Protein AF-0000000078882824 (afdb_homodimer)

Nearest PDB structures (foldseek):
  7re6-assembly1_A  TM=9.049E-01  e=1.420E-26  Rhipicephalus sanguineus
  5u92-assembly1_A  TM=9.006E-01  e=8.247E-27  Polybetes pythagoricus
  4am1-assembly1_A  TM=9.027E-01  e=1.582E-26  Penaeus vannamei
  4rf6-assembly2_B  TM=8.716E-01  e=9.193E-27  Anthopleura japonica
  4rf8-assembly1_A  TM=8.133E-01  e=4.538E-27  Anthopleura japonica

Secondary structure (DSSP, 8-state):
--HHHHHHHTTTTTS-GGGG----TT--SHHHHH--HHHHHHHTT-B-TT--BHHHHHHHHHH---BTTB-------SSTTHHHHTHHHHHHHHHHHH---TT--------GGG-------GGGEEEEEEEEEE-BTTS--TTT--HHHHHHHHHHHHHHHHT--GGG-EEEEEGGG--HHHHHHHHHTT-S----SHHHHHTTTTTTTTTT-EEEEETTS-EEEEESSSSSEEEEEEEES--HHHHHHHHHHHHHHHHHHHHHTT--B-EETTTEE--SSGGG-BT-EEEEEEE--SSGGG-TTHHHHHHHS------TTT--HHHHHHHHHHHHHHHHHHHHHHHTT---HHHHHHHHTS----------/--HHHHHHHTTSSSS-GGGG----TT--SHHHHH--HHHHHHHTT-B-TT--BHHHHHHHHHH---BTTB-------SSTTHHHHTHHHHHHHHHHHH---TT--------GGG-------GGGEEEEEEEEEE-BTTS--TTT--HHHHHHHHHHHHHHHHT--GGG-EEEEEGGG--HHHHHHHHHTT-S----SHHHHHTTTTTTTTTT-EEEEETTS-EEEEESSSSSEEEEEEEES--HHHHHHHHHHHHHHHHHHHHHTT--B-EETTTEE--SSGGG-BT-EEEEEEE--SSGGG-TTHHHHHHHH------TTT--HHHHHHHHHHHHHHHHHHHHHHHTT---HHHHHHHHTS----------

Structure (mmCIF, N/CA/C/O backbone):
data_AF-0000000078882824-model_v1
#
loop_
_entity.id
_entity.type
_entity.pdbx_description
1 polymer 'Creatine kinase'
#
loop_
_atom_site.group_PDB
_atom_site.id
_atom_site.type_symbol
_atom_site.label_atom_id
_atom_site.label_alt_id
_atom_site.label_comp_id
_atom_site.label_asym_id
_atom_site.label_entity_id
_atom_site.label_seq_id
_atom_site.pdbx_PDB_ins_code
_atom_site.Cartn_x
_atom_site.Cartn_y
_atom_site.Cartn_z
_atom_site.occupancy
_atom_site.B_iso_or_equiv
_atom_site.auth_seq_id
_atom_site.auth_comp_id
_atom_site.auth_asym_id
_atom_site.auth_atom_id
_atom_site.pdbx_PDB_model_num
ATOM 1 N N . MET A 1 1 ? 2.854 7.816 31.859 1 26.45 1 MET A N 1
ATOM 2 C CA . MET A 1 1 ? 1.55 7.168 31.969 1 26.45 1 MET A CA 1
ATOM 3 C C . MET A 1 1 ? 1.679 5.656 31.797 1 26.45 1 MET A C 1
ATOM 5 O O . MET A 1 1 ? 2.365 5.184 30.891 1 26.45 1 MET A O 1
ATOM 9 N N . SER A 1 2 ? 1.438 4.906 32.75 1 31.5 2 SER A N 1
ATOM 10 C CA . SER A 1 2 ? 1.57 3.453 32.781 1 31.5 2 SER A CA 1
ATOM 11 C C . SER A 1 2 ? 0.79 2.787 31.672 1 31.5 2 SER A C 1
ATOM 13 O O . SER A 1 2 ? -0.118 3.391 31.094 1 31.5 2 SER A O 1
ATOM 15 N N . SER A 1 3 ? 1.231 1.654 31.188 1 33.31 3 SER A N 1
ATOM 16 C CA . SER A 1 3 ? 0.508 0.79 30.25 1 33.31 3 SER A CA 1
ATOM 17 C C . SER A 1 3 ? -0.962 0.673 30.641 1 33.31 3 SER A C 1
ATOM 19 O O . SER A 1 3 ? -1.839 0.667 29.781 1 33.31 3 SER A O 1
ATOM 21 N N . GLU A 1 4 ? -1.124 0.543 32 1 33.25 4 GLU A N 1
ATOM 22 C CA . GLU A 1 4 ? -2.453 0.351 32.594 1 33.25 4 GLU A CA 1
ATOM 23 C C . GLU A 1 4 ? -3.291 1.622 32.469 1 33.25 4 GLU A C 1
ATOM 25 O O . GLU A 1 4 ? -4.484 1.562 32.156 1 33.25 4 GLU A O 1
ATOM 30 N N . GLU A 1 5 ? -2.691 2.693 32.812 1 34.59 5 GLU A N 1
ATOM 31 C CA . GLU A 1 5 ? -3.422 3.955 32.719 1 34.59 5 GLU A CA 1
ATOM 32 C C . GLU A 1 5 ? -3.791 4.281 31.281 1 34.59 5 GLU A C 1
ATOM 34 O O . GLU A 1 5 ? -4.879 4.801 31.016 1 34.59 5 GLU A O 1
ATOM 39 N N . TRP A 1 6 ? -2.939 3.982 30.344 1 30.2 6 TRP A N 1
ATOM 40 C CA . TRP A 1 6 ? -3.215 4.117 28.906 1 30.2 6 TRP A CA 1
ATOM 41 C C . TRP A 1 6 ? -4.41 3.258 28.5 1 30.2 6 TRP A C 1
ATOM 43 O O . TRP A 1 6 ? -5.293 3.719 27.781 1 30.2 6 TRP A O 1
ATOM 53 N N . ARG A 1 7 ? -4.484 2.07 29.078 1 35.81 7 ARG A N 1
ATOM 54 C CA . ARG A 1 7 ? -5.605 1.178 28.812 1 35.81 7 ARG A CA 1
ATOM 55 C C . ARG A 1 7 ? -6.898 1.727 29.406 1 35.81 7 ARG A C 1
ATOM 57 O O . ARG A 1 7 ? -7.988 1.442 28.906 1 35.81 7 ARG A O 1
ATOM 64 N N . ARG A 1 8 ? -6.781 2.18 30.594 1 33.81 8 ARG A N 1
ATOM 65 C CA . ARG A 1 8 ? -7.938 2.656 31.344 1 33.81 8 ARG A CA 1
ATOM 66 C C . ARG A 1 8 ? -8.555 3.881 30.688 1 33.81 8 ARG A C 1
ATOM 68 O O . ARG A 1 8 ? -9.781 4.004 30.625 1 33.81 8 ARG A O 1
ATOM 75 N N . ARG A 1 9 ? -7.73 4.82 30.547 1 32.38 9 ARG A N 1
ATOM 76 C CA . ARG A 1 9 ? -8.266 6.039 29.953 1 32.38 9 ARG A CA 1
ATOM 77 C C . ARG A 1 9 ? -8.758 5.793 28.531 1 32.38 9 ARG A C 1
ATOM 79 O O . ARG A 1 9 ? -9.625 6.512 28.031 1 32.38 9 ARG A O 1
ATOM 86 N N . ASN A 1 10 ? -7.828 5.004 27.797 1 33.97 10 ASN A N 1
ATOM 87 C CA . ASN A 1 10 ? -8.211 4.723 26.422 1 33.97 10 ASN A CA 1
ATOM 88 C C . ASN A 1 10 ? -9.281 3.635 26.359 1 33.97 10 ASN A C 1
ATOM 90 O O . ASN A 1 10 ? -9.133 2.572 26.953 1 33.97 10 ASN A O 1
ATOM 94 N N . GLY A 1 11 ? -10.438 3.938 26.703 1 29.53 11 GLY A N 1
ATOM 95 C CA . GLY A 1 11 ? -11.719 3.27 26.531 1 29.53 11 GLY A CA 1
ATOM 96 C C . GLY A 1 11 ? -11.672 2.148 25.516 1 29.53 11 GLY A C 1
ATOM 97 O O . GLY A 1 11 ? -12.422 2.156 24.531 1 29.53 11 GLY A O 1
ATOM 98 N N . TYR A 1 12 ? -10.68 1.604 25.312 1 30.91 12 TYR A N 1
ATOM 99 C CA . TYR A 1 12 ? -10.609 0.512 24.344 1 30.91 12 TYR A CA 1
ATOM 100 C C . TYR A 1 12 ? -11.766 -0.468 24.547 1 30.91 12 TYR A C 1
ATOM 102 O O . TYR A 1 12 ? -12.234 -1.088 23.594 1 30.91 12 TYR A O 1
ATOM 110 N N . LEU A 1 13 ? -12.07 -0.832 25.875 1 31 13 LEU A N 1
ATOM 111 C CA . LEU A 1 13 ? -13.094 -1.815 26.203 1 31 13 LEU A CA 1
ATOM 112 C C . LEU A 1 13 ? -14.492 -1.204 26.094 1 31 13 LEU A C 1
ATOM 114 O O . LEU A 1 13 ? -15.492 -1.9 26.281 1 31 13 LEU A O 1
ATOM 118 N N . ARG A 1 14 ? -14.547 0.008 26.266 1 29.89 14 ARG A N 1
ATOM 119 C CA . ARG A 1 14 ? -15.945 0.417 26.375 1 29.89 14 ARG A CA 1
ATOM 120 C C . ARG A 1 14 ? -16.672 0.255 25.047 1 29.89 14 ARG A C 1
ATOM 122 O O . ARG A 1 14 ? -17.875 0.52 24.953 1 29.89 14 ARG A O 1
ATOM 129 N N . PHE A 1 15 ? -15.867 0.458 23.844 1 36.19 15 PHE A N 1
ATOM 130 C CA . PHE A 1 15 ? -16.719 0.286 22.672 1 36.19 15 PHE A CA 1
ATOM 131 C C . PHE A 1 15 ? -16.828 -1.186 22.281 1 36.19 15 PHE A C 1
ATOM 133 O O . PHE A 1 15 ? -15.844 -1.929 22.391 1 36.19 15 PHE A O 1
ATOM 140 N N . PRO A 1 16 ? -17.938 -1.735 22.328 1 39.44 16 PRO A N 1
ATOM 141 C CA . PRO A 1 16 ? -18.156 -3.143 21.984 1 39.44 16 PRO A CA 1
ATOM 142 C C . PRO A 1 16 ? -17.281 -3.596 20.812 1 39.44 16 PRO A C 1
ATOM 144 O O . PRO A 1 16 ? -16.719 -2.764 20.094 1 39.44 16 PRO A O 1
ATOM 147 N N . ALA A 1 17 ? -16.844 -4.902 20.703 1 41.44 17 ALA A N 1
ATOM 148 C CA . ALA A 1 17 ? -16.234 -5.664 19.625 1 41.44 17 ALA A CA 1
ATOM 149 C C . ALA A 1 17 ? -16.531 -5.031 18.266 1 41.44 17 ALA A C 1
ATOM 151 O O . ALA A 1 17 ? -15.68 -5.051 17.359 1 41.44 17 ALA A O 1
ATOM 152 N N . TYR A 1 18 ? -17.641 -4.188 18.156 1 55.59 18 TYR A N 1
ATOM 153 C CA . TYR A 1 18 ? -18.141 -3.588 16.922 1 55.59 18 TYR A CA 1
ATOM 154 C C . TYR A 1 18 ? -17.312 -2.359 16.547 1 55.59 18 TYR A C 1
ATOM 156 O O . TYR A 1 18 ? -17.328 -1.916 15.398 1 55.59 18 TYR A O 1
ATOM 164 N N . GLY A 1 19 ? -16.375 -2.111 17.359 1 78.5 19 GLY A N 1
ATOM 165 C CA . GLY A 1 19 ? -15.719 -0.845 17.078 1 78.5 19 GLY A CA 1
ATOM 166 C C . GLY A 1 19 ? -14.68 -0.947 15.977 1 78.5 19 GLY A C 1
ATOM 167 O O . GLY A 1 19 ? -14.508 -0.015 15.188 1 78.5 19 GLY A O 1
ATOM 168 N N . ASN A 1 20 ? -14.062 -2.115 15.836 1 89 20 ASN A N 1
ATOM 169 C CA . ASN A 1 20 ? -13.031 -2.283 14.82 1 89 20 ASN A CA 1
ATOM 170 C C . ASN A 1 20 ? -13.578 -2.963 13.57 1 89 20 ASN A C 1
ATOM 172 O O . ASN A 1 20 ? -12.852 -3.152 12.594 1 89 20 ASN A O 1
ATOM 176 N N . PHE A 1 21 ? -14.898 -3.271 13.617 1 93.31 21 PHE A N 1
ATOM 177 C CA . PHE A 1 21 ? -15.492 -3.865 12.422 1 93.31 21 PHE A CA 1
ATOM 178 C C . PHE A 1 21 ? -15.414 -2.902 11.242 1 93.31 21 PHE A C 1
ATOM 180 O O . PHE A 1 21 ? -15.766 -1.727 11.375 1 93.31 21 PHE A O 1
ATOM 187 N N . PRO A 1 22 ? -14.883 -3.395 10.102 1 92.12 22 PRO A N 1
ATOM 188 C CA . PRO A 1 22 ? -14.719 -2.48 8.969 1 92.12 22 PRO A CA 1
ATOM 189 C C . PRO A 1 22 ? -16.047 -2.021 8.383 1 92.12 22 PRO A C 1
ATOM 191 O O . PRO A 1 22 ? -17.047 -2.742 8.469 1 92.12 22 PRO A O 1
ATOM 194 N N . ASP A 1 23 ? -16.047 -0.818 7.875 1 87.81 23 ASP A N 1
ATOM 195 C CA . ASP A 1 23 ? -17.188 -0.342 7.102 1 87.81 23 ASP A CA 1
ATOM 196 C C . ASP A 1 23 ? -17.234 -0.993 5.723 1 87.81 23 ASP A C 1
ATOM 198 O O . ASP A 1 23 ? -16.406 -0.675 4.855 1 87.81 23 ASP A O 1
ATOM 202 N N . LEU A 1 24 ? -18.188 -1.84 5.531 1 89.56 24 LEU A N 1
ATOM 203 C CA . LEU A 1 24 ? -18.25 -2.605 4.293 1 89.56 24 LEU A CA 1
ATOM 204 C C . LEU A 1 24 ? -19.438 -2.172 3.445 1 89.56 24 LEU A C 1
ATOM 206 O O . LEU A 1 24 ? -19.844 -2.883 2.521 1 89.56 24 LEU A O 1
ATOM 210 N N . SER A 1 25 ? -20 -1.026 3.684 1 84.44 25 SER A N 1
ATOM 211 C CA . SER A 1 25 ? -21.219 -0.562 3.035 1 84.44 25 SER A CA 1
ATOM 212 C C . SER A 1 25 ? -21.016 -0.373 1.536 1 84.44 25 SER A C 1
ATOM 214 O O . SER A 1 25 ? -21.938 -0.574 0.745 1 84.44 25 SER A O 1
ATOM 216 N N . LEU A 1 26 ? -19.844 -0.069 1.074 1 80.62 26 LEU A N 1
ATOM 217 C CA . LEU A 1 26 ? -19.562 0.148 -0.341 1 80.62 26 LEU A CA 1
ATOM 218 C C . LEU A 1 26 ? -18.625 -0.923 -0.88 1 80.62 26 LEU A C 1
ATOM 220 O O . LEU A 1 26 ? -17.969 -0.721 -1.905 1 80.62 26 LEU A O 1
ATOM 224 N N . ASN A 1 27 ? -18.594 -1.974 -0.19 1 88.88 27 ASN A N 1
ATOM 225 C CA . ASN A 1 27 ? -17.656 -3.045 -0.519 1 88.88 27 ASN A CA 1
ATOM 226 C C . ASN A 1 27 ? -18.359 -4.18 -1.272 1 88.88 27 ASN A C 1
ATOM 228 O O . ASN A 1 27 ? -19.406 -4.668 -0.844 1 88.88 27 ASN A O 1
ATOM 232 N N . ASN A 1 28 ? -17.781 -4.609 -2.4 1 90.38 28 ASN A N 1
ATOM 233 C CA . ASN A 1 28 ? -18.391 -5.648 -3.221 1 90.38 28 ASN A CA 1
ATOM 234 C C . ASN A 1 28 ? -17.5 -6.883 -3.316 1 90.38 28 ASN A C 1
ATOM 236 O O . ASN A 1 28 ? -17.5 -7.578 -4.332 1 90.38 28 ASN A O 1
ATOM 240 N N . THR A 1 29 ? -16.812 -7.246 -2.375 1 92.94 29 THR A N 1
ATOM 241 C CA . THR A 1 29 ? -15.984 -8.453 -2.344 1 92.94 29 THR A CA 1
ATOM 242 C C . THR A 1 29 ? -16.734 -9.602 -1.69 1 92.94 29 THR A C 1
ATOM 244 O O . THR A 1 29 ? -17.766 -9.391 -1.04 1 92.94 29 THR A O 1
ATOM 247 N N . LEU A 1 30 ? -16.297 -10.828 -1.921 1 95.25 30 LEU A N 1
ATOM 248 C CA . LEU A 1 30 ? -16.875 -11.977 -1.235 1 95.25 30 LEU A CA 1
ATOM 249 C C . LEU A 1 30 ? -16.656 -11.883 0.27 1 95.25 30 LEU A C 1
ATOM 251 O O . LEU A 1 30 ? -17.516 -12.297 1.056 1 95.25 30 LEU A O 1
ATOM 255 N N . MET A 1 31 ? -15.516 -11.414 0.645 1 96.62 31 MET A N 1
ATOM 256 C CA . MET A 1 31 ? -15.234 -11.18 2.059 1 96.62 31 MET A CA 1
ATOM 257 C C . MET A 1 31 ? -16.328 -10.32 2.693 1 96.62 31 MET A C 1
ATOM 259 O O . MET A 1 31 ? -16.844 -10.656 3.76 1 96.62 31 MET A O 1
ATOM 263 N N . ALA A 1 32 ? -16.672 -9.211 2.023 1 94.75 32 ALA A N 1
ATOM 264 C CA . ALA A 1 32 ? -17.703 -8.305 2.541 1 94.75 32 ALA A CA 1
ATOM 265 C C . ALA A 1 32 ? -19.062 -8.984 2.598 1 94.75 32 ALA A C 1
ATOM 267 O O . ALA A 1 32 ? -19.875 -8.695 3.486 1 94.75 32 ALA A O 1
ATOM 268 N N . LYS A 1 33 ? -19.328 -9.82 1.651 1 95.19 33 LYS A N 1
ATOM 269 C CA . LYS A 1 33 ? -20.594 -10.555 1.579 1 95.19 33 LYS A CA 1
ATOM 270 C C . LYS A 1 33 ? -20.781 -11.453 2.793 1 95.19 33 LYS A C 1
ATOM 272 O O . LYS A 1 33 ? -21.891 -11.609 3.297 1 95.19 33 LYS A O 1
ATOM 277 N N . TYR A 1 34 ? -19.688 -12.008 3.35 1 97 34 TYR A N 1
ATOM 278 C CA . TYR A 1 34 ? -19.844 -13.086 4.32 1 97 34 TYR A CA 1
ATOM 279 C C . TYR A 1 34 ? -19.359 -12.656 5.699 1 97 34 TYR A C 1
ATOM 281 O O . TYR A 1 34 ? -19.656 -13.312 6.699 1 97 34 TYR A O 1
ATOM 289 N N . LEU A 1 35 ? -18.578 -11.641 5.797 1 97.06 35 LEU A N 1
ATOM 290 C CA . LEU A 1 35 ? -18.078 -11.195 7.09 1 97.06 35 LEU A CA 1
ATOM 291 C C . LEU A 1 35 ? -19.156 -10.43 7.855 1 97.06 35 LEU A C 1
ATOM 293 O O . LEU A 1 35 ? -19.531 -9.328 7.461 1 97.06 35 LEU A O 1
ATOM 297 N N . THR A 1 36 ? -19.641 -10.992 8.898 1 95.25 36 THR A N 1
ATOM 298 C CA . THR A 1 36 ? -20.594 -10.344 9.781 1 95.25 36 THR A CA 1
ATOM 299 C C . THR A 1 36 ? -19.922 -9.859 11.055 1 95.25 36 THR A C 1
ATOM 301 O O . THR A 1 36 ? -18.828 -10.328 11.406 1 95.25 36 THR A O 1
ATOM 304 N N . PRO A 1 37 ? -20.547 -8.898 11.719 1 93.31 37 PRO A N 1
ATOM 305 C CA . PRO A 1 37 ? -19.984 -8.445 13 1 93.31 37 PRO A CA 1
ATOM 306 C C . PRO A 1 37 ? -19.812 -9.578 14.008 1 93.31 37 PRO A C 1
ATOM 308 O O . PRO A 1 37 ? -18.844 -9.594 14.758 1 93.31 37 PRO A O 1
ATOM 311 N N . GLU A 1 38 ? -20.75 -10.469 14 1 94.19 38 GLU A N 1
ATOM 312 C CA . GLU A 1 38 ? -20.672 -11.609 14.906 1 94.19 38 GLU A CA 1
ATOM 313 C C . GLU A 1 38 ? -19.469 -12.492 14.578 1 94.19 38 GLU A C 1
ATOM 315 O O . GLU A 1 38 ? -18.734 -12.922 15.477 1 94.19 38 GLU A O 1
ATOM 320 N N . MET A 1 39 ? -19.328 -12.773 13.297 1 95.56 39 MET A N 1
ATOM 321 C CA . MET A 1 39 ? -18.188 -13.57 12.859 1 95.56 39 MET A CA 1
ATOM 322 C C . MET A 1 39 ? -16.875 -12.867 13.18 1 95.56 39 MET A C 1
ATOM 324 O O . MET A 1 39 ? -15.914 -13.5 13.602 1 95.56 39 MET A O 1
ATOM 328 N N . TYR A 1 40 ? -16.859 -11.57 12.906 1 95.81 40 TYR A N 1
ATOM 329 C CA . TYR A 1 40 ? -15.68 -10.758 13.211 1 95.81 40 TYR A CA 1
ATOM 330 C C . TYR A 1 40 ? -15.312 -10.883 14.688 1 95.81 40 TYR A C 1
ATOM 332 O O . TYR A 1 40 ? -14.141 -11.07 15.023 1 95.81 40 TYR A O 1
ATOM 340 N N . GLU A 1 41 ? -16.266 -10.789 15.57 1 93.75 41 GLU A N 1
ATOM 341 C CA . GLU A 1 41 ? -16.031 -10.875 17.016 1 93.75 41 GLU A CA 1
ATOM 342 C C . GLU A 1 41 ? -15.469 -12.242 17.391 1 93.75 41 GLU A C 1
ATOM 344 O O . GLU A 1 41 ? -14.617 -12.352 18.281 1 93.75 41 GLU A O 1
ATOM 349 N N . LYS A 1 42 ? -15.938 -13.195 16.719 1 95.12 42 LYS A N 1
ATOM 350 C CA . LYS A 1 42 ? -15.508 -14.562 17.016 1 95.12 42 LYS A CA 1
ATOM 351 C C . LYS A 1 42 ? -14.07 -14.789 16.562 1 95.12 42 LYS A C 1
ATOM 353 O O . LYS A 1 42 ? -13.328 -15.539 17.203 1 95.12 42 LYS A O 1
ATOM 358 N N . LEU A 1 43 ? -13.656 -14.102 15.484 1 97 43 LEU A N 1
ATOM 359 C CA . LEU A 1 43 ? -12.391 -14.445 14.844 1 97 43 LEU A CA 1
ATOM 360 C C . LEU A 1 43 ? -11.32 -13.414 15.164 1 97 43 LEU A C 1
ATOM 362 O O . LEU A 1 43 ? -10.133 -13.656 14.953 1 97 43 LEU A O 1
ATOM 366 N N . LYS A 1 44 ? -11.641 -12.258 15.672 1 94.19 44 LYS A N 1
ATOM 367 C CA . LYS A 1 44 ? -10.773 -11.094 15.75 1 94.19 44 LYS A CA 1
ATOM 368 C C . LYS A 1 44 ? -9.539 -11.383 16.609 1 94.19 44 LYS A C 1
ATOM 370 O O . LYS A 1 44 ? -8.469 -10.805 16.375 1 94.19 44 LYS A O 1
ATOM 375 N N . ASN A 1 45 ? -9.625 -12.32 17.562 1 94.56 45 ASN A N 1
ATOM 376 C CA . ASN A 1 45 ? -8.508 -12.562 18.469 1 94.56 45 ASN A CA 1
ATOM 377 C C . ASN A 1 45 ? -7.738 -13.82 18.094 1 94.56 45 ASN A C 1
ATOM 379 O O . ASN A 1 45 ? -6.754 -14.172 18.75 1 94.56 45 ASN A O 1
ATOM 383 N N . ARG A 1 46 ? -8.195 -14.523 17.062 1 96.88 46 ARG A N 1
ATOM 384 C CA . ARG A 1 46 ? -7.5 -15.727 16.625 1 96.88 46 ARG A CA 1
ATOM 385 C C . ARG A 1 46 ? -6.242 -15.367 15.836 1 96.88 46 ARG A C 1
ATOM 387 O O . ARG A 1 46 ? -6.176 -14.312 15.195 1 96.88 46 ARG A O 1
ATOM 394 N N . LYS A 1 47 ? -5.266 -16.172 15.992 1 97.06 47 LYS A N 1
ATOM 395 C CA . LYS A 1 47 ? -4 -16.016 15.273 1 97.06 47 LYS A CA 1
ATOM 396 C C . LYS A 1 47 ? -3.424 -17.375 14.883 1 97.06 47 LYS A C 1
ATOM 398 O O . LYS A 1 47 ? -3.59 -18.359 15.609 1 97.06 47 LYS A O 1
ATOM 403 N N . THR A 1 48 ? -2.877 -17.422 13.742 1 96.88 48 THR A N 1
ATOM 404 C CA . THR A 1 48 ? -2.152 -18.625 13.367 1 96.88 48 THR A CA 1
ATOM 405 C C . THR A 1 48 ? -0.845 -18.734 14.148 1 96.88 48 THR A C 1
ATOM 407 O O . THR A 1 48 ? -0.466 -17.812 14.867 1 96.88 48 THR A O 1
ATOM 410 N N . SER A 1 49 ? -0.164 -19.859 13.992 1 93.81 49 SER A N 1
ATOM 411 C CA . SER A 1 49 ? 1.142 -20.031 14.617 1 93.81 49 SER A CA 1
ATOM 412 C C . SER A 1 49 ? 2.154 -19.031 14.078 1 93.81 49 SER A C 1
ATOM 414 O O . SER A 1 49 ? 3.082 -18.625 14.789 1 93.81 49 SER A O 1
ATOM 416 N N . GLY A 1 50 ? 1.96 -18.594 12.844 1 92.06 50 GLY A N 1
ATOM 417 C CA . GLY A 1 50 ? 2.803 -17.562 12.258 1 92.06 50 GLY A CA 1
ATOM 418 C C . GLY A 1 50 ? 2.379 -16.156 12.625 1 92.06 50 GLY A C 1
ATOM 419 O O . GLY A 1 50 ? 2.857 -15.18 12.039 1 92.06 50 GLY A O 1
ATOM 420 N N . LYS A 1 51 ? 1.426 -15.977 13.531 1 92.56 51 LYS A N 1
ATOM 421 C CA . LYS A 1 51 ? 0.938 -14.719 14.078 1 92.56 51 LYS A CA 1
ATOM 422 C C . LYS A 1 51 ? 0.161 -13.922 13.031 1 92.56 51 LYS A C 1
ATOM 424 O O . LYS A 1 51 ? 0.2 -12.695 13.023 1 92.56 51 LYS A O 1
ATOM 429 N N . PHE A 1 52 ? -0.382 -14.641 12.164 1 96.19 52 PHE A N 1
ATOM 430 C CA . PHE A 1 52 ? -1.254 -14.031 11.164 1 96.19 52 PHE A CA 1
ATOM 431 C C . PHE A 1 52 ? -2.654 -13.82 11.727 1 96.19 52 PHE A C 1
ATOM 433 O O . PHE A 1 52 ? -3.201 -14.695 12.398 1 96.19 52 PHE A O 1
ATOM 440 N N . THR A 1 53 ? -3.203 -12.625 11.484 1 97 53 THR A N 1
ATOM 441 C CA . THR A 1 53 ? -4.438 -12.234 12.148 1 97 53 THR A CA 1
ATOM 442 C C . THR A 1 53 ? -5.574 -12.086 11.141 1 97 53 THR A C 1
ATOM 444 O O . THR A 1 53 ? -5.352 -12.133 9.93 1 97 53 THR A O 1
ATOM 447 N N . LEU A 1 54 ? -6.801 -11.961 11.703 1 97.38 54 LEU A N 1
ATOM 448 C CA . LEU A 1 54 ? -7.969 -11.703 10.875 1 97.38 54 LEU A CA 1
ATOM 449 C C . LEU A 1 54 ? -7.828 -10.383 10.133 1 97.38 54 LEU A C 1
ATOM 451 O O . LEU A 1 54 ? -8.203 -10.281 8.961 1 97.38 54 LEU A O 1
ATOM 455 N N . GLU A 1 55 ? -7.305 -9.375 10.828 1 94.62 55 GLU A N 1
ATOM 456 C CA . GLU A 1 55 ? -7.141 -8.062 10.211 1 94.62 55 GLU A CA 1
ATOM 457 C C . GLU A 1 55 ? -6.281 -8.141 8.953 1 94.62 55 GLU A C 1
ATOM 459 O O . GLU A 1 55 ? -6.609 -7.527 7.934 1 94.62 55 GLU A O 1
ATOM 464 N N . LYS A 1 56 ? -5.215 -8.883 9.07 1 95.56 56 LYS A N 1
ATOM 465 C CA . LYS A 1 56 ? -4.344 -9.047 7.914 1 95.56 56 LYS A CA 1
ATOM 466 C C . LYS A 1 56 ? -5.043 -9.828 6.805 1 95.56 56 LYS A C 1
ATOM 468 O O . LYS A 1 56 ? -4.871 -9.531 5.621 1 95.56 56 LYS A O 1
ATOM 473 N N . LEU A 1 57 ? -5.852 -10.766 7.16 1 98 57 LEU A N 1
ATOM 474 C CA . LEU A 1 57 ? -6.586 -11.602 6.215 1 98 57 LEU A CA 1
ATOM 475 C C . LEU A 1 57 ? -7.543 -10.766 5.375 1 98 57 LEU A C 1
ATOM 477 O O . LEU A 1 57 ? -7.641 -10.961 4.16 1 98 57 LEU A O 1
ATOM 481 N N . ILE A 1 58 ? -8.211 -9.828 6.012 1 96.81 58 ILE A N 1
ATOM 482 C CA . ILE A 1 58 ? -9.328 -9.164 5.344 1 96.81 58 ILE A CA 1
ATOM 483 C C . ILE A 1 58 ? -8.867 -7.809 4.809 1 96.81 58 ILE A C 1
ATOM 485 O O . ILE A 1 58 ? -9.633 -7.113 4.129 1 96.81 58 ILE A O 1
ATOM 489 N N . GLN A 1 59 ? -7.625 -7.395 5.074 1 93.94 59 GLN A N 1
ATOM 490 C CA . GLN A 1 59 ? -7.176 -6.039 4.777 1 93.94 59 GLN A CA 1
ATOM 491 C C . GLN A 1 59 ? -7.289 -5.738 3.285 1 93.94 59 GLN A C 1
ATOM 493 O O . GLN A 1 59 ? -7.672 -4.633 2.896 1 93.94 59 GLN A O 1
ATOM 498 N N . VAL A 1 60 ? -6.922 -6.703 2.467 1 92.81 60 VAL A N 1
ATOM 499 C CA . VAL A 1 60 ? -6.977 -6.504 1.022 1 92.81 60 VAL A CA 1
ATOM 500 C C . VAL A 1 60 ? -8.414 -6.211 0.597 1 92.81 60 VAL A C 1
ATOM 502 O O . VAL A 1 60 ? -8.656 -5.367 -0.267 1 92.81 60 VAL A O 1
ATOM 505 N N . GLY A 1 61 ? -9.375 -6.887 1.151 1 93.12 61 GLY A N 1
ATOM 506 C CA . GLY A 1 61 ? -10.773 -6.641 0.829 1 93.12 61 GLY A CA 1
ATOM 507 C C . GLY A 1 61 ? -11.266 -5.289 1.305 1 93.12 61 GLY A C 1
ATOM 508 O O . GLY A 1 61 ? -12.086 -4.652 0.64 1 93.12 61 GLY A O 1
ATOM 509 N N . VAL A 1 62 ? -10.766 -4.91 2.449 1 92.06 62 VAL A N 1
ATOM 510 C CA . VAL A 1 62 ? -11.18 -3.633 3.027 1 92.06 62 VAL A CA 1
ATOM 511 C C . VAL A 1 62 ? -10.633 -2.484 2.182 1 92.06 62 VAL A C 1
ATOM 513 O O . VAL A 1 62 ? -11.352 -1.526 1.888 1 92.06 62 VAL A O 1
ATOM 516 N N . ASP A 1 63 ? -9.422 -2.588 1.791 1 90.62 63 ASP A N 1
ATOM 517 C CA . ASP A 1 63 ? -8.742 -1.494 1.104 1 90.62 63 ASP A CA 1
ATOM 518 C C . ASP A 1 63 ? -9.039 -1.52 -0.395 1 90.62 63 ASP A C 1
ATOM 520 O O . ASP A 1 63 ? -8.898 -0.503 -1.078 1 90.62 63 ASP A O 1
ATOM 524 N N . CYS A 1 64 ? -9.328 -2.682 -0.917 1 87.88 64 CYS A N 1
ATOM 525 C CA . CYS A 1 64 ? -9.711 -2.842 -2.314 1 87.88 64 CYS A CA 1
ATOM 526 C C . CYS A 1 64 ? -11.148 -3.34 -2.43 1 87.88 64 CYS A C 1
ATOM 528 O O . CYS A 1 64 ? -11.383 -4.512 -2.73 1 87.88 64 CYS A O 1
ATOM 530 N N . PRO A 1 65 ? -12.094 -2.428 -2.309 1 85.81 65 PRO A N 1
ATOM 531 C CA . PRO A 1 65 ? -13.484 -2.842 -2.139 1 85.81 65 PRO A CA 1
ATOM 532 C C . PRO A 1 65 ? -14.117 -3.328 -3.439 1 85.81 65 PRO A C 1
ATOM 534 O O . PRO A 1 65 ? -15.188 -3.951 -3.416 1 85.81 65 PRO A O 1
ATOM 537 N N . SER A 1 66 ? -13.57 -2.916 -4.539 1 77.94 66 SER A N 1
ATOM 538 C CA . SER A 1 66 ? -14.148 -3.369 -5.801 1 77.94 66 SER A CA 1
ATOM 539 C C . SER A 1 66 ? -13.07 -3.555 -6.867 1 77.94 66 SER A C 1
ATOM 541 O O . SER A 1 66 ? -11.969 -3.002 -6.75 1 77.94 66 SER A O 1
ATOM 543 N N . VAL A 1 67 ? -13.43 -4.508 -7.723 1 65.94 67 VAL A N 1
ATOM 544 C CA . VAL A 1 67 ? -12.594 -4.695 -8.906 1 65.94 67 VAL A CA 1
ATOM 545 C C . VAL A 1 67 ? -13.453 -4.586 -10.164 1 65.94 67 VAL A C 1
ATOM 547 O O . VAL A 1 67 ? -14.656 -4.871 -10.125 1 65.94 67 VAL A O 1
ATOM 550 N N . PRO A 1 68 ? -12.805 -4.059 -11.156 1 57.34 68 PRO A N 1
ATOM 551 C CA . PRO A 1 68 ? -13.578 -3.814 -12.383 1 57.34 68 PRO A CA 1
ATOM 552 C C . PRO A 1 68 ? -14.203 -5.086 -12.945 1 57.34 68 PRO A C 1
ATOM 554 O O . PRO A 1 68 ? -15.25 -5.023 -13.602 1 57.34 68 PRO A O 1
ATOM 557 N N . TRP A 1 69 ? -13.648 -6.164 -12.859 1 56.78 69 TRP A N 1
ATOM 558 C CA . TRP A 1 69 ? -14.047 -7.328 -13.641 1 56.78 69 TRP A CA 1
ATOM 559 C C . TRP A 1 69 ? -14.93 -8.258 -12.812 1 56.78 69 TRP A C 1
ATOM 561 O O . TRP A 1 69 ? -15.242 -9.375 -13.242 1 56.78 69 TRP A O 1
ATOM 571 N N . GLY A 1 70 ? -15.344 -7.758 -11.672 1 65.75 70 GLY A N 1
ATOM 572 C CA . GLY A 1 70 ? -16.203 -8.633 -10.891 1 65.75 70 GLY A CA 1
ATOM 573 C C . GLY A 1 70 ? -16.031 -8.477 -9.398 1 65.75 70 GLY A C 1
ATOM 574 O O . GLY A 1 70 ? -15.891 -7.363 -8.898 1 65.75 70 GLY A O 1
ATOM 575 N N . ARG A 1 71 ? -16.312 -9.711 -8.828 1 76 71 ARG A N 1
ATOM 576 C CA . ARG A 1 71 ? -16.219 -9.719 -7.375 1 76 71 ARG A CA 1
ATOM 577 C C . ARG A 1 71 ? -14.914 -10.359 -6.91 1 76 71 ARG A C 1
ATOM 579 O O . ARG A 1 71 ? -14.641 -11.523 -7.219 1 76 71 ARG A O 1
ATOM 586 N N . ALA A 1 72 ? -14.117 -9.617 -6.297 1 85.19 72 ALA A N 1
ATOM 587 C CA . ALA A 1 72 ? -12.867 -10.117 -5.742 1 85.19 72 ALA A CA 1
ATOM 588 C C . ALA A 1 72 ? -13.109 -10.945 -4.484 1 85.19 72 ALA A C 1
ATOM 590 O O . ALA A 1 72 ? -14.18 -10.852 -3.873 1 85.19 72 ALA A O 1
ATOM 591 N N . ALA A 1 73 ? -12.242 -11.852 -4.176 1 92.25 73 ALA A N 1
ATOM 592 C CA . ALA A 1 73 ? -12.359 -12.633 -2.947 1 92.25 73 ALA A CA 1
ATOM 593 C C . ALA A 1 73 ? -12.289 -11.727 -1.719 1 92.25 73 ALA A C 1
ATOM 595 O O . ALA A 1 73 ? -13.055 -11.898 -0.77 1 92.25 73 ALA A O 1
ATOM 596 N N . GLY A 1 74 ? -11.32 -10.82 -1.73 1 94.62 74 GLY A N 1
ATOM 597 C CA . GLY A 1 74 ? -11.18 -9.875 -0.637 1 94.62 74 GLY A CA 1
ATOM 598 C C . GLY A 1 74 ? -10.438 -10.445 0.555 1 94.62 74 GLY A C 1
ATOM 599 O O . GLY A 1 74 ? -10.523 -9.914 1.663 1 94.62 74 GLY A O 1
ATOM 600 N N . VAL A 1 75 ? -9.828 -11.594 0.402 1 97.44 75 VAL A N 1
ATOM 601 C CA . VAL A 1 75 ? -9.047 -12.219 1.464 1 97.44 75 VAL A CA 1
ATOM 602 C C . VAL A 1 75 ? -7.742 -12.766 0.89 1 97.44 75 VAL A C 1
ATOM 604 O O . VAL A 1 75 ? -7.656 -13.062 -0.305 1 97.44 75 VAL A O 1
ATOM 607 N N . VAL A 1 76 ? -6.746 -12.852 1.764 1 97.31 76 VAL A N 1
ATOM 608 C CA . VAL A 1 76 ? -5.469 -13.453 1.399 1 97.31 76 VAL A CA 1
ATOM 609 C C . VAL A 1 76 ? -4.914 -14.25 2.582 1 97.31 76 VAL A C 1
ATOM 611 O O . VAL A 1 76 ? -5.016 -13.812 3.73 1 97.31 76 VAL A O 1
ATOM 614 N N . ALA A 1 77 ? -4.375 -15.383 2.344 1 98.12 77 ALA A N 1
ATOM 615 C CA . ALA A 1 77 ? -3.844 -16.234 3.402 1 98.12 77 ALA A CA 1
ATOM 616 C C . ALA A 1 77 ? -2.389 -15.891 3.707 1 98.12 77 ALA A C 1
ATOM 618 O O . ALA A 1 77 ? -1.615 -15.578 2.799 1 98.12 77 ALA A O 1
ATOM 619 N N . GLY A 1 78 ? -2.045 -16 5 1 97.62 78 GLY A N 1
ATOM 620 C CA . GLY A 1 78 ? -0.687 -15.688 5.414 1 97.62 78 GLY A CA 1
ATOM 621 C C . GLY A 1 78 ? 0.162 -16.922 5.664 1 97.62 78 GLY A C 1
ATOM 622 O O . GLY A 1 78 ? 1.382 -16.828 5.805 1 97.62 78 GLY A O 1
ATOM 623 N N . ASP A 1 79 ? -0.441 -18.078 5.742 1 96.31 79 ASP A N 1
ATOM 624 C CA . ASP A 1 79 ? 0.214 -19.375 5.91 1 96.31 79 ASP A CA 1
ATOM 625 C C . ASP A 1 79 ? -0.781 -20.516 5.742 1 96.31 79 ASP A C 1
ATOM 627 O O . ASP A 1 79 ? -1.951 -20.281 5.426 1 96.31 79 ASP A O 1
ATOM 631 N N . GLU A 1 80 ? -0.289 -21.719 5.902 1 94.62 80 GLU A N 1
ATOM 632 C CA . GLU A 1 80 ? -1.125 -22.906 5.707 1 94.62 80 GLU A CA 1
ATOM 633 C C . GLU A 1 80 ? -2.266 -22.938 6.719 1 94.62 80 GLU A C 1
ATOM 635 O O . GLU A 1 80 ? -3.389 -23.328 6.379 1 94.62 80 GLU A O 1
ATOM 640 N N . GLU A 1 81 ? -2.01 -22.516 7.895 1 96.5 81 GLU A N 1
ATOM 641 C CA . GLU A 1 81 ? -2.967 -22.625 8.992 1 96.5 81 GLU A CA 1
ATOM 642 C C . GLU A 1 81 ? -4.094 -21.609 8.828 1 96.5 81 GLU A C 1
ATOM 644 O O . GLU A 1 81 ? -5.125 -21.703 9.5 1 96.5 81 GLU A O 1
ATOM 649 N N . THR A 1 82 ? -3.893 -20.625 7.992 1 98.06 82 THR A N 1
ATOM 650 C CA . THR A 1 82 ? -4.895 -19.594 7.777 1 98.06 82 THR A CA 1
ATOM 651 C C . THR A 1 82 ? -6.242 -20.203 7.418 1 98.06 82 THR A C 1
ATOM 653 O O . THR A 1 82 ? -7.281 -19.781 7.926 1 98.06 82 THR A O 1
ATOM 656 N N . TYR A 1 83 ? -6.262 -21.266 6.605 1 96.94 83 TYR A N 1
ATOM 657 C CA . TYR A 1 83 ? -7.488 -21.859 6.086 1 96.94 83 TYR A CA 1
ATOM 658 C C . TYR A 1 83 ? -8.203 -22.672 7.16 1 96.94 83 TYR A C 1
ATOM 660 O O . TYR A 1 83 ? -9.391 -22.953 7.043 1 96.94 83 TYR A O 1
ATOM 668 N N . THR A 1 84 ? -7.48 -23.016 8.203 1 96.19 84 THR A N 1
ATOM 669 C CA . THR A 1 84 ? -8.086 -23.734 9.32 1 96.19 84 THR A CA 1
ATOM 670 C C . THR A 1 84 ? -8.531 -22.75 10.406 1 96.19 84 THR A C 1
ATOM 672 O O . THR A 1 84 ? -9.656 -22.828 10.891 1 96.19 84 THR A O 1
ATOM 675 N N . VAL A 1 85 ? -7.691 -21.812 10.766 1 97.88 85 VAL A N 1
ATOM 676 C CA . VAL A 1 85 ? -7.938 -20.875 11.852 1 97.88 85 VAL A CA 1
ATOM 677 C C . VAL A 1 85 ? -9.102 -19.953 11.492 1 97.88 85 VAL A C 1
ATOM 679 O O . VAL A 1 85 ? -9.93 -19.625 12.344 1 97.88 85 VAL A O 1
ATOM 682 N N . PHE A 1 86 ? -9.188 -19.578 10.258 1 98.44 86 PHE A N 1
ATOM 683 C CA . PHE A 1 86 ? -10.219 -18.656 9.828 1 98.44 86 PHE A CA 1
ATOM 684 C C . PHE A 1 86 ? -11.211 -19.328 8.898 1 98.44 86 PHE A C 1
ATOM 686 O O . PHE A 1 86 ? -11.781 -18.703 8.008 1 98.44 86 PHE A O 1
ATOM 693 N N . SER A 1 87 ? -11.477 -20.594 9.094 1 97.31 87 SER A N 1
ATOM 694 C CA . SER A 1 87 ? -12.328 -21.406 8.234 1 97.31 87 SER A CA 1
ATOM 695 C C . SER A 1 87 ? -13.75 -20.875 8.195 1 97.31 87 SER A C 1
ATOM 697 O O . SER A 1 87 ? -14.422 -20.938 7.16 1 97.31 87 SER A O 1
ATOM 699 N N . PRO A 1 88 ? -14.258 -20.281 9.266 1 97.12 88 PRO A N 1
ATOM 700 C CA . PRO A 1 88 ? -15.648 -19.828 9.211 1 97.12 88 PRO A CA 1
ATOM 701 C C . PRO A 1 88 ? -15.898 -18.828 8.078 1 97.12 88 PRO A C 1
ATOM 703 O O . PRO A 1 88 ? -16.953 -18.875 7.434 1 97.12 88 PRO A O 1
ATOM 706 N N . ILE A 1 89 ? -15.016 -17.984 7.797 1 97.62 89 ILE A N 1
ATOM 707 C CA . ILE A 1 89 ? -15.211 -17.031 6.707 1 97.62 89 ILE A CA 1
ATOM 708 C C . ILE A 1 89 ? -14.656 -17.609 5.41 1 97.62 89 ILE A C 1
ATOM 710 O O . ILE A 1 89 ? -15.258 -17.453 4.344 1 97.62 89 ILE A O 1
ATOM 714 N N . LEU A 1 90 ? -13.57 -18.312 5.492 1 97.62 90 LEU A N 1
ATOM 715 C CA . LEU A 1 90 ? -12.906 -18.812 4.285 1 97.62 90 LEU A CA 1
ATOM 716 C C . LEU A 1 90 ? -13.719 -19.922 3.639 1 97.62 90 LEU A C 1
ATOM 718 O O . LEU A 1 90 ? -13.742 -20.047 2.412 1 97.62 90 LEU A O 1
ATOM 722 N N . ASP A 1 91 ? -14.398 -20.703 4.41 1 96.06 91 ASP A N 1
ATOM 723 C CA . ASP A 1 91 ? -15.25 -21.75 3.85 1 96.06 91 ASP A CA 1
ATOM 724 C C . ASP A 1 91 ? -16.359 -21.141 2.984 1 96.06 91 ASP A C 1
ATOM 726 O O . ASP A 1 91 ? -16.672 -21.688 1.921 1 96.06 91 ASP A O 1
ATOM 730 N N . SER A 1 92 ? -16.922 -20.078 3.477 1 96 92 SER A N 1
ATOM 731 C CA . SER A 1 92 ? -17.984 -19.406 2.721 1 96 92 SER A CA 1
ATOM 732 C C . SER A 1 92 ? -17.438 -18.812 1.427 1 96 92 SER A C 1
ATOM 734 O O . SER A 1 92 ? -18.078 -18.906 0.375 1 96 92 SER A O 1
ATOM 736 N N . VAL A 1 93 ? -16.312 -18.219 1.491 1 94.75 93 VAL A N 1
ATOM 737 C CA . VAL A 1 93 ? -15.688 -17.609 0.318 1 94.75 93 VAL A CA 1
ATOM 738 C C . VAL A 1 93 ? -15.336 -18.703 -0.695 1 94.75 93 VAL A C 1
ATOM 740 O O . VAL A 1 93 ? -15.625 -18.562 -1.887 1 94.75 93 VAL A O 1
ATOM 743 N N . ILE A 1 94 ? -14.781 -19.797 -0.208 1 92.06 94 ILE A N 1
ATOM 744 C CA . ILE A 1 94 ? -14.359 -20.891 -1.063 1 92.06 94 ILE A CA 1
ATOM 745 C C . ILE A 1 94 ? -15.578 -21.547 -1.703 1 92.06 94 ILE A C 1
ATOM 747 O O . ILE A 1 94 ? -15.562 -21.891 -2.889 1 92.06 94 ILE A O 1
ATOM 751 N N . LYS A 1 95 ? -16.609 -21.688 -0.906 1 90.81 95 LYS A N 1
ATOM 752 C CA . LYS A 1 95 ? -17.859 -22.25 -1.44 1 90.81 95 LYS A CA 1
ATOM 753 C C . LYS A 1 95 ? -18.406 -21.375 -2.564 1 90.81 95 LYS A C 1
ATOM 755 O O . LYS A 1 95 ? -18.875 -21.891 -3.586 1 90.81 95 LYS A O 1
ATOM 760 N N . ASP A 1 96 ? -18.375 -20.125 -2.367 1 88.75 96 ASP A N 1
ATOM 761 C CA . ASP A 1 96 ? -18.875 -19.203 -3.371 1 88.75 96 ASP A CA 1
ATOM 762 C C . ASP A 1 96 ? -18 -19.188 -4.613 1 88.75 96 ASP A C 1
ATOM 764 O O . ASP A 1 96 ? -18.5 -19.094 -5.738 1 88.75 96 ASP A O 1
ATOM 768 N N . LEU A 1 97 ? -16.734 -19.312 -4.41 1 83.94 97 LEU A N 1
ATOM 769 C CA . LEU A 1 97 ? -15.773 -19.25 -5.508 1 83.94 97 LEU A CA 1
ATOM 770 C C . LEU A 1 97 ? -15.781 -20.547 -6.316 1 83.94 97 LEU A C 1
ATOM 772 O O . LEU A 1 97 ? -15.672 -20.516 -7.543 1 83.94 97 LEU A O 1
ATOM 776 N N . HIS A 1 98 ? -15.859 -21.656 -5.586 1 80.25 98 HIS A N 1
ATOM 777 C CA . HIS A 1 98 ? -15.539 -22.922 -6.234 1 80.25 98 HIS A CA 1
ATOM 778 C C . HIS A 1 98 ? -16.688 -23.922 -6.086 1 80.25 98 HIS A C 1
ATOM 780 O O . HIS A 1 98 ? -16.594 -25.047 -6.57 1 80.25 98 HIS A O 1
ATOM 786 N N . ASP A 1 99 ? -17.734 -23.531 -5.445 1 82.81 99 ASP A N 1
ATOM 787 C CA . ASP A 1 99 ? -18.781 -24.484 -5.102 1 82.81 99 ASP A CA 1
ATOM 788 C C . ASP A 1 99 ? -18.203 -25.719 -4.398 1 82.81 99 ASP A C 1
ATOM 790 O O . ASP A 1 99 ? -18.453 -26.859 -4.82 1 82.81 99 ASP A O 1
ATOM 794 N N . TYR A 1 100 ? -17.422 -25.438 -3.434 1 84.12 100 TYR A N 1
ATOM 795 C CA . TYR A 1 100 ? -16.641 -26.438 -2.721 1 84.12 100 TYR A CA 1
ATOM 796 C C . TYR A 1 100 ? -16.922 -26.391 -1.224 1 84.12 100 TYR A C 1
ATOM 798 O O . TYR A 1 100 ? -16.703 -25.359 -0.573 1 84.12 100 TYR A O 1
ATOM 806 N N . GLY A 1 101 ? -17.359 -27.547 -0.653 1 85.94 101 GLY A N 1
ATOM 807 C CA . GLY A 1 101 ? -17.766 -27.594 0.744 1 85.94 101 GLY A CA 1
ATOM 808 C C . GLY A 1 101 ? -16.625 -27.938 1.683 1 85.94 101 GLY A C 1
ATOM 809 O O . GLY A 1 101 ? -15.57 -28.406 1.243 1 85.94 101 GLY A O 1
ATOM 810 N N . PRO A 1 102 ? -16.844 -27.719 2.955 1 88.56 102 PRO A N 1
ATOM 811 C CA . PRO A 1 102 ? -15.789 -27.891 3.955 1 88.56 102 PRO A CA 1
ATOM 812 C C . PRO A 1 102 ? -15.375 -29.359 4.133 1 88.56 102 PRO A C 1
ATOM 814 O O . PRO A 1 102 ? -14.289 -29.641 4.645 1 88.56 102 PRO A O 1
ATOM 817 N N . GLU A 1 103 ? -16.141 -30.281 3.674 1 87.69 103 GLU A N 1
ATOM 818 C CA . GLU A 1 103 ? -15.836 -31.688 3.902 1 87.69 103 GLU A CA 1
ATOM 819 C C . GLU A 1 103 ? -15.328 -32.344 2.631 1 87.69 103 GLU A C 1
ATOM 821 O O . GLU A 1 103 ? -14.961 -33.531 2.646 1 87.69 103 GLU A O 1
ATOM 826 N N . GLU A 1 104 ? -15.242 -31.656 1.589 1 84.69 104 GLU A N 1
ATOM 827 C CA . GLU A 1 104 ? -14.805 -32.25 0.322 1 84.69 104 GLU A CA 1
ATOM 828 C C . GLU A 1 104 ? -13.297 -32.469 0.313 1 84.69 104 GLU A C 1
ATOM 830 O O . GLU A 1 104 ? -12.562 -31.875 1.09 1 84.69 104 GLU A O 1
ATOM 835 N N . LYS A 1 105 ? -12.898 -33.406 -0.524 1 83.12 105 LYS A N 1
ATOM 836 C CA . LYS A 1 105 ? -11.484 -33.75 -0.663 1 83.12 105 LYS A CA 1
ATOM 837 C C . LYS A 1 105 ? -11.008 -33.562 -2.1 1 83.12 105 LYS A C 1
ATOM 839 O O . LYS A 1 105 ? -11.773 -33.75 -3.045 1 83.12 105 LYS A O 1
ATOM 844 N N . GLN A 1 106 ? -9.844 -33.094 -2.16 1 77.12 106 GLN A N 1
ATOM 845 C CA . GLN A 1 106 ? -9.242 -32.844 -3.463 1 77.12 106 GLN A CA 1
ATOM 846 C C . GLN A 1 106 ? -8.406 -34.031 -3.924 1 77.12 106 GLN A C 1
ATOM 848 O O . GLN A 1 106 ? -7.516 -34.5 -3.203 1 77.12 106 GLN A O 1
ATOM 853 N N . LYS A 1 107 ? -8.805 -34.625 -5.086 1 66.25 107 LYS A N 1
ATOM 854 C CA . LYS A 1 107 ? -8.016 -35.719 -5.668 1 66.25 107 LYS A CA 1
ATOM 855 C C . LYS A 1 107 ? -6.801 -35.188 -6.418 1 66.25 107 LYS A C 1
ATOM 857 O O . LYS A 1 107 ? -6.879 -34.125 -7.055 1 66.25 107 LYS A O 1
ATOM 862 N N . ARG A 1 108 ? -5.602 -35.688 -6.289 1 61.34 108 ARG A N 1
ATOM 863 C CA . ARG A 1 108 ? -4.352 -35.25 -6.887 1 61.34 108 ARG A CA 1
ATOM 864 C C . ARG A 1 108 ? -4.184 -35.812 -8.297 1 61.34 108 ARG A C 1
ATOM 866 O O . ARG A 1 108 ? -3.807 -36.969 -8.461 1 61.34 108 ARG A O 1
ATOM 873 N N . ASP A 1 109 ? -5.195 -35.969 -9.172 1 54.34 109 ASP A N 1
ATOM 874 C CA . ASP A 1 109 ? -4.957 -36.75 -10.375 1 54.34 109 ASP A CA 1
ATOM 875 C C . ASP A 1 109 ? -4.066 -36 -11.359 1 54.34 109 ASP A C 1
ATOM 877 O O . ASP A 1 109 ? -4.41 -34.906 -11.805 1 54.34 109 ASP A O 1
ATOM 881 N N . VAL A 1 110 ? -2.814 -36.188 -11.344 1 52.81 110 VAL A N 1
ATOM 882 C CA . VAL A 1 110 ? -1.864 -35.531 -12.234 1 52.81 110 VAL A CA 1
ATOM 883 C C . VAL A 1 110 ? -1.817 -36.281 -13.57 1 52.81 110 VAL A C 1
ATOM 885 O O . VAL A 1 110 ? -1.124 -35.844 -14.5 1 52.81 110 VAL A O 1
ATOM 888 N N . ASP A 1 111 ? -2.395 -37.5 -13.703 1 51.22 111 ASP A N 1
ATOM 889 C CA . ASP A 1 111 ? -1.924 -38.188 -14.891 1 51.22 111 ASP A CA 1
ATOM 890 C C . ASP A 1 111 ? -2.711 -37.781 -16.125 1 51.22 111 ASP A C 1
ATOM 892 O O . ASP A 1 111 ? -3.939 -37.875 -16.156 1 51.22 111 ASP A O 1
ATOM 896 N N . CYS A 1 112 ? -2.213 -36.906 -16.875 1 53.31 112 CYS A N 1
ATOM 897 C CA . CYS A 1 112 ? -2.738 -36.375 -18.125 1 53.31 112 CYS A CA 1
ATOM 898 C C . CYS A 1 112 ? -3.035 -37.5 -19.125 1 53.31 112 CYS A C 1
ATOM 900 O O . CYS A 1 112 ? -3.539 -37.25 -20.219 1 53.31 112 CYS A O 1
ATOM 902 N N . LYS A 1 113 ? -2.678 -38.75 -18.922 1 55.03 113 LYS A N 1
ATOM 903 C CA . LYS A 1 113 ? -2.852 -39.75 -19.953 1 55.03 113 LYS A CA 1
ATOM 904 C C . LYS A 1 113 ? -4.324 -39.906 -20.328 1 55.03 113 LYS A C 1
ATOM 906 O O . LYS A 1 113 ? -4.645 -40.5 -21.359 1 55.03 113 LYS A O 1
ATOM 911 N N . GLY A 1 114 ? -5.098 -39.281 -19.562 1 56.5 114 GLY A N 1
ATOM 912 C CA . GLY A 1 114 ? -6.504 -39.469 -19.875 1 56.5 114 GLY A CA 1
ATOM 913 C C . GLY A 1 114 ? -7.055 -38.406 -20.812 1 56.5 114 GLY A C 1
ATOM 914 O O . GLY A 1 114 ? -8.258 -38.375 -21.078 1 56.5 114 GLY A O 1
ATOM 915 N N . LEU A 1 115 ? -6.293 -37.438 -21.125 1 57.09 115 LEU A N 1
ATOM 916 C CA . LEU A 1 115 ? -6.812 -36.406 -22.016 1 57.09 115 LEU A CA 1
ATOM 917 C C . LEU A 1 115 ? -7.066 -36.969 -23.406 1 57.09 115 LEU A C 1
ATOM 919 O O . LEU A 1 115 ? -6.188 -37.594 -23.984 1 57.09 115 LEU A O 1
ATOM 923 N N . ARG A 1 116 ? -8.383 -37.219 -23.781 1 56.22 116 ARG A N 1
ATOM 924 C CA . ARG A 1 116 ? -8.883 -37.781 -25.047 1 56.22 116 ARG A CA 1
ATOM 925 C C . ARG A 1 116 ? -9.211 -36.688 -26.031 1 56.22 116 ARG A C 1
ATOM 927 O O . ARG A 1 116 ? -9.695 -35.625 -25.656 1 56.22 116 ARG A O 1
ATOM 934 N N . ASP A 1 117 ? -8.883 -36.906 -27.422 1 54.5 117 ASP A N 1
ATOM 935 C CA . ASP A 1 117 ? -9.352 -36.25 -28.641 1 54.5 117 ASP A CA 1
ATOM 936 C C . ASP A 1 117 ? -8.852 -34.781 -28.719 1 54.5 117 ASP A C 1
ATOM 938 O O . ASP A 1 117 ? -9.586 -33.906 -29.141 1 54.5 117 ASP A O 1
ATOM 942 N N . ALA A 1 118 ? -7.758 -34.562 -28.141 1 53.31 118 ALA A N 1
ATOM 943 C CA . ALA A 1 118 ? -7.223 -33.188 -28 1 53.31 118 ALA A CA 1
ATOM 944 C C . ALA A 1 118 ? -6.832 -32.625 -29.359 1 53.31 118 ALA A C 1
ATOM 946 O O . ALA A 1 118 ? -5.934 -31.781 -29.453 1 53.31 118 ALA A O 1
ATOM 947 N N . THR A 1 119 ? -7.363 -33.188 -30.438 1 55.41 119 THR A N 1
ATOM 948 C CA . THR A 1 119 ? -6.887 -32.562 -31.656 1 55.41 119 THR A CA 1
ATOM 949 C C . THR A 1 119 ? -7.496 -31.172 -31.828 1 55.41 119 THR A C 1
ATOM 951 O O . THR A 1 119 ? -8.711 -31.047 -32 1 55.41 119 THR A O 1
ATOM 954 N N . ILE A 1 120 ? -7.012 -30.172 -31.125 1 57.88 120 ILE A N 1
ATOM 955 C CA . ILE A 1 120 ? -7.383 -28.797 -31.422 1 57.88 120 ILE A CA 1
ATOM 956 C C . ILE A 1 120 ? -6.922 -28.422 -32.844 1 57.88 120 ILE A C 1
ATOM 958 O O . ILE A 1 120 ? -5.793 -28.734 -33.219 1 57.88 120 ILE A O 1
ATOM 962 N N . PRO A 1 121 ? -7.855 -28.125 -33.688 1 57.88 121 PRO A N 1
ATOM 963 C CA . PRO A 1 121 ? -7.379 -27.672 -35 1 57.88 121 PRO A CA 1
ATOM 964 C C . PRO A 1 121 ? -6.246 -26.656 -34.875 1 57.88 121 PRO A C 1
ATOM 966 O O . PRO A 1 121 ? -6.379 -25.641 -34.188 1 57.88 121 PRO A O 1
ATOM 969 N N . ARG A 1 122 ? -5.066 -27.062 -35.312 1 56.88 122 ARG A N 1
ATOM 970 C CA . ARG A 1 122 ? -3.787 -26.359 -35.25 1 56.88 122 ARG A CA 1
ATOM 971 C C . ARG A 1 122 ? -3.912 -24.938 -35.75 1 56.88 122 ARG A C 1
ATOM 973 O O . ARG A 1 122 ? -3.223 -24.031 -35.281 1 56.88 122 ARG A O 1
ATOM 980 N N . ALA A 1 123 ? -4.707 -24.781 -36.75 1 55.03 123 ALA A N 1
ATOM 981 C CA . ALA A 1 123 ? -4.621 -23.547 -37.5 1 55.03 123 ALA A CA 1
ATOM 982 C C . ALA A 1 123 ? -5.035 -22.344 -36.656 1 55.03 123 ALA A C 1
ATOM 984 O O . ALA A 1 123 ? -4.648 -21.203 -36.938 1 55.03 123 ALA A O 1
ATOM 985 N N . LYS A 1 124 ? -5.531 -22.594 -35.594 1 64.56 124 LYS A N 1
ATOM 986 C CA . LYS A 1 124 ? -6.074 -21.422 -34.906 1 64.56 124 LYS A CA 1
ATOM 987 C C . LYS A 1 124 ? -5.41 -21.203 -33.562 1 64.56 124 LYS A C 1
ATOM 989 O O . LYS A 1 124 ? -5.598 -20.172 -32.938 1 64.56 124 LYS A O 1
ATOM 994 N N . TRP A 1 125 ? -4.473 -22.047 -33.406 1 71.06 125 TRP A N 1
ATOM 995 C CA . TRP A 1 125 ? -3.838 -22.016 -32.094 1 71.06 125 TRP A CA 1
ATOM 996 C C . TRP A 1 125 ? -2.596 -21.141 -32.125 1 71.06 125 TRP A C 1
ATOM 998 O O . TRP A 1 125 ? -1.657 -21.391 -32.875 1 71.06 125 TRP A O 1
ATOM 1008 N N . LYS A 1 126 ? -2.602 -20.094 -31.297 1 75.38 126 LYS A N 1
ATOM 1009 C CA . LYS A 1 126 ? -1.489 -19.141 -31.344 1 75.38 126 LYS A CA 1
ATOM 1010 C C . LYS A 1 126 ? -0.54 -19.344 -30.172 1 75.38 126 LYS A C 1
ATOM 1012 O O . LYS A 1 126 ? 0.681 -19.297 -30.328 1 75.38 126 LYS A O 1
ATOM 1017 N N . ALA A 1 127 ? -1.116 -19.5 -29.016 1 82.44 127 ALA A N 1
ATOM 1018 C CA . ALA A 1 127 ? -0.236 -19.625 -27.859 1 82.44 127 ALA A CA 1
ATOM 1019 C C . ALA A 1 127 ? -0.937 -20.359 -26.719 1 82.44 127 ALA A C 1
ATOM 1021 O O . ALA A 1 127 ? -2.164 -20.312 -26.609 1 82.44 127 ALA A O 1
ATOM 1022 N N . THR A 1 128 ? -0.196 -21.094 -25.969 1 84.31 128 THR A N 1
ATOM 1023 C CA . THR A 1 128 ? -0.662 -21.766 -24.766 1 84.31 128 THR A CA 1
ATOM 1024 C C . THR A 1 128 ? 0.24 -21.438 -23.578 1 84.31 128 THR A C 1
ATOM 1026 O O . THR A 1 128 ? 1.465 -21.406 -23.719 1 84.31 128 THR A O 1
ATOM 1029 N N . ARG A 1 129 ? -0.391 -21.125 -22.469 1 88.12 129 ARG A N 1
ATOM 1030 C CA . ARG A 1 129 ? 0.336 -20.844 -21.234 1 88.12 129 ARG A CA 1
ATOM 1031 C C . ARG A 1 129 ? -0.286 -21.578 -20.047 1 88.12 129 ARG A C 1
ATOM 1033 O O . ARG A 1 129 ? -1.499 -21.516 -19.844 1 88.12 129 ARG A O 1
ATOM 1040 N N . ILE A 1 130 ? 0.507 -22.281 -19.422 1 88.56 130 ILE A N 1
ATOM 1041 C CA . ILE A 1 130 ? 0.078 -22.969 -18.203 1 88.56 130 ILE A CA 1
ATOM 1042 C C . ILE A 1 130 ? 0.831 -22.391 -17 1 88.56 130 ILE A C 1
ATOM 1044 O O . ILE A 1 130 ? 2.059 -22.281 -17.031 1 88.56 130 ILE A O 1
ATOM 1048 N N . THR A 1 131 ? 0.103 -22 -16.016 1 91.69 131 THR A N 1
ATOM 1049 C CA . THR A 1 131 ? 0.68 -21.391 -14.82 1 91.69 131 THR A CA 1
ATOM 1050 C C . THR A 1 131 ? 0.262 -22.156 -13.57 1 91.69 131 THR A C 1
ATOM 1052 O O . THR A 1 131 ? -0.891 -22.562 -13.445 1 91.69 131 THR A O 1
ATOM 1055 N N . ALA A 1 132 ? 1.18 -22.344 -12.672 1 92.25 132 ALA A N 1
ATOM 1056 C CA . ALA A 1 132 ? 0.875 -22.938 -11.375 1 92.25 132 ALA A CA 1
ATOM 1057 C C . ALA A 1 132 ? 1.467 -22.109 -10.234 1 92.25 132 ALA A C 1
ATOM 1059 O O . ALA A 1 132 ? 2.588 -21.609 -10.344 1 92.25 132 ALA A O 1
ATOM 1060 N N . TRP A 1 133 ? 0.723 -21.953 -9.234 1 94.75 133 TRP A N 1
ATOM 1061 C CA . TRP A 1 133 ? 1.201 -21.344 -8 1 94.75 133 TRP A CA 1
ATOM 1062 C C . TRP A 1 133 ? 1.486 -22.391 -6.941 1 94.75 133 TRP A C 1
ATOM 1064 O O . TRP A 1 133 ? 0.741 -23.375 -6.809 1 94.75 133 TRP A O 1
ATOM 1074 N N . ARG A 1 134 ? 2.596 -22.172 -6.207 1 96.19 134 ARG A N 1
ATOM 1075 C CA . ARG A 1 134 ? 2.951 -23.078 -5.121 1 96.19 134 ARG A CA 1
ATOM 1076 C C . ARG A 1 134 ? 3.539 -22.328 -3.938 1 96.19 134 ARG A C 1
ATOM 1078 O O . ARG A 1 134 ? 4.246 -21.328 -4.121 1 96.19 134 ARG A O 1
ATOM 1085 N N . SER A 1 135 ? 3.232 -22.797 -2.83 1 96.88 135 SER A N 1
ATOM 1086 C CA . SER A 1 135 ? 3.85 -22.328 -1.591 1 96.88 135 SER A CA 1
ATOM 1087 C C . SER A 1 135 ? 4.52 -23.484 -0.843 1 96.88 135 SER A C 1
ATOM 1089 O O . SER A 1 135 ? 4.066 -24.625 -0.921 1 96.88 135 SER A O 1
ATOM 1091 N N . LEU A 1 136 ? 5.582 -23.141 -0.192 1 96.88 136 LEU A N 1
ATOM 1092 C CA . LEU A 1 136 ? 6.316 -24.172 0.544 1 96.88 136 LEU A CA 1
ATOM 1093 C C . LEU A 1 136 ? 5.703 -24.391 1.922 1 96.88 136 LEU A C 1
ATOM 1095 O O . LEU A 1 136 ? 5.281 -23.438 2.582 1 96.88 136 LEU A O 1
ATOM 1099 N N . LYS A 1 137 ? 5.742 -25.609 2.299 1 95.5 137 LYS A N 1
ATOM 1100 C CA . LYS A 1 137 ? 5.25 -26 3.615 1 95.5 137 LYS A CA 1
ATOM 1101 C C . LYS A 1 137 ? 6.133 -25.438 4.727 1 95.5 137 LYS A C 1
ATOM 1103 O O . LYS A 1 137 ? 7.359 -25.438 4.605 1 95.5 137 LYS A O 1
ATOM 1108 N N . GLY A 1 138 ? 5.461 -24.938 5.754 1 92.31 138 GLY A N 1
ATOM 1109 C CA . GLY A 1 138 ? 6.195 -24.547 6.949 1 92.31 138 GLY A CA 1
ATOM 1110 C C . GLY A 1 138 ? 6.641 -23.094 6.934 1 92.31 138 GLY A C 1
ATOM 1111 O O . GLY A 1 138 ? 7.238 -22.609 7.898 1 92.31 138 GLY A O 1
ATOM 1112 N N . TYR A 1 139 ? 6.453 -22.453 5.871 1 94.38 139 TYR A N 1
ATOM 1113 C CA . TYR A 1 139 ? 6.812 -21.047 5.766 1 94.38 139 TYR A CA 1
ATOM 1114 C C . TYR A 1 139 ? 5.57 -20.156 5.793 1 94.38 139 TYR A C 1
ATOM 1116 O O . TYR A 1 139 ? 4.48 -20.594 5.426 1 94.38 139 TYR A O 1
ATOM 1124 N N . ARG A 1 140 ? 5.801 -18.953 6.297 1 96.06 140 ARG A N 1
ATOM 1125 C CA . ARG A 1 140 ? 4.762 -17.953 6.09 1 96.06 140 ARG A CA 1
ATOM 1126 C C . ARG A 1 140 ? 4.684 -17.547 4.621 1 96.06 140 ARG A C 1
ATOM 1128 O O . ARG A 1 140 ? 5.707 -17.484 3.936 1 96.06 140 ARG A O 1
ATOM 1135 N N . PHE A 1 141 ? 3.5 -17.297 4.188 1 97.31 141 PHE A N 1
ATOM 1136 C CA . PHE A 1 141 ? 3.291 -16.844 2.818 1 97.31 141 PHE A CA 1
ATOM 1137 C C . PHE A 1 141 ? 3.666 -15.375 2.674 1 97.31 141 PHE A C 1
ATOM 1139 O O . PHE A 1 141 ? 3.951 -14.703 3.666 1 97.31 141 PHE A O 1
ATOM 1146 N N . PRO A 1 142 ? 3.715 -14.867 1.484 1 95.75 142 PRO A N 1
ATOM 1147 C CA . PRO A 1 142 ? 4.234 -13.523 1.243 1 95.75 142 PRO A CA 1
ATOM 1148 C C . PRO A 1 142 ? 3.477 -12.445 2.02 1 95.75 142 PRO A C 1
ATOM 1150 O O . PRO A 1 142 ? 4.062 -11.438 2.414 1 95.75 142 PRO A O 1
ATOM 1153 N N . ALA A 1 143 ? 2.232 -12.602 2.268 1 94.94 143 ALA A N 1
ATOM 1154 C CA . ALA A 1 143 ? 1.437 -11.602 2.98 1 94.94 143 ALA A CA 1
ATOM 1155 C C . ALA A 1 143 ? 1.872 -11.492 4.438 1 94.94 143 ALA A C 1
ATOM 1157 O O . ALA A 1 143 ? 1.575 -10.5 5.109 1 94.94 143 ALA A O 1
ATOM 1158 N N . ALA A 1 144 ? 2.588 -12.469 4.918 1 95.12 144 ALA A N 1
ATOM 1159 C CA . ALA A 1 144 ? 2.906 -12.516 6.344 1 95.12 144 ALA A CA 1
ATOM 1160 C C . ALA A 1 144 ? 4.41 -12.633 6.566 1 95.12 144 ALA A C 1
ATOM 1162 O O . ALA A 1 144 ? 4.902 -12.383 7.668 1 95.12 144 ALA A O 1
ATOM 1163 N N . CYS A 1 145 ? 5.164 -12.961 5.609 1 92.19 145 CYS A N 1
ATOM 1164 C CA . CYS A 1 145 ? 6.57 -13.289 5.816 1 92.19 145 CYS A CA 1
ATOM 1165 C C . CYS A 1 145 ? 7.402 -12.039 6.035 1 92.19 145 CYS A C 1
ATOM 1167 O O . CYS A 1 145 ? 7.078 -10.969 5.508 1 92.19 145 CYS A O 1
ATOM 1169 N N . GLY A 1 146 ? 8.422 -12.125 6.828 1 90.56 146 GLY A N 1
ATOM 1170 C CA . GLY A 1 146 ? 9.422 -11.078 6.965 1 90.56 146 GLY A CA 1
ATOM 1171 C C . GLY A 1 146 ? 10.57 -11.227 5.988 1 90.56 146 GLY A C 1
ATOM 1172 O O . GLY A 1 146 ? 10.562 -12.125 5.141 1 90.56 146 GLY A O 1
ATOM 1173 N N . ARG A 1 147 ? 11.508 -10.352 6.113 1 92.69 147 ARG A N 1
ATOM 1174 C CA . ARG A 1 147 ? 12.641 -10.359 5.191 1 92.69 147 ARG A CA 1
ATOM 1175 C C . ARG A 1 147 ? 13.461 -11.633 5.348 1 92.69 147 ARG A C 1
ATOM 1177 O O . ARG A 1 147 ? 13.883 -12.227 4.355 1 92.69 147 ARG A O 1
ATOM 1184 N N . LEU A 1 148 ? 13.641 -12.062 6.535 1 90.62 148 LEU A N 1
ATOM 1185 C CA . LEU A 1 148 ? 14.422 -13.266 6.785 1 90.62 148 LEU A CA 1
ATOM 1186 C C . LEU A 1 148 ? 13.758 -14.484 6.141 1 90.62 148 LEU A C 1
ATOM 1188 O O . LEU A 1 148 ? 14.414 -15.258 5.441 1 90.62 148 LEU A O 1
ATOM 1192 N N . ASP A 1 149 ? 12.414 -14.617 6.414 1 90.69 149 ASP A N 1
ATOM 1193 C CA . ASP A 1 149 ? 11.648 -15.703 5.805 1 90.69 149 ASP A CA 1
ATOM 1194 C C . ASP A 1 149 ? 11.781 -15.672 4.281 1 90.69 149 ASP A C 1
ATOM 1196 O O . ASP A 1 149 ? 12.031 -16.703 3.658 1 90.69 149 ASP A O 1
ATOM 1200 N N . ARG A 1 150 ? 11.633 -14.586 3.766 1 94.62 150 ARG A N 1
ATOM 1201 C CA . ARG A 1 150 ? 11.641 -14.422 2.316 1 94.62 150 ARG A CA 1
ATOM 1202 C C . ARG A 1 150 ? 12.992 -14.828 1.729 1 94.62 150 ARG A C 1
ATOM 1204 O O . ARG A 1 150 ? 13.047 -15.469 0.679 1 94.62 150 ARG A O 1
ATOM 1211 N N . ARG A 1 151 ? 14.078 -14.453 2.396 1 94.19 151 ARG A N 1
ATOM 1212 C CA . ARG A 1 151 ? 15.43 -14.781 1.949 1 94.19 151 ARG A CA 1
ATOM 1213 C C . ARG A 1 151 ? 15.688 -16.281 2.057 1 94.19 151 ARG A C 1
ATOM 1215 O O . ARG A 1 151 ? 16.328 -16.859 1.186 1 94.19 151 ARG A O 1
ATOM 1222 N N . GLN A 1 152 ? 15.195 -16.875 3.082 1 93.06 152 GLN A N 1
ATOM 1223 C CA . GLN A 1 152 ? 15.328 -18.312 3.234 1 93.06 152 GLN A CA 1
ATOM 1224 C C . GLN A 1 152 ? 14.562 -19.062 2.141 1 93.06 152 GLN A C 1
ATOM 1226 O O . GLN A 1 152 ? 15.062 -20.047 1.589 1 93.06 152 GLN A O 1
ATOM 1231 N N . ILE A 1 153 ? 13.406 -18.609 1.898 1 95.75 153 ILE A N 1
ATOM 1232 C CA . ILE A 1 153 ? 12.578 -19.203 0.85 1 95.75 153 ILE A CA 1
ATOM 1233 C C . ILE A 1 153 ? 13.289 -19.062 -0.498 1 95.75 153 ILE A C 1
ATOM 1235 O O . ILE A 1 153 ? 13.375 -20.031 -1.259 1 95.75 153 ILE A O 1
ATOM 1239 N N . GLU A 1 154 ? 13.742 -17.891 -0.752 1 96 154 GLU A N 1
ATOM 1240 C CA . GLU A 1 154 ? 14.469 -17.672 -2.002 1 96 154 GLU A CA 1
ATOM 1241 C C . GLU A 1 154 ? 15.656 -18.609 -2.129 1 96 154 GLU A C 1
ATOM 1243 O O . GLU A 1 154 ? 15.875 -19.203 -3.188 1 96 154 GLU A O 1
ATOM 1248 N N . GLN A 1 155 ? 16.422 -18.75 -1.074 1 94.56 155 GLN A N 1
ATOM 1249 C CA . GLN A 1 155 ? 17.594 -19.609 -1.091 1 94.56 155 GLN A CA 1
ATOM 1250 C C . GLN A 1 155 ? 17.203 -21.062 -1.362 1 94.56 155 GLN A C 1
ATOM 1252 O O . GLN A 1 155 ? 17.844 -21.75 -2.154 1 94.56 155 GLN A O 1
ATOM 1257 N N . ALA A 1 156 ? 16.188 -21.5 -0.687 1 95.31 156 ALA A N 1
ATOM 1258 C CA . ALA A 1 156 ? 15.719 -22.875 -0.86 1 95.31 156 ALA A CA 1
ATOM 1259 C C . ALA A 1 156 ? 15.281 -23.125 -2.301 1 95.31 156 ALA A C 1
ATOM 1261 O O . ALA A 1 156 ? 15.633 -24.141 -2.891 1 95.31 156 ALA A O 1
ATOM 1262 N N . ILE A 1 157 ? 14.547 -22.219 -2.844 1 97.5 157 ILE A N 1
ATOM 1263 C CA . ILE A 1 157 ? 14.016 -22.375 -4.191 1 97.5 157 ILE A CA 1
ATOM 1264 C C . ILE A 1 157 ? 15.148 -22.25 -5.211 1 97.5 157 ILE A C 1
ATOM 1266 O O . ILE A 1 157 ? 15.227 -23.047 -6.156 1 97.5 157 ILE A O 1
ATOM 1270 N N . GLN A 1 158 ? 16.016 -21.281 -4.973 1 96.81 158 GLN A N 1
ATOM 1271 C CA . GLN A 1 158 ? 17.125 -21.078 -5.887 1 96.81 158 GLN A CA 1
ATOM 1272 C C . GLN A 1 158 ? 18.016 -22.312 -5.973 1 96.81 158 GLN A C 1
ATOM 1274 O O . GLN A 1 158 ? 18.469 -22.688 -7.059 1 96.81 158 GLN A O 1
ATOM 1279 N N . SER A 1 159 ? 18.328 -22.859 -4.859 1 96.62 159 SER A N 1
ATOM 1280 C CA . SER A 1 159 ? 19.141 -24.078 -4.812 1 96.62 159 SER A CA 1
ATOM 1281 C C . SER A 1 159 ? 18.531 -25.203 -5.629 1 96.62 159 SER A C 1
ATOM 1283 O O . SER A 1 159 ? 19.234 -25.922 -6.344 1 96.62 159 SER A O 1
ATOM 1285 N N . ALA A 1 160 ? 17.234 -25.359 -5.543 1 97.88 160 ALA A N 1
ATOM 1286 C CA . ALA A 1 160 ? 16.516 -26.375 -6.301 1 97.88 160 ALA A CA 1
ATOM 1287 C C . ALA A 1 160 ? 16.531 -26.062 -7.793 1 97.88 160 ALA A C 1
ATOM 1289 O O . ALA A 1 160 ? 16.75 -26.953 -8.625 1 97.88 160 ALA A O 1
ATOM 1290 N N . LEU A 1 161 ? 16.297 -24.828 -8.125 1 98.19 161 LEU A N 1
ATOM 1291 C CA . LEU A 1 161 ? 16.234 -24.406 -9.516 1 98.19 161 LEU A CA 1
ATOM 1292 C C . LEU A 1 161 ? 17.578 -24.625 -10.211 1 98.19 161 LEU A C 1
ATOM 1294 O O . LEU A 1 161 ? 17.625 -25 -11.383 1 98.19 161 LEU A O 1
ATOM 1298 N N . LYS A 1 162 ? 18.641 -24.438 -9.508 1 96.31 162 LYS A N 1
ATOM 1299 C CA . LYS A 1 162 ? 20 -24.594 -10.055 1 96.31 162 LYS A CA 1
ATOM 1300 C C . LYS A 1 162 ? 20.281 -26.031 -10.43 1 96.31 162 LYS A C 1
ATOM 1302 O O . LYS A 1 162 ? 21.156 -26.312 -11.258 1 96.31 162 LYS A O 1
ATOM 1307 N N . ARG A 1 163 ? 19.562 -26.906 -9.93 1 97 163 ARG A N 1
ATOM 1308 C CA . ARG A 1 163 ? 19.844 -28.328 -10.125 1 97 163 ARG A CA 1
ATOM 1309 C C . ARG A 1 163 ? 18.953 -28.906 -11.211 1 97 163 ARG A C 1
ATOM 1311 O O . ARG A 1 163 ? 19.062 -30.094 -11.539 1 97 163 ARG A O 1
ATOM 1318 N N . LEU A 1 164 ? 18.047 -28.109 -11.695 1 97.75 164 LEU A N 1
ATOM 1319 C CA . LEU A 1 164 ? 17.25 -28.609 -12.805 1 97.75 164 LEU A CA 1
ATOM 1320 C C . LEU A 1 164 ? 18.141 -28.984 -13.992 1 97.75 164 LEU A C 1
ATOM 1322 O O . LEU A 1 164 ? 19.156 -28.328 -14.25 1 97.75 164 LEU A O 1
ATOM 1326 N N . LYS A 1 165 ? 17.75 -30.078 -14.742 1 96.44 165 LYS A N 1
ATOM 1327 C CA . LYS A 1 165 ? 18.562 -30.641 -15.812 1 96.44 165 LYS A CA 1
ATOM 1328 C C . LYS A 1 165 ? 17.781 -30.766 -17.109 1 96.44 165 LYS A C 1
ATOM 1330 O O . LYS A 1 165 ? 16.562 -30.547 -17.125 1 96.44 165 LYS A O 1
ATOM 1335 N N . GLY A 1 166 ? 18.531 -31.062 -18.094 1 96.31 166 GLY A N 1
ATOM 1336 C CA . GLY A 1 166 ? 17.891 -31.297 -19.391 1 96.31 166 GLY A CA 1
ATOM 1337 C C . GLY A 1 166 ? 17.25 -30.047 -19.969 1 96.31 166 GLY A C 1
ATOM 1338 O O . GLY A 1 166 ? 17.891 -29 -20.047 1 96.31 166 GLY A O 1
ATOM 1339 N N . GLU A 1 167 ? 16.031 -30.141 -20.391 1 95.81 167 GLU A N 1
ATOM 1340 C CA . GLU A 1 167 ? 15.344 -29.047 -21.062 1 95.81 167 GLU A CA 1
ATOM 1341 C C . GLU A 1 167 ? 14.93 -27.969 -20.062 1 95.81 167 GLU A C 1
ATOM 1343 O O . GLU A 1 167 ? 14.555 -26.859 -20.469 1 95.81 167 GLU A O 1
ATOM 1348 N N . PHE A 1 168 ? 15.148 -28.297 -18.797 1 97.62 168 PHE A N 1
ATOM 1349 C CA . PHE A 1 168 ? 14.711 -27.344 -17.781 1 97.62 168 PHE A CA 1
ATOM 1350 C C . PHE A 1 168 ? 15.898 -26.656 -17.141 1 97.62 168 PHE A C 1
ATOM 1352 O O . PHE A 1 168 ? 15.742 -25.891 -16.188 1 97.62 168 PHE A O 1
ATOM 1359 N N . LYS A 1 169 ? 17.094 -26.938 -17.672 1 97.81 169 LYS A N 1
ATOM 1360 C CA . LYS A 1 169 ? 18.25 -26.172 -17.219 1 97.81 169 LYS A CA 1
ATOM 1361 C C . LYS A 1 169 ? 18.094 -24.688 -17.531 1 97.81 169 LYS A C 1
ATOM 1363 O O . LYS A 1 169 ? 17.625 -24.328 -18.609 1 97.81 169 LYS A O 1
ATOM 1368 N N . GLY A 1 170 ? 18.406 -23.812 -16.547 1 97.69 170 GLY A N 1
ATOM 1369 C CA . GLY A 1 170 ? 18.266 -22.375 -16.734 1 97.69 170 GLY A CA 1
ATOM 1370 C C . GLY A 1 170 ? 19.062 -21.578 -15.727 1 97.69 170 GLY A C 1
ATOM 1371 O O . GLY A 1 170 ? 20.062 -22.047 -15.195 1 97.69 170 GLY A O 1
ATOM 1372 N N . LYS A 1 171 ? 18.672 -20.344 -15.625 1 97.25 171 LYS A N 1
ATOM 1373 C CA . LYS A 1 171 ? 19.391 -19.422 -14.75 1 97.25 171 LYS A CA 1
ATOM 1374 C C . LYS A 1 171 ? 18.422 -18.609 -13.898 1 97.25 171 LYS A C 1
ATOM 1376 O O . LYS A 1 171 ? 17.375 -18.172 -14.383 1 97.25 171 LYS A O 1
ATOM 1381 N N . TYR A 1 172 ? 18.844 -18.453 -12.68 1 97.94 172 TYR A N 1
ATOM 1382 C CA . TYR A 1 172 ? 18.094 -17.609 -11.742 1 97.94 172 TYR A CA 1
ATOM 1383 C C . TYR A 1 172 ? 18.703 -16.219 -11.664 1 97.94 172 TYR A C 1
ATOM 1385 O O . TYR A 1 172 ? 19.922 -16.062 -11.641 1 97.94 172 TYR A O 1
ATOM 1393 N N . TYR A 1 173 ? 17.844 -15.227 -11.711 1 96.62 173 TYR A N 1
ATOM 1394 C CA . TYR A 1 173 ? 18.25 -13.836 -11.531 1 96.62 173 TYR A CA 1
ATOM 1395 C C . TYR A 1 173 ? 17.453 -13.18 -10.406 1 96.62 173 TYR A C 1
ATOM 1397 O O . TYR A 1 173 ? 16.219 -13.297 -10.359 1 96.62 173 TYR A O 1
ATOM 1405 N N . SER A 1 174 ? 18.234 -12.547 -9.562 1 93.5 174 SER A N 1
ATOM 1406 C CA . SER A 1 174 ? 17.516 -11.578 -8.742 1 93.5 174 SER A CA 1
ATOM 1407 C C . SER A 1 174 ? 16.875 -10.492 -9.594 1 93.5 174 SER A C 1
ATOM 1409 O O . SER A 1 174 ? 17.406 -10.125 -10.648 1 93.5 174 SER A O 1
ATOM 1411 N N . ILE A 1 175 ? 15.82 -9.992 -9.148 1 90.75 175 ILE A N 1
ATOM 1412 C CA . ILE A 1 175 ? 15.062 -9.055 -9.969 1 90.75 175 ILE A CA 1
ATOM 1413 C C . ILE A 1 175 ? 15.906 -7.816 -10.258 1 90.75 175 ILE A C 1
ATOM 1415 O O . ILE A 1 175 ? 15.797 -7.211 -11.328 1 90.75 175 ILE A O 1
ATOM 1419 N N . VAL A 1 176 ? 16.766 -7.5 -9.367 1 85.5 176 VAL A N 1
ATOM 1420 C CA . VAL A 1 176 ? 17.578 -6.297 -9.523 1 85.5 176 VAL A CA 1
ATOM 1421 C C . VAL A 1 176 ? 18.719 -6.562 -10.5 1 85.5 176 VAL A C 1
ATOM 1423 O O . VAL A 1 176 ? 19.281 -5.629 -11.086 1 85.5 176 VAL A O 1
ATOM 1426 N N . ASP A 1 177 ? 19.047 -7.793 -10.727 1 90.25 177 ASP A N 1
ATOM 1427 C CA . ASP A 1 177 ? 20.188 -8.164 -11.555 1 90.25 177 ASP A CA 1
ATOM 1428 C C . ASP A 1 177 ? 19.734 -8.641 -12.93 1 90.25 177 ASP A C 1
ATOM 1430 O O . ASP A 1 177 ? 20.531 -9.117 -13.734 1 90.25 177 ASP A O 1
ATOM 1434 N N . LEU A 1 178 ? 18.516 -8.586 -13.172 1 93.56 178 LEU A N 1
ATOM 1435 C CA . LEU A 1 178 ? 17.984 -9.062 -14.445 1 93.56 178 LEU A CA 1
ATOM 1436 C C . LEU A 1 178 ? 18.469 -8.18 -15.594 1 93.56 178 LEU A C 1
ATOM 1438 O O . LEU A 1 178 ? 18.266 -6.969 -15.586 1 93.56 178 LEU A O 1
ATOM 1442 N N . PRO A 1 179 ? 19.141 -8.781 -16.547 1 94.31 179 PRO A N 1
ATOM 1443 C CA . PRO A 1 179 ? 19.594 -7.988 -17.703 1 94.31 179 PRO A CA 1
ATOM 1444 C C . PRO A 1 179 ? 18.453 -7.305 -18.438 1 94.31 179 PRO A C 1
ATOM 1446 O O . PRO A 1 179 ? 17.375 -7.879 -18.578 1 94.31 179 PRO A O 1
ATOM 1449 N N . GLU A 1 180 ? 18.734 -6.227 -19 1 93.06 180 GLU A N 1
ATOM 1450 C CA . GLU A 1 180 ? 17.734 -5.398 -19.656 1 93.06 180 GLU A CA 1
ATOM 1451 C C . GLU A 1 180 ? 17.094 -6.133 -20.828 1 93.06 180 GLU A C 1
ATOM 1453 O O . GLU A 1 180 ? 15.883 -6.027 -21.047 1 93.06 180 GLU A O 1
ATOM 1458 N N . SER A 1 181 ? 17.938 -6.727 -21.578 1 94.38 181 SER A N 1
ATOM 1459 C CA . SER A 1 181 ? 17.422 -7.453 -22.734 1 94.38 181 SER A CA 1
ATOM 1460 C C . SER A 1 181 ? 16.406 -8.516 -22.312 1 94.38 181 SER A C 1
ATOM 1462 O O . SER A 1 181 ? 15.352 -8.656 -22.938 1 94.38 181 SER A O 1
ATOM 1464 N N . ASP A 1 182 ? 16.734 -9.203 -21.266 1 94.94 182 ASP A N 1
ATOM 1465 C CA . ASP A 1 182 ? 15.82 -10.227 -20.766 1 94.94 182 ASP A CA 1
ATOM 1466 C C . ASP A 1 182 ? 14.547 -9.594 -20.203 1 94.94 182 ASP A C 1
ATOM 1468 O O . ASP A 1 182 ? 13.445 -10.109 -20.422 1 94.94 182 ASP A O 1
ATOM 1472 N N . GLN A 1 183 ? 14.703 -8.539 -19.531 1 94.06 183 GLN A N 1
ATOM 1473 C CA . GLN A 1 183 ? 13.562 -7.836 -18.969 1 94.06 183 GLN A CA 1
ATOM 1474 C C . GLN A 1 183 ? 12.578 -7.426 -20.062 1 94.06 183 GLN A C 1
ATOM 1476 O O . GLN A 1 183 ? 11.367 -7.574 -19.891 1 94.06 183 GLN A O 1
ATOM 1481 N N . LYS A 1 184 ? 13.078 -6.902 -21.109 1 93.81 184 LYS A N 1
ATOM 1482 C CA . LYS A 1 184 ? 12.25 -6.484 -22.219 1 93.81 184 LYS A CA 1
ATOM 1483 C C . LYS A 1 184 ? 11.484 -7.668 -22.812 1 93.81 184 LYS A C 1
ATOM 1485 O O . LYS A 1 184 ? 10.281 -7.57 -23.078 1 93.81 184 LYS A O 1
ATOM 1490 N N . HIS A 1 185 ? 12.18 -8.719 -23 1 93.25 185 HIS A N 1
ATOM 1491 C CA . HIS A 1 185 ? 11.562 -9.914 -23.547 1 93.25 185 HIS A CA 1
ATOM 1492 C C . HIS A 1 185 ? 10.461 -10.438 -22.641 1 93.25 185 HIS A C 1
ATOM 1494 O O . HIS A 1 185 ? 9.367 -10.773 -23.109 1 93.25 185 HIS A O 1
ATOM 1500 N N . LEU A 1 186 ? 10.766 -10.57 -21.406 1 94.62 186 LEU A N 1
ATOM 1501 C CA . LEU A 1 186 ? 9.82 -11.094 -20.438 1 94.62 186 LEU A CA 1
ATOM 1502 C C . LEU A 1 186 ? 8.602 -10.195 -20.312 1 94.62 186 LEU A C 1
ATOM 1504 O O . LEU A 1 186 ? 7.473 -10.68 -20.219 1 94.62 186 LEU A O 1
ATOM 1508 N N . THR A 1 187 ? 8.812 -8.922 -20.344 1 92.62 187 THR A N 1
ATOM 1509 C CA . THR A 1 187 ? 7.715 -7.965 -20.281 1 92.62 187 THR A CA 1
ATOM 1510 C C . THR A 1 187 ? 6.828 -8.078 -21.516 1 92.62 187 THR A C 1
ATOM 1512 O O . THR A 1 187 ? 5.602 -8.102 -21.406 1 92.62 187 THR A O 1
ATOM 1515 N N . ALA A 1 188 ? 7.426 -8.188 -22.656 1 90.56 188 ALA A N 1
ATOM 1516 C CA . ALA A 1 188 ? 6.703 -8.273 -23.922 1 90.56 188 ALA A CA 1
ATOM 1517 C C . ALA A 1 188 ? 5.809 -9.508 -23.969 1 90.56 188 ALA A C 1
ATOM 1519 O O . ALA A 1 188 ? 4.773 -9.508 -24.641 1 90.56 188 ALA A O 1
ATOM 1520 N N . ASN A 1 189 ? 6.203 -10.5 -23.203 1 88.19 189 ASN A N 1
ATOM 1521 C CA . ASN A 1 189 ? 5.449 -11.75 -23.234 1 88.19 189 ASN A CA 1
ATOM 1522 C C . ASN A 1 189 ? 4.684 -11.969 -21.938 1 88.19 189 ASN A C 1
ATOM 1524 O O . ASN A 1 189 ? 4.25 -13.086 -21.641 1 88.19 189 ASN A O 1
ATOM 1528 N N . ASN A 1 190 ? 4.605 -10.977 -21.031 1 88.5 190 ASN A N 1
ATOM 1529 C CA . ASN A 1 190 ? 3.863 -11 -19.781 1 88.5 190 ASN A CA 1
ATOM 1530 C C . ASN A 1 190 ? 4.398 -12.07 -18.828 1 88.5 190 ASN A C 1
ATOM 1532 O O . ASN A 1 190 ? 3.625 -12.836 -18.25 1 88.5 190 ASN A O 1
ATOM 1536 N N . LEU A 1 191 ? 5.68 -12.156 -18.812 1 93.81 191 LEU A N 1
ATOM 1537 C CA . LEU A 1 191 ? 6.328 -13.172 -17.984 1 93.81 191 LEU A CA 1
ATOM 1538 C C . LEU A 1 191 ? 7.051 -12.531 -16.812 1 93.81 191 LEU A C 1
ATOM 1540 O O . LEU A 1 191 ? 7.691 -13.219 -16.016 1 93.81 191 LEU A O 1
ATOM 1544 N N . MET A 1 192 ? 6.926 -11.219 -16.703 1 93.75 192 MET A N 1
ATOM 1545 C CA . MET A 1 192 ? 7.625 -10.508 -15.633 1 93.75 192 MET A CA 1
ATOM 1546 C C . MET A 1 192 ? 6.84 -10.57 -14.328 1 93.75 192 MET A C 1
ATOM 1548 O O . MET A 1 192 ? 5.613 -10.68 -14.344 1 93.75 192 MET A O 1
ATOM 1552 N N . LEU A 1 193 ? 7.543 -10.422 -13.227 1 93.19 193 LEU A N 1
ATOM 1553 C CA . LEU A 1 193 ? 6.906 -10.305 -11.922 1 93.19 193 LEU A CA 1
ATOM 1554 C C . LEU A 1 193 ? 6.074 -9.023 -11.836 1 93.19 193 LEU A C 1
ATOM 1556 O O . LEU A 1 193 ? 6.434 -8.008 -12.422 1 93.19 193 LEU A O 1
ATOM 1560 N N . VAL A 1 194 ? 5.043 -9.195 -11.156 1 86.12 194 VAL A N 1
ATOM 1561 C CA . VAL A 1 194 ? 4.18 -8.047 -10.914 1 86.12 194 VAL A CA 1
ATOM 1562 C C . VAL A 1 194 ? 4.102 -7.758 -9.414 1 86.12 194 VAL A C 1
ATOM 1564 O O . VAL A 1 194 ? 3.881 -8.672 -8.617 1 86.12 194 VAL A O 1
ATOM 1567 N N . HIS A 1 195 ? 4.371 -6.461 -9 1 84.94 195 HIS A N 1
ATOM 1568 C CA . HIS A 1 195 ? 4.395 -6.211 -7.559 1 84.94 195 HIS A CA 1
ATOM 1569 C C . HIS A 1 195 ? 3.609 -4.953 -7.207 1 84.94 195 HIS A C 1
ATOM 1571 O O . HIS A 1 195 ? 3.26 -4.738 -6.043 1 84.94 195 HIS A O 1
ATOM 1577 N N . ASN A 1 196 ? 3.158 -4.156 -8.102 1 80.25 196 ASN A N 1
ATOM 1578 C CA . ASN A 1 196 ? 2.684 -2.812 -7.785 1 80.25 196 ASN A CA 1
ATOM 1579 C C . ASN A 1 196 ? 1.179 -2.686 -8 1 80.25 196 ASN A C 1
ATOM 1581 O O . ASN A 1 196 ? 0.665 -1.58 -8.188 1 80.25 196 ASN A O 1
ATOM 1585 N N . THR A 1 197 ? 0.509 -3.783 -7.969 1 82.06 197 THR A N 1
ATOM 1586 C CA . THR A 1 197 ? -0.945 -3.701 -8.039 1 82.06 197 THR A CA 1
ATOM 1587 C C . THR A 1 197 ? -1.534 -3.391 -6.664 1 82.06 197 THR A C 1
ATOM 1589 O O . THR A 1 197 ? -0.923 -3.695 -5.637 1 82.06 197 THR A O 1
ATOM 1592 N N . PRO A 1 198 ? -2.721 -2.773 -6.648 1 82.19 198 PRO A N 1
ATOM 1593 C CA . PRO A 1 198 ? -3.361 -2.488 -5.363 1 82.19 198 PRO A CA 1
ATOM 1594 C C . PRO A 1 198 ? -3.533 -3.736 -4.5 1 82.19 198 PRO A C 1
ATOM 1596 O O . PRO A 1 198 ? -3.305 -3.689 -3.287 1 82.19 198 PRO A O 1
ATOM 1599 N N . GLU A 1 199 ? -3.873 -4.801 -5.102 1 85.44 199 GLU A N 1
ATOM 1600 C CA . GLU A 1 199 ? -4.062 -6.039 -4.348 1 85.44 199 GLU A CA 1
ATOM 1601 C C . GLU A 1 199 ? -2.762 -6.496 -3.697 1 85.44 199 GLU A C 1
ATOM 1603 O O . GLU A 1 199 ? -2.756 -6.941 -2.549 1 85.44 199 GLU A O 1
ATOM 1608 N N . MET A 1 200 ? -1.674 -6.375 -4.457 1 88.81 200 MET A N 1
ATOM 1609 C CA . MET A 1 200 ? -0.367 -6.793 -3.955 1 88.81 200 MET A CA 1
ATOM 1610 C C . MET A 1 200 ? 0.092 -5.887 -2.818 1 88.81 200 MET A C 1
ATOM 1612 O O . MET A 1 200 ? 0.627 -6.363 -1.816 1 88.81 200 MET A O 1
ATOM 1616 N N . THR A 1 201 ? -0.153 -4.625 -2.934 1 85.94 201 THR A N 1
ATOM 1617 C CA . THR A 1 201 ? 0.301 -3.65 -1.948 1 85.94 201 THR A CA 1
ATOM 1618 C C . THR A 1 201 ? -0.558 -3.713 -0.688 1 85.94 201 THR A C 1
ATOM 1620 O O . THR A 1 201 ? -0.033 -3.729 0.427 1 85.94 201 THR A O 1
ATOM 1623 N N . CYS A 1 202 ? -1.855 -3.832 -0.871 1 86.31 202 CYS A N 1
ATOM 1624 C CA . CYS A 1 202 ? -2.783 -3.82 0.255 1 86.31 202 CYS A CA 1
ATOM 1625 C C . CYS A 1 202 ? -2.693 -5.117 1.051 1 86.31 202 CYS A C 1
ATOM 1627 O O . CYS A 1 202 ? -3.072 -5.16 2.223 1 86.31 202 CYS A O 1
ATOM 1629 N N . SER A 1 203 ? -2.225 -6.156 0.412 1 89.88 203 SER A N 1
ATOM 1630 C CA . SER A 1 203 ? -2.049 -7.43 1.104 1 89.88 203 SER A CA 1
ATOM 1631 C C . SER A 1 203 ? -0.626 -7.574 1.636 1 89.88 203 SER A C 1
ATOM 1633 O O . SER A 1 203 ? -0.24 -8.648 2.1 1 89.88 203 SER A O 1
ATOM 1635 N N . GLU A 1 204 ? 0.171 -6.559 1.459 1 89.25 204 GLU A N 1
ATOM 1636 C CA . GLU A 1 204 ? 1.536 -6.457 1.966 1 89.25 204 GLU A CA 1
ATOM 1637 C C . GLU A 1 204 ? 2.451 -7.48 1.3 1 89.25 204 GLU A C 1
ATOM 1639 O O . GLU A 1 204 ? 3.529 -7.781 1.812 1 89.25 204 GLU A O 1
ATOM 1644 N N . ARG A 1 205 ? 2.002 -8.047 0.197 1 91.88 205 ARG A N 1
ATOM 1645 C CA . ARG A 1 205 ? 2.824 -9.023 -0.511 1 91.88 205 ARG A CA 1
ATOM 1646 C C . ARG A 1 205 ? 3.971 -8.336 -1.249 1 91.88 205 ARG A C 1
ATOM 1648 O O . ARG A 1 205 ? 4.984 -8.969 -1.555 1 91.88 205 ARG A O 1
ATOM 1655 N N . SER A 1 206 ? 3.811 -7.027 -1.497 1 89.62 206 SER A N 1
ATOM 1656 C CA . SER A 1 206 ? 4.832 -6.266 -2.207 1 89.62 206 SER A CA 1
ATOM 1657 C C . SER A 1 206 ? 5.832 -5.648 -1.238 1 89.62 206 SER A C 1
ATOM 1659 O O . SER A 1 206 ? 6.805 -5.016 -1.661 1 89.62 206 SER A O 1
ATOM 1661 N N . ARG A 1 207 ? 5.625 -5.816 -0.012 1 89.56 207 ARG A N 1
ATOM 1662 C CA . ARG A 1 207 ? 6.457 -5.16 0.992 1 89.56 207 ARG A CA 1
ATOM 1663 C C . ARG A 1 207 ? 7.926 -5.523 0.808 1 89.56 207 ARG A C 1
ATOM 1665 O O . ARG A 1 207 ? 8.25 -6.652 0.436 1 89.56 207 ARG A O 1
ATOM 1672 N N . ASP A 1 208 ? 8.867 -4.555 1.06 1 90.62 208 ASP A N 1
ATOM 1673 C CA . ASP A 1 208 ? 10.312 -4.73 1.072 1 90.62 208 ASP A CA 1
ATOM 1674 C C . ASP A 1 208 ? 10.844 -5.059 -0.324 1 90.62 208 ASP A C 1
ATOM 1676 O O . ASP A 1 208 ? 11.859 -5.734 -0.465 1 90.62 208 ASP A O 1
ATOM 1680 N N . TRP A 1 209 ? 10.031 -4.789 -1.332 1 87 209 TRP A N 1
ATOM 1681 C CA . TRP A 1 209 ? 10.508 -4.965 -2.701 1 87 209 TRP A CA 1
ATOM 1682 C C . TRP A 1 209 ? 11.805 -4.199 -2.928 1 87 209 TRP A C 1
ATOM 1684 O O . TRP A 1 209 ? 11.945 -3.051 -2.496 1 87 209 TRP A O 1
ATOM 1694 N N . PRO A 1 210 ? 12.789 -4.734 -3.521 1 87.94 210 PRO A N 1
ATOM 1695 C CA . PRO A 1 210 ? 12.867 -5.977 -4.293 1 87.94 210 PRO A CA 1
ATOM 1696 C C . PRO A 1 210 ? 13.602 -7.086 -3.541 1 87.94 210 PRO A C 1
ATOM 1698 O O . PRO A 1 210 ? 14.078 -8.047 -4.156 1 87.94 210 PRO A O 1
ATOM 1701 N N . ASP A 1 211 ? 13.633 -7 -2.332 1 90.19 211 ASP A N 1
ATOM 1702 C CA . ASP A 1 211 ? 14.406 -7.914 -1.495 1 90.19 211 ASP A CA 1
ATOM 1703 C C . ASP A 1 211 ? 13.961 -9.359 -1.704 1 90.19 211 ASP A C 1
ATOM 1705 O O . ASP A 1 211 ? 12.773 -9.664 -1.632 1 90.19 211 ASP A O 1
ATOM 1709 N N . ALA A 1 212 ? 14.891 -10.242 -2.041 1 94 212 ALA A N 1
ATOM 1710 C CA . ALA A 1 212 ? 14.734 -11.688 -2.129 1 94 212 ALA A CA 1
ATOM 1711 C C . ALA A 1 212 ? 13.633 -12.07 -3.111 1 94 212 ALA A C 1
ATOM 1713 O O . ALA A 1 212 ? 12.805 -12.938 -2.822 1 94 212 ALA A O 1
ATOM 1714 N N . ARG A 1 213 ? 13.57 -11.422 -4.168 1 94.62 213 ARG A N 1
ATOM 1715 C CA . ARG A 1 213 ? 12.688 -11.703 -5.297 1 94.62 213 ARG A CA 1
ATOM 1716 C C . ARG A 1 213 ? 13.492 -11.93 -6.574 1 94.62 213 ARG A C 1
ATOM 1718 O O . ARG A 1 213 ? 14.516 -11.273 -6.797 1 94.62 213 ARG A O 1
ATOM 1725 N N . GLY A 1 214 ? 13 -12.859 -7.348 1 96.44 214 GLY A N 1
ATOM 1726 C CA . GLY A 1 214 ? 13.727 -13.125 -8.578 1 96.44 214 GLY A CA 1
ATOM 1727 C C . GLY A 1 214 ? 12.945 -13.977 -9.562 1 96.44 214 GLY A C 1
ATOM 1728 O O . GLY A 1 214 ? 11.758 -14.227 -9.367 1 96.44 214 GLY A O 1
ATOM 1729 N N . ILE A 1 215 ? 13.633 -14.281 -10.609 1 98 215 ILE A N 1
ATOM 1730 C CA . ILE A 1 215 ? 13.023 -15.008 -11.719 1 98 215 ILE A CA 1
ATOM 1731 C C . ILE A 1 215 ? 14.031 -15.992 -12.312 1 98 215 ILE A C 1
ATOM 1733 O O . ILE A 1 215 ? 15.219 -15.672 -12.43 1 98 215 ILE A O 1
ATOM 1737 N N . PHE A 1 216 ? 13.555 -17.188 -12.531 1 98.56 216 PHE A N 1
ATOM 1738 C CA . PHE A 1 216 ? 14.297 -18.219 -13.242 1 98.56 216 PHE A CA 1
ATOM 1739 C C . PHE A 1 216 ? 13.688 -18.484 -14.609 1 98.56 216 PHE A C 1
ATOM 1741 O O . PHE A 1 216 ? 12.469 -18.5 -14.766 1 98.56 216 PHE A O 1
ATOM 1748 N N . PHE A 1 217 ? 14.531 -18.672 -15.57 1 98.25 217 PHE A N 1
ATOM 1749 C CA . PHE A 1 217 ? 14.016 -19.109 -16.859 1 98.25 217 PHE A CA 1
ATOM 1750 C C . PHE A 1 217 ? 15.055 -19.922 -17.625 1 98.25 217 PHE A C 1
ATOM 1752 O O . PHE A 1 217 ? 16.25 -19.734 -17.422 1 98.25 217 PHE A O 1
ATOM 1759 N N . THR A 1 218 ? 14.547 -20.812 -18.438 1 97.69 218 THR A N 1
ATOM 1760 C CA . THR A 1 218 ? 15.375 -21.625 -19.328 1 97.69 218 THR A CA 1
ATOM 1761 C C . THR A 1 218 ? 15.938 -20.766 -20.469 1 97.69 218 THR A C 1
ATOM 1763 O O . THR A 1 218 ? 15.516 -19.625 -20.656 1 97.69 218 THR A O 1
ATOM 1766 N N . SER A 1 219 ? 16.875 -21.312 -21.234 1 94.88 219 SER A N 1
ATOM 1767 C CA . SER A 1 219 ? 17.547 -20.578 -22.297 1 94.88 219 SER A CA 1
ATOM 1768 C C . SER A 1 219 ? 16.547 -20.094 -23.344 1 94.88 219 SER A C 1
ATOM 1770 O O . SER A 1 219 ? 16.703 -19 -23.891 1 94.88 219 SER A O 1
ATOM 1772 N N . ASP A 1 220 ? 15.523 -20.891 -23.562 1 92.88 220 ASP A N 1
ATOM 1773 C CA . ASP A 1 220 ? 14.523 -20.531 -24.562 1 92.88 220 ASP A CA 1
ATOM 1774 C C . ASP A 1 220 ? 13.398 -19.703 -23.938 1 92.88 220 ASP A C 1
ATOM 1776 O O . ASP A 1 220 ? 12.461 -19.297 -24.625 1 92.88 220 ASP A O 1
ATOM 1780 N N . LYS A 1 221 ? 13.398 -19.578 -22.625 1 94.75 221 LYS A N 1
ATOM 1781 C CA . LYS A 1 221 ? 12.477 -18.766 -21.844 1 94.75 221 LYS A CA 1
ATOM 1782 C C . LYS A 1 221 ? 11.047 -19.281 -21.938 1 94.75 221 LYS A C 1
ATOM 1784 O O . LYS A 1 221 ? 10.094 -18.516 -21.859 1 94.75 221 LYS A O 1
ATOM 1789 N N . THR A 1 222 ? 10.914 -20.594 -22.109 1 93.81 222 THR A N 1
ATOM 1790 C CA . THR A 1 222 ? 9.594 -21.188 -22.219 1 93.81 222 THR A CA 1
ATOM 1791 C C . THR A 1 222 ? 9.156 -21.766 -20.875 1 93.81 222 THR A C 1
ATOM 1793 O O . THR A 1 222 ? 7.98 -22.094 -20.672 1 93.81 222 THR A O 1
ATOM 1796 N N . PHE A 1 223 ? 10.117 -21.953 -20.078 1 97.12 223 PHE A N 1
ATOM 1797 C CA . PHE A 1 223 ? 9.867 -22.344 -18.703 1 97.12 223 PHE A CA 1
ATOM 1798 C C . PHE A 1 223 ? 10.391 -21.297 -17.734 1 97.12 223 PHE A C 1
ATOM 1800 O O . PHE A 1 223 ? 11.594 -21.047 -17.656 1 97.12 223 PHE A O 1
ATOM 1807 N N . VAL A 1 224 ? 9.453 -20.656 -17.016 1 98.12 224 VAL A N 1
ATOM 1808 C CA . VAL A 1 224 ? 9.766 -19.516 -16.172 1 98.12 224 VAL A CA 1
ATOM 1809 C C . VAL A 1 224 ? 9.242 -19.75 -14.758 1 98.12 224 VAL A C 1
ATOM 1811 O O . VAL A 1 224 ? 8.141 -20.281 -14.578 1 98.12 224 VAL A O 1
ATOM 1814 N N . VAL A 1 225 ? 10.039 -19.438 -13.773 1 98.62 225 VAL A N 1
ATOM 1815 C CA . VAL A 1 225 ? 9.625 -19.562 -12.375 1 98.62 225 VAL A CA 1
ATOM 1816 C C . VAL A 1 225 ? 9.828 -18.234 -11.648 1 98.62 225 VAL A C 1
ATOM 1818 O O . VAL A 1 225 ? 10.945 -17.734 -11.578 1 98.62 225 VAL A O 1
ATOM 1821 N N . HIS A 1 226 ? 8.742 -17.672 -11.203 1 98.19 226 HIS A N 1
ATOM 1822 C CA . HIS A 1 226 ? 8.82 -16.516 -10.32 1 98.19 226 HIS A CA 1
ATOM 1823 C C . HIS A 1 226 ? 9.008 -16.938 -8.867 1 98.19 226 HIS A C 1
ATOM 1825 O O . HIS A 1 226 ? 8.406 -17.922 -8.414 1 98.19 226 HIS A O 1
ATOM 1831 N N . VAL A 1 227 ? 9.875 -16.219 -8.156 1 98.19 227 VAL A N 1
ATOM 1832 C CA . VAL A 1 227 ? 10.125 -16.531 -6.75 1 98.19 227 VAL A CA 1
ATOM 1833 C C . VAL A 1 227 ? 9.695 -15.352 -5.879 1 98.19 227 VAL A C 1
ATOM 1835 O O . VAL A 1 227 ? 10.156 -14.227 -6.07 1 98.19 227 VAL A O 1
ATOM 1838 N N . ASN A 1 228 ? 8.828 -15.547 -4.941 1 96.94 228 ASN A N 1
ATOM 1839 C CA . ASN A 1 228 ? 8.383 -14.617 -3.91 1 96.94 228 ASN A CA 1
ATOM 1840 C C . ASN A 1 228 ? 7.609 -13.445 -4.508 1 96.94 228 ASN A C 1
ATOM 1842 O O . ASN A 1 228 ? 7.887 -12.281 -4.191 1 96.94 228 ASN A O 1
ATOM 1846 N N . GLU A 1 229 ? 6.695 -13.734 -5.41 1 95.62 229 GLU A N 1
ATOM 1847 C CA . GLU A 1 229 ? 5.738 -12.742 -5.895 1 95.62 229 GLU A CA 1
ATOM 1848 C C . GLU A 1 229 ? 4.449 -12.781 -5.078 1 95.62 229 GLU A C 1
ATOM 1850 O O . GLU A 1 229 ? 4.445 -12.43 -3.898 1 95.62 229 GLU A O 1
ATOM 1855 N N . ALA A 1 230 ? 3.346 -13.344 -5.645 1 93.81 230 ALA A N 1
ATOM 1856 C CA . ALA A 1 230 ? 2.092 -13.477 -4.91 1 93.81 230 ALA A CA 1
ATOM 1857 C C . ALA A 1 230 ? 2.121 -14.703 -3.996 1 93.81 230 ALA A C 1
ATOM 1859 O O . ALA A 1 230 ? 1.477 -14.719 -2.943 1 93.81 230 ALA A O 1
ATOM 1860 N N . ASP A 1 231 ? 2.857 -15.68 -4.418 1 96.88 231 ASP A N 1
ATOM 1861 C CA . ASP A 1 231 ? 3.188 -16.875 -3.654 1 96.88 231 ASP A CA 1
ATOM 1862 C C . ASP A 1 231 ? 4.688 -17.156 -3.693 1 96.88 231 ASP A C 1
ATOM 1864 O O . ASP A 1 231 ? 5.453 -16.391 -4.27 1 96.88 231 ASP A O 1
ATOM 1868 N N . HIS A 1 232 ? 5.105 -18.234 -3.062 1 97.94 232 HIS A N 1
ATOM 1869 C CA . HIS A 1 232 ? 6.531 -18.547 -3.072 1 97.94 232 HIS A CA 1
ATOM 1870 C C . HIS A 1 232 ? 7.02 -18.844 -4.484 1 97.94 232 HIS A C 1
ATOM 1872 O O . HIS A 1 232 ? 8.109 -18.422 -4.875 1 97.94 232 HIS A O 1
ATOM 1878 N N . LEU A 1 233 ? 6.125 -19.578 -5.219 1 98.12 233 LEU A N 1
ATOM 1879 C CA . LEU A 1 233 ? 6.48 -19.953 -6.582 1 98.12 233 LEU A CA 1
ATOM 1880 C C . LEU A 1 233 ? 5.316 -19.703 -7.535 1 98.12 233 LEU A C 1
ATOM 1882 O O . LEU A 1 233 ? 4.164 -19.969 -7.199 1 98.12 233 LEU A O 1
ATOM 1886 N N . LYS A 1 234 ? 5.598 -19.219 -8.617 1 97.19 234 LYS A N 1
ATOM 1887 C CA . LYS A 1 234 ? 4.742 -19.203 -9.805 1 97.19 234 LYS A CA 1
ATOM 1888 C C . LYS A 1 234 ? 5.469 -19.812 -11.008 1 97.19 234 LYS A C 1
ATOM 1890 O O . LYS A 1 234 ? 6.426 -19.219 -11.516 1 97.19 234 LYS A O 1
ATOM 1895 N N . VAL A 1 235 ? 5.031 -20.938 -11.414 1 97.25 235 VAL A N 1
ATOM 1896 C CA . VAL A 1 235 ? 5.668 -21.672 -12.508 1 97.25 235 VAL A CA 1
ATOM 1897 C C . VAL A 1 235 ? 4.863 -21.469 -13.789 1 97.25 235 VAL A C 1
ATOM 1899 O O . VAL A 1 235 ? 3.662 -21.734 -13.82 1 97.25 235 VAL A O 1
ATOM 1902 N N . ILE A 1 236 ? 5.551 -21.062 -14.789 1 95.88 236 ILE A N 1
ATOM 1903 C CA . ILE A 1 236 ? 4.887 -20.781 -16.062 1 95.88 236 ILE A CA 1
ATOM 1904 C C . ILE A 1 236 ? 5.543 -21.578 -17.188 1 95.88 236 ILE A C 1
ATOM 1906 O O . ILE A 1 236 ? 6.766 -21.547 -17.344 1 95.88 236 ILE A O 1
ATOM 1910 N N . CYS A 1 237 ? 4.809 -22.312 -17.875 1 94.56 237 CYS A N 1
ATOM 1911 C CA . CYS A 1 237 ? 5.207 -22.953 -19.125 1 94.56 237 CYS A CA 1
ATOM 1912 C C . CYS A 1 237 ? 4.379 -22.438 -20.297 1 94.56 237 CYS A C 1
ATOM 1914 O O . CYS A 1 237 ? 3.148 -22.422 -20.234 1 94.56 237 CYS A O 1
ATOM 1916 N N . TRP A 1 238 ? 5.102 -21.969 -21.281 1 90.69 238 TRP A N 1
ATOM 1917 C CA . TRP A 1 238 ? 4.34 -21.406 -22.391 1 90.69 238 TRP A CA 1
ATOM 1918 C C . TRP A 1 238 ? 4.965 -21.781 -23.734 1 90.69 238 TRP A C 1
ATOM 1920 O O . TRP A 1 238 ? 6.121 -22.203 -23.797 1 90.69 238 TRP A O 1
ATOM 1930 N N . SER A 1 239 ? 4.168 -21.812 -24.75 1 86.81 239 SER A N 1
ATOM 1931 C CA . SER A 1 239 ? 4.59 -22.141 -26.109 1 86.81 239 SER A CA 1
ATOM 1932 C C . SER A 1 239 ? 3.791 -21.359 -27.141 1 86.81 239 SER A C 1
ATOM 1934 O O . SER A 1 239 ? 2.629 -21.016 -26.906 1 86.81 239 SER A O 1
ATOM 1936 N N . GLN A 1 240 ? 4.598 -21 -28.094 1 80.06 240 GLN A N 1
ATOM 1937 C CA . GLN A 1 240 ? 3.936 -20.422 -29.25 1 80.06 240 GLN A CA 1
ATOM 1938 C C . GLN A 1 240 ? 3.594 -21.484 -30.281 1 80.06 240 GLN A C 1
ATOM 1940 O O . GLN A 1 240 ? 4.477 -22.203 -30.75 1 80.06 240 GLN A O 1
ATOM 1945 N N . GLY A 1 241 ? 2.359 -21.703 -30.562 1 66.56 241 GLY A N 1
ATOM 1946 C CA . GLY A 1 241 ? 1.967 -22.562 -31.672 1 66.56 241 GLY A CA 1
ATOM 1947 C C . GLY A 1 241 ? 1.839 -24.016 -31.281 1 66.56 241 GLY A C 1
ATOM 1948 O O . GLY A 1 241 ? 1.402 -24.844 -32.094 1 66.56 241 GLY A O 1
ATOM 1949 N N . SER A 1 242 ? 2.379 -24.391 -30.188 1 63.69 242 SER A N 1
ATOM 1950 C CA . SER A 1 242 ? 2.363 -25.812 -29.859 1 63.69 242 SER A CA 1
ATOM 1951 C C . SER A 1 242 ? 1.006 -26.25 -29.312 1 63.69 242 SER A C 1
ATOM 1953 O O . SER A 1 242 ? 0.209 -25.406 -28.891 1 63.69 242 SER A O 1
ATOM 1955 N N . ASP A 1 243 ? 1.012 -27.484 -29.375 1 71.75 243 ASP A N 1
ATOM 1956 C CA . ASP A 1 243 ? -0.188 -28.188 -28.906 1 71.75 243 ASP A CA 1
ATOM 1957 C C . ASP A 1 243 ? -0.333 -28.078 -27.391 1 71.75 243 ASP A C 1
ATOM 1959 O O . ASP A 1 243 ? 0.664 -28.047 -26.672 1 71.75 243 ASP A O 1
ATOM 1963 N N . LEU A 1 244 ? -1.527 -27.922 -26.922 1 78.25 244 LEU A N 1
ATOM 1964 C CA . LEU A 1 244 ? -1.896 -27.859 -25.516 1 78.25 244 LEU A CA 1
ATOM 1965 C C . LEU A 1 244 ? -1.347 -29.047 -24.75 1 78.25 244 LEU A C 1
ATOM 1967 O O . LEU A 1 244 ? -0.818 -28.891 -23.641 1 78.25 244 LEU A O 1
ATOM 1971 N N . PHE A 1 245 ? -1.319 -30.125 -25.344 1 77.56 245 PHE A N 1
ATOM 1972 C CA . PHE A 1 245 ? -0.902 -31.344 -24.672 1 77.56 245 PHE A CA 1
ATOM 1973 C C . PHE A 1 245 ? 0.61 -31.375 -24.469 1 77.56 245 PHE A C 1
ATOM 1975 O O . PHE A 1 245 ? 1.1 -31.766 -23.406 1 77.56 245 PHE A O 1
ATOM 1982 N N . ASP A 1 246 ? 1.238 -30.953 -25.531 1 83 246 ASP A N 1
ATOM 1983 C CA . ASP A 1 246 ? 2.695 -30.906 -25.438 1 83 246 ASP A CA 1
ATOM 1984 C C . ASP A 1 246 ? 3.148 -29.922 -24.375 1 83 246 ASP A C 1
ATOM 1986 O O . ASP A 1 246 ? 4.094 -30.188 -23.625 1 83 246 ASP A O 1
ATOM 1990 N N . THR A 1 247 ? 2.469 -28.859 -24.359 1 86.19 247 THR A N 1
ATOM 1991 C CA . THR A 1 247 ? 2.811 -27.828 -23.391 1 86.19 247 THR A CA 1
ATOM 1992 C C . THR A 1 247 ? 2.51 -28.312 -21.969 1 86.19 247 THR A C 1
ATOM 1994 O O . THR A 1 247 ? 3.285 -28.062 -21.047 1 86.19 247 THR A O 1
ATOM 1997 N N . TYR A 1 248 ? 1.452 -28.984 -21.812 1 85.25 248 TYR A N 1
ATOM 1998 C CA . TYR A 1 248 ? 1.067 -29.5 -20.5 1 85.25 248 TYR A CA 1
ATOM 1999 C C . TYR A 1 248 ? 2.029 -30.578 -20.031 1 85.25 248 TYR A C 1
ATOM 2001 O O . TYR A 1 248 ? 2.387 -30.625 -18.844 1 85.25 248 TYR A O 1
ATOM 2009 N N . ASP A 1 249 ? 2.293 -31.422 -20.953 1 86 249 ASP A N 1
ATOM 2010 C CA . ASP A 1 249 ? 3.246 -32.469 -20.609 1 86 249 ASP A CA 1
ATOM 2011 C C . ASP A 1 249 ? 4.578 -31.891 -20.156 1 86 249 ASP A C 1
ATOM 2013 O O . ASP A 1 249 ? 5.168 -32.344 -19.188 1 86 249 ASP A O 1
ATOM 2017 N N . ARG A 1 250 ? 5.055 -30.969 -20.891 1 90.81 250 ARG A N 1
ATOM 2018 C CA . ARG A 1 250 ? 6.293 -30.281 -20.531 1 90.81 250 ARG A CA 1
ATOM 2019 C C . ARG A 1 250 ? 6.16 -29.609 -19.172 1 90.81 250 ARG A C 1
ATOM 2021 O O . ARG A 1 250 ? 7.07 -29.688 -18.344 1 90.81 250 ARG A O 1
ATOM 2028 N N . PHE A 1 251 ? 5.117 -29 -18.984 1 91.69 251 PHE A N 1
ATOM 2029 C CA . PHE A 1 251 ? 4.82 -28.344 -17.719 1 91.69 251 PHE A CA 1
ATOM 2030 C C . PHE A 1 251 ? 4.887 -29.328 -16.562 1 91.69 251 PHE A C 1
ATOM 2032 O O . PHE A 1 251 ? 5.523 -29.062 -15.539 1 91.69 251 PHE A O 1
ATOM 2039 N N . GLN A 1 252 ? 4.242 -30.406 -16.703 1 89.19 252 GLN A N 1
ATOM 2040 C CA . GLN A 1 252 ? 4.203 -31.422 -15.656 1 89.19 252 GLN A CA 1
ATOM 2041 C C . GLN A 1 252 ? 5.602 -31.969 -15.359 1 89.19 252 GLN A C 1
ATOM 2043 O O . GLN A 1 252 ? 5.957 -32.188 -14.203 1 89.19 252 GLN A O 1
ATOM 2048 N N . ARG A 1 253 ? 6.324 -32.219 -16.406 1 93.5 253 ARG A N 1
ATOM 2049 C CA . ARG A 1 253 ? 7.68 -32.719 -16.219 1 93.5 253 ARG A CA 1
ATOM 2050 C C . ARG A 1 253 ? 8.547 -31.688 -15.484 1 93.5 253 ARG A C 1
ATOM 2052 O O . ARG A 1 253 ? 9.289 -32.031 -14.562 1 93.5 253 ARG A O 1
ATOM 2059 N N . GLY A 1 254 ? 8.398 -30.453 -15.906 1 95.5 254 GLY A N 1
ATOM 2060 C CA . GLY A 1 254 ? 9.148 -29.391 -15.25 1 95.5 254 GLY A CA 1
ATOM 2061 C C . GLY A 1 254 ? 8.781 -29.219 -13.789 1 95.5 254 GLY A C 1
ATOM 2062 O O . GLY A 1 254 ? 9.664 -29.109 -12.93 1 95.5 254 GLY A O 1
ATOM 2063 N N . LEU A 1 255 ? 7.535 -29.203 -13.516 1 94.56 255 LEU A N 1
ATOM 2064 C CA . LEU A 1 255 ? 7.043 -29.047 -12.156 1 94.56 255 LEU A CA 1
ATOM 2065 C C . LEU A 1 255 ? 7.457 -30.234 -11.289 1 94.56 255 LEU A C 1
ATOM 2067 O O . LEU A 1 255 ? 7.824 -30.062 -10.125 1 94.56 255 LEU A O 1
ATOM 2071 N N . SER A 1 256 ? 7.352 -31.391 -11.859 1 93.56 256 SER A N 1
ATOM 2072 C CA . SER A 1 256 ? 7.742 -32.594 -11.133 1 93.56 256 SER A CA 1
ATOM 2073 C C . SER A 1 256 ? 9.234 -32.562 -10.797 1 93.56 256 SER A C 1
ATOM 2075 O O . SER A 1 256 ? 9.625 -32.938 -9.695 1 93.56 256 SER A O 1
ATOM 2077 N N . GLN A 1 257 ? 10.016 -32.219 -11.773 1 96.88 257 GLN A N 1
ATOM 2078 C CA . GLN A 1 257 ? 11.453 -32.125 -11.516 1 96.88 257 GLN A CA 1
ATOM 2079 C C . GLN A 1 257 ? 11.75 -31.109 -10.422 1 96.88 257 GLN A C 1
ATOM 2081 O O . GLN A 1 257 ? 12.586 -31.359 -9.547 1 96.88 257 GLN A O 1
ATOM 2086 N N . LEU A 1 258 ? 11.117 -30 -10.492 1 97.5 258 LEU A N 1
ATOM 2087 C CA . LEU A 1 258 ? 11.297 -28.969 -9.477 1 97.5 258 LEU A CA 1
ATOM 2088 C C . LEU A 1 258 ? 10.906 -29.5 -8.102 1 97.5 258 LEU A C 1
ATOM 2090 O O . LEU A 1 258 ? 11.617 -29.281 -7.117 1 97.5 258 LEU A O 1
ATOM 2094 N N . GLU A 1 259 ? 9.797 -30.125 -8.008 1 96.25 259 GLU A N 1
ATOM 2095 C CA . GLU A 1 259 ? 9.32 -30.688 -6.75 1 96.25 259 GLU A CA 1
ATOM 2096 C C . GLU A 1 259 ? 10.312 -31.703 -6.18 1 96.25 259 GLU A C 1
ATOM 2098 O O . GLU A 1 259 ? 10.547 -31.734 -4.973 1 96.25 259 GLU A O 1
ATOM 2103 N N . GLU A 1 260 ? 10.844 -32.5 -7.004 1 96.62 260 GLU A N 1
ATOM 2104 C CA . GLU A 1 260 ? 11.828 -33.5 -6.586 1 96.62 260 GLU A CA 1
ATOM 2105 C C . GLU A 1 260 ? 13.086 -32.812 -6.031 1 96.62 260 GLU A C 1
ATOM 2107 O O . GLU A 1 260 ? 13.633 -33.25 -5.02 1 96.62 260 GLU A O 1
ATOM 2112 N N . GLU A 1 261 ? 13.531 -31.797 -6.742 1 97.25 261 GLU A N 1
ATOM 2113 C CA . GLU A 1 261 ? 14.719 -31.078 -6.289 1 97.25 261 GLU A CA 1
ATOM 2114 C C . GLU A 1 261 ? 14.469 -30.391 -4.949 1 97.25 261 GLU A C 1
ATOM 2116 O O . GLU A 1 261 ? 15.375 -30.312 -4.113 1 97.25 261 GLU A O 1
ATOM 2121 N N . LEU A 1 262 ? 13.312 -29.906 -4.762 1 97.38 262 LEU A N 1
ATOM 2122 C CA . LEU A 1 262 ? 12.945 -29.297 -3.49 1 97.38 262 LEU A CA 1
ATOM 2123 C C . LEU A 1 262 ? 12.961 -30.312 -2.365 1 97.38 262 LEU A C 1
ATOM 2125 O O . LEU A 1 262 ? 13.445 -30.047 -1.267 1 97.38 262 LEU A O 1
ATOM 2129 N N . LYS A 1 263 ? 12.492 -31.484 -2.646 1 95.69 263 LYS A N 1
ATOM 2130 C CA . LYS A 1 263 ? 12.453 -32.562 -1.658 1 95.69 263 LYS A CA 1
ATOM 2131 C C . LYS A 1 263 ? 13.867 -32.938 -1.219 1 95.69 263 LYS A C 1
ATOM 2133 O O . LYS A 1 263 ? 14.078 -33.312 -0.062 1 95.69 263 LYS A O 1
ATOM 2138 N N . GLN A 1 264 ? 14.727 -32.844 -2.16 1 94 264 GLN A N 1
ATOM 2139 C CA . GLN A 1 264 ? 16.109 -33.156 -1.842 1 94 264 GLN A CA 1
ATOM 2140 C C . GLN A 1 264 ? 16.672 -32.188 -0.791 1 94 264 GLN A C 1
ATOM 2142 O O . GLN A 1 264 ? 17.594 -32.531 -0.048 1 94 264 GLN A O 1
ATOM 2147 N N . ASN A 1 265 ? 16.094 -31.016 -0.733 1 91.25 265 ASN A N 1
ATOM 2148 C CA . ASN A 1 265 ? 16.469 -30.031 0.266 1 91.25 265 ASN A CA 1
ATOM 2149 C C . ASN A 1 265 ? 15.516 -30.031 1.453 1 91.25 265 ASN A C 1
ATOM 2151 O O . ASN A 1 265 ? 15.422 -29.047 2.184 1 91.25 265 ASN A O 1
ATOM 2155 N N . ASP A 1 266 ? 14.688 -31.031 1.553 1 92.62 266 ASP A N 1
ATOM 2156 C CA . ASP A 1 266 ? 13.719 -31.203 2.633 1 92.62 266 ASP A CA 1
ATOM 2157 C C . ASP A 1 266 ? 12.625 -30.141 2.576 1 92.62 266 ASP A C 1
ATOM 2159 O O . ASP A 1 266 ? 12.164 -29.672 3.615 1 92.62 266 ASP A O 1
ATOM 2163 N N . GLU A 1 267 ? 12.422 -29.656 1.396 1 95.25 267 GLU A N 1
ATOM 2164 C CA . GLU A 1 267 ? 11.328 -28.719 1.169 1 95.25 267 GLU A CA 1
ATOM 2165 C C . GLU A 1 267 ? 10.156 -29.391 0.453 1 95.25 267 GLU A C 1
ATOM 2167 O O . GLU A 1 267 ? 10.367 -30.219 -0.436 1 95.25 267 GLU A O 1
ATOM 2172 N N . GLU A 1 268 ? 8.969 -29.062 0.924 1 95.81 268 GLU A N 1
ATOM 2173 C CA . GLU A 1 268 ? 7.758 -29.594 0.31 1 95.81 268 GLU A CA 1
ATOM 2174 C C . GLU A 1 268 ? 6.734 -28.5 0.045 1 95.81 268 GLU A C 1
ATOM 2176 O O . GLU A 1 268 ? 6.707 -27.484 0.748 1 95.81 268 GLU A O 1
ATOM 2181 N N . PHE A 1 269 ? 5.984 -28.734 -0.973 1 95.25 269 PHE A N 1
ATOM 2182 C CA . PHE A 1 269 ? 4.867 -27.828 -1.214 1 95.25 269 PHE A CA 1
ATOM 2183 C C . PHE A 1 269 ? 3.818 -27.969 -0.118 1 95.25 269 PHE A C 1
ATOM 2185 O O . PHE A 1 269 ? 3.615 -29.047 0.428 1 95.25 269 PHE A O 1
ATOM 2192 N N . ALA A 1 270 ? 3.203 -26.859 0.182 1 94.56 270 ALA A N 1
ATOM 2193 C CA . ALA A 1 270 ? 2.07 -26.875 1.103 1 94.56 270 ALA A CA 1
ATOM 2194 C C . ALA A 1 270 ? 0.853 -27.547 0.461 1 94.56 270 ALA A C 1
ATOM 2196 O O . ALA A 1 270 ? 0.342 -27.062 -0.554 1 94.56 270 ALA A O 1
ATOM 2197 N N . LEU A 1 271 ? 0.417 -28.688 1.108 1 91.69 271 LEU A N 1
ATOM 2198 C CA . LEU A 1 271 ? -0.661 -29.5 0.565 1 91.69 271 LEU A CA 1
ATOM 2199 C C . LEU A 1 271 ? -1.608 -29.953 1.67 1 91.69 271 LEU A C 1
ATOM 2201 O O . LEU A 1 271 ? -1.171 -30.266 2.779 1 91.69 271 LEU A O 1
ATOM 2205 N N . SER A 1 272 ? -2.881 -29.906 1.271 1 89.88 272 SER A N 1
ATOM 2206 C CA . SER A 1 272 ? -3.881 -30.5 2.16 1 89.88 272 SER A CA 1
ATOM 2207 C C . SER A 1 272 ? -4.82 -31.422 1.399 1 89.88 272 SER A C 1
ATOM 2209 O O . SER A 1 272 ? -5.078 -31.219 0.211 1 89.88 272 SER A O 1
ATOM 2211 N N . ASP A 1 273 ? -5.324 -32.406 2.092 1 88.12 273 ASP A N 1
ATOM 2212 C CA . ASP A 1 273 ? -6.266 -33.344 1.481 1 88.12 273 ASP A CA 1
ATOM 2213 C C . ASP A 1 273 ? -7.57 -32.625 1.109 1 88.12 273 ASP A C 1
ATOM 2215 O O . ASP A 1 273 ? -8.219 -33 0.129 1 88.12 273 ASP A O 1
ATOM 2219 N N . HIS A 1 274 ? -7.836 -31.672 1.81 1 89.19 274 HIS A N 1
ATOM 2220 C CA . HIS A 1 274 ? -9.094 -30.953 1.621 1 89.19 274 HIS A CA 1
ATOM 2221 C C . HIS A 1 274 ? -8.969 -29.891 0.531 1 89.19 274 HIS A C 1
ATOM 2223 O O . HIS A 1 274 ? -9.781 -29.844 -0.396 1 89.19 274 HIS A O 1
ATOM 2229 N N . LEU A 1 275 ? -7.898 -29.125 0.508 1 89.81 275 LEU A N 1
ATOM 2230 C CA . LEU A 1 275 ? -7.859 -27.922 -0.328 1 89.81 275 LEU A CA 1
ATOM 2231 C C . LEU A 1 275 ? -6.879 -28.094 -1.481 1 89.81 275 LEU A C 1
ATOM 2233 O O . LEU A 1 275 ? -6.828 -27.266 -2.393 1 89.81 275 LEU A O 1
ATOM 2237 N N . GLY A 1 276 ? -6.09 -29.234 -1.479 1 89.38 276 GLY A N 1
ATOM 2238 C CA . GLY A 1 276 ? -5.043 -29.359 -2.48 1 89.38 276 GLY A CA 1
ATOM 2239 C C . GLY A 1 276 ? -3.84 -28.484 -2.201 1 89.38 276 GLY A C 1
ATOM 2240 O O . GLY A 1 276 ? -3.361 -28.406 -1.066 1 89.38 276 GLY A O 1
ATOM 2241 N N . TYR A 1 277 ? -3.33 -27.938 -3.229 1 90.81 277 TYR A N 1
ATOM 2242 C CA . TYR A 1 277 ? -2.217 -27.016 -3.023 1 90.81 277 TYR A CA 1
ATOM 2243 C C . TYR A 1 277 ? -2.686 -25.734 -2.35 1 90.81 277 TYR A C 1
ATOM 2245 O O . TYR A 1 277 ? -3.639 -25.094 -2.807 1 90.81 277 TYR A O 1
ATOM 2253 N N . ILE A 1 278 ? -2.012 -25.422 -1.309 1 94 278 ILE A N 1
ATOM 2254 C CA . ILE A 1 278 ? -2.396 -24.266 -0.51 1 94 278 ILE A CA 1
ATOM 2255 C C . ILE A 1 278 ? -1.579 -23.047 -0.939 1 94 278 ILE A C 1
ATOM 2257 O O . ILE A 1 278 ? -0.347 -23.094 -0.97 1 94 278 ILE A O 1
ATOM 2261 N N . VAL A 1 279 ? -2.291 -21.984 -1.262 1 94.62 279 VAL A N 1
ATOM 2262 C CA . VAL A 1 279 ? -1.646 -20.75 -1.73 1 94.62 279 VAL A CA 1
ATOM 2263 C C . VAL A 1 279 ? -2.277 -19.547 -1.051 1 94.62 279 VAL A C 1
ATOM 2265 O O . VAL A 1 279 ? -3.188 -19.688 -0.232 1 94.62 279 VAL A O 1
ATOM 2268 N N . SER A 1 280 ? -1.79 -18.391 -1.313 1 95.94 280 SER A N 1
ATOM 2269 C CA . SER A 1 280 ? -2.199 -17.172 -0.638 1 95.94 280 SER A CA 1
ATOM 2270 C C . SER A 1 280 ? -3.615 -16.766 -1.036 1 95.94 280 SER A C 1
ATOM 2272 O O . SER A 1 280 ? -4.387 -16.281 -0.203 1 95.94 280 SER A O 1
ATOM 2274 N N . ASP A 1 281 ? -3.947 -16.891 -2.318 1 92.81 281 ASP A N 1
ATOM 2275 C CA . ASP A 1 281 ? -5.234 -16.469 -2.863 1 92.81 281 ASP A CA 1
ATOM 2276 C C . ASP A 1 281 ? -6.195 -17.656 -2.963 1 92.81 281 ASP A C 1
ATOM 2278 O O . ASP A 1 281 ? -5.957 -18.578 -3.729 1 92.81 281 ASP A O 1
ATOM 2282 N N . PRO A 1 282 ? -7.312 -17.578 -2.27 1 92.5 282 PRO A N 1
ATOM 2283 C CA . PRO A 1 282 ? -8.234 -18.719 -2.303 1 92.5 282 PRO A CA 1
ATOM 2284 C C . PRO A 1 282 ? -8.789 -18.984 -3.701 1 92.5 282 PRO A C 1
ATOM 2286 O O . PRO A 1 282 ? -9.305 -20.062 -3.961 1 92.5 282 PRO A O 1
ATOM 2289 N N . ARG A 1 283 ? -8.672 -18.125 -4.613 1 87.44 283 ARG A N 1
ATOM 2290 C CA . ARG A 1 283 ? -9.133 -18.344 -5.98 1 87.44 283 ARG A CA 1
ATOM 2291 C C . ARG A 1 283 ? -8.32 -19.422 -6.676 1 87.44 283 ARG A C 1
ATOM 2293 O O . ARG A 1 283 ? -8.773 -20.016 -7.66 1 87.44 283 ARG A O 1
ATOM 2300 N N . HIS A 1 284 ? -7.156 -19.578 -6.105 1 84.62 284 HIS A N 1
ATOM 2301 C CA . HIS A 1 284 ? -6.254 -20.516 -6.777 1 84.62 284 HIS A CA 1
ATOM 2302 C C . HIS A 1 284 ? -6.168 -21.828 -6.023 1 84.62 284 HIS A C 1
ATOM 2304 O O . HIS A 1 284 ? -5.332 -22.688 -6.344 1 84.62 284 HIS A O 1
ATOM 2310 N N . LEU A 1 285 ? -6.965 -22.047 -5.117 1 85.81 285 LEU A N 1
ATOM 2311 C CA . LEU A 1 285 ? -6.918 -23.297 -4.371 1 85.81 285 LEU A CA 1
ATOM 2312 C C . LEU A 1 285 ? -7.254 -24.469 -5.273 1 85.81 285 LEU A C 1
ATOM 2314 O O . LEU A 1 285 ? -7.746 -24.297 -6.391 1 85.81 285 LEU A O 1
ATOM 2318 N N . GLY A 1 286 ? -6.953 -25.672 -4.781 1 83.12 286 GLY A N 1
ATOM 2319 C CA . GLY A 1 286 ? -7.156 -26.875 -5.562 1 83.12 286 GLY A CA 1
ATOM 2320 C C . GLY A 1 286 ? -5.914 -27.312 -6.312 1 83.12 286 GLY A C 1
ATOM 2321 O O . GLY A 1 286 ? -4.898 -27.656 -5.699 1 83.12 286 GLY A O 1
ATOM 2322 N N . THR A 1 287 ? -5.926 -27.203 -7.582 1 79.19 287 THR A N 1
ATOM 2323 C CA . THR A 1 287 ? -4.746 -27.531 -8.367 1 79.19 287 THR A CA 1
ATOM 2324 C C . THR A 1 287 ? -3.783 -26.344 -8.422 1 79.19 287 THR A C 1
ATOM 2326 O O . THR A 1 287 ? -2.605 -26.516 -8.75 1 79.19 287 THR A O 1
ATOM 2329 N N . ALA A 1 288 ? -4.312 -25.188 -8.133 1 85.5 288 ALA A N 1
ATOM 2330 C CA . ALA A 1 288 ? -3.547 -23.953 -8.172 1 85.5 288 ALA A CA 1
ATOM 2331 C C . ALA A 1 288 ? -2.859 -23.781 -9.523 1 85.5 288 ALA A C 1
ATOM 2333 O O . ALA A 1 288 ? -1.653 -23.531 -9.594 1 85.5 288 ALA A O 1
ATOM 2334 N N . MET A 1 289 ? -3.625 -24.047 -10.555 1 85.44 289 MET A N 1
ATOM 2335 C CA . MET A 1 289 ? -3.133 -23.969 -11.93 1 85.44 289 MET A CA 1
ATOM 2336 C C . MET A 1 289 ? -4.094 -23.172 -12.812 1 85.44 289 MET A C 1
ATOM 2338 O O . MET A 1 289 ? -5.305 -23.188 -12.578 1 85.44 289 MET A O 1
ATOM 2342 N N . GLU A 1 290 ? -3.564 -22.547 -13.727 1 83.81 290 GLU A N 1
ATOM 2343 C CA . GLU A 1 290 ? -4.336 -21.812 -14.719 1 83.81 290 GLU A CA 1
ATOM 2344 C C . GLU A 1 290 ? -3.824 -22.094 -16.125 1 83.81 290 GLU A C 1
ATOM 2346 O O . GLU A 1 290 ? -2.617 -22.203 -16.344 1 83.81 290 GLU A O 1
ATOM 2351 N N . VAL A 1 291 ? -4.75 -22.266 -16.984 1 81.75 291 VAL A N 1
ATOM 2352 C CA . VAL A 1 291 ? -4.418 -22.453 -18.391 1 81.75 291 VAL A CA 1
ATOM 2353 C C . VAL A 1 291 ? -4.957 -21.281 -19.219 1 81.75 291 VAL A C 1
ATOM 2355 O O . VAL A 1 291 ? -6.133 -20.938 -19.109 1 81.75 291 VAL A O 1
ATOM 2358 N N . ARG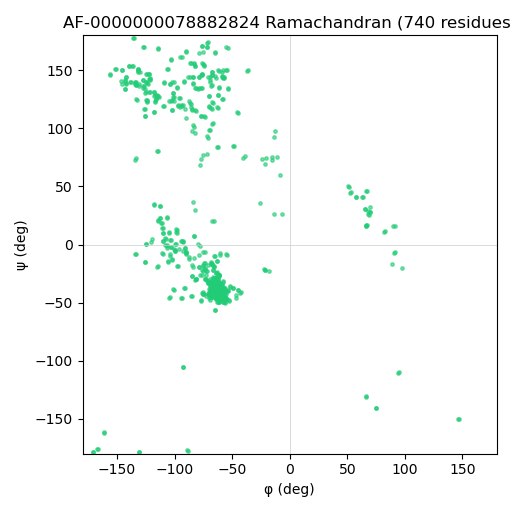 A 1 292 ? -4.102 -20.75 -19.953 1 81.62 292 ARG A N 1
ATOM 2359 C CA . ARG A 1 292 ? -4.48 -19.672 -20.875 1 81.62 292 ARG A CA 1
ATOM 2360 C C . ARG A 1 292 ? -4.129 -20.031 -22.312 1 81.62 292 ARG A C 1
ATOM 2362 O O . ARG A 1 292 ? -3.006 -20.469 -22.594 1 81.62 292 ARG A O 1
ATOM 2369 N N . MET A 1 293 ? -5.086 -19.844 -23.125 1 79.31 293 MET A N 1
ATOM 2370 C CA . MET A 1 293 ? -4.883 -20.141 -24.547 1 79.31 293 MET A CA 1
ATOM 2371 C C . MET A 1 293 ? -5.281 -18.938 -25.406 1 79.31 293 MET A C 1
ATOM 2373 O O . MET A 1 293 ? -6.277 -18.266 -25.125 1 79.31 293 MET A O 1
ATOM 2377 N N . ARG A 1 294 ? -4.555 -18.734 -26.375 1 78.94 294 ARG A N 1
ATOM 2378 C CA . ARG A 1 294 ? -4.883 -17.734 -27.406 1 78.94 294 ARG A CA 1
ATOM 2379 C C . ARG A 1 294 ? -5.258 -18.406 -28.719 1 78.94 294 ARG A C 1
ATOM 2381 O O . ARG A 1 294 ? -4.457 -19.156 -29.297 1 78.94 294 ARG A O 1
ATOM 2388 N N . VAL A 1 295 ? -6.477 -18.109 -29.078 1 77.56 295 VAL A N 1
ATOM 2389 C CA . VAL A 1 295 ? -6.984 -18.703 -30.312 1 77.56 295 VAL A CA 1
ATOM 2390 C C . VAL A 1 295 ? -7.48 -17.594 -31.25 1 77.56 295 VAL A C 1
ATOM 2392 O O . VAL A 1 295 ? -8.031 -16.594 -30.781 1 77.56 295 VAL A O 1
ATOM 2395 N N . GLN A 1 296 ? -7.207 -17.75 -32.438 1 79.44 296 GLN A N 1
ATOM 2396 C CA . GLN A 1 296 ? -7.629 -16.781 -33.438 1 79.44 296 GLN A CA 1
ATOM 2397 C C . GLN A 1 296 ? -8.828 -17.281 -34.219 1 79.44 296 GLN A C 1
ATOM 2399 O O . GLN A 1 296 ? -8.797 -18.391 -34.75 1 79.44 296 GLN A O 1
ATOM 2404 N N . PHE A 1 297 ? -9.859 -16.453 -34.156 1 80.62 297 PHE A N 1
ATOM 2405 C CA . PHE A 1 297 ? -11.039 -16.688 -35 1 80.62 297 PHE A CA 1
ATOM 2406 C C . PHE A 1 297 ? -11.258 -15.531 -35.969 1 80.62 297 PHE A C 1
ATOM 2408 O O . PHE A 1 297 ? -11.25 -14.367 -35.562 1 80.62 297 PHE A O 1
ATOM 2415 N N . ARG A 1 298 ? -11.445 -15.875 -37.125 1 83.12 298 ARG A N 1
ATOM 2416 C CA . ARG A 1 298 ? -11.586 -14.844 -38.156 1 83.12 298 ARG A CA 1
ATOM 2417 C C . ARG A 1 298 ? -12.969 -14.211 -38.094 1 83.12 298 ARG A C 1
ATOM 2419 O O . ARG A 1 298 ? -13.102 -12.984 -38.094 1 83.12 298 ARG A O 1
ATOM 2426 N N . HIS A 1 299 ? -13.992 -14.953 -38.031 1 85.44 299 HIS A N 1
ATOM 2427 C CA . HIS A 1 299 ? -15.367 -14.469 -38.125 1 85.44 299 HIS A CA 1
ATOM 2428 C C . HIS A 1 299 ? -16.016 -14.375 -36.75 1 85.44 299 HIS A C 1
ATOM 2430 O O . HIS A 1 299 ? -16.688 -13.391 -36.438 1 85.44 299 HIS A O 1
ATOM 2436 N N . LEU A 1 300 ? -15.719 -15.297 -35.969 1 82.06 300 LEU A N 1
ATOM 2437 C CA . LEU A 1 300 ? -16.375 -15.391 -34.688 1 82.06 300 LEU A CA 1
ATOM 2438 C C . LEU A 1 300 ? -15.953 -14.234 -33.781 1 82.06 300 LEU A C 1
ATOM 2440 O O . LEU A 1 300 ? -16.75 -13.75 -32.969 1 82.06 300 LEU A O 1
ATOM 2444 N N . ALA A 1 301 ? -14.742 -13.797 -33.938 1 78.44 301 ALA A N 1
ATOM 2445 C CA . ALA A 1 301 ? -14.188 -12.766 -33.062 1 78.44 301 ALA A CA 1
ATOM 2446 C C . ALA A 1 301 ? -14.953 -11.453 -33.219 1 78.44 301 ALA A C 1
ATOM 2448 O O . ALA A 1 301 ? -15 -10.633 -32.312 1 78.44 301 ALA A O 1
ATOM 2449 N N . THR A 1 302 ? -15.555 -11.336 -34.375 1 80.31 302 THR A N 1
ATOM 2450 C CA . THR A 1 302 ? -16.266 -10.094 -34.656 1 80.31 302 THR A CA 1
ATOM 2451 C C . THR A 1 302 ? -17.781 -10.312 -34.625 1 80.31 302 THR A C 1
ATOM 2453 O O . THR A 1 302 ? -18.547 -9.398 -34.906 1 80.31 302 THR A O 1
ATOM 2456 N N . ASP A 1 303 ? -18.078 -11.477 -34.375 1 81.81 303 ASP A N 1
ATOM 2457 C CA . ASP A 1 303 ? -19.5 -11.789 -34.312 1 81.81 303 ASP A CA 1
ATOM 2458 C C . ASP A 1 303 ? -20.125 -11.32 -33 1 81.81 303 ASP A C 1
ATOM 2460 O O . ASP A 1 303 ? -19.562 -11.539 -31.938 1 81.81 303 ASP A O 1
ATOM 2464 N N . ASN A 1 304 ? -21.266 -10.688 -33.062 1 79.5 304 ASN A N 1
ATOM 2465 C CA . ASN A 1 304 ? -21.938 -10.133 -31.875 1 79.5 304 ASN A CA 1
ATOM 2466 C C . ASN A 1 304 ? -22.391 -11.219 -30.922 1 79.5 304 ASN A C 1
ATOM 2468 O O . ASN A 1 304 ? -22.625 -10.961 -29.734 1 79.5 304 ASN A O 1
ATOM 2472 N N . ARG A 1 305 ? -22.469 -12.445 -31.438 1 79.5 305 ARG A N 1
ATOM 2473 C CA . ARG A 1 305 ? -23 -13.539 -30.625 1 79.5 305 ARG A CA 1
ATOM 2474 C C . ARG A 1 305 ? -21.891 -14.273 -29.891 1 79.5 305 ARG A C 1
ATOM 2476 O O . ARG A 1 305 ? -22.156 -15.227 -29.156 1 79.5 305 ARG A O 1
ATOM 2483 N N . LEU A 1 306 ? -20.688 -13.773 -30.047 1 77.75 306 LEU A N 1
ATOM 2484 C CA . LEU A 1 306 ? -19.547 -14.414 -29.406 1 77.75 306 LEU A CA 1
ATOM 2485 C C . LEU A 1 306 ? -19.75 -14.469 -27.891 1 77.75 306 LEU A C 1
ATOM 2487 O O . LEU A 1 306 ? -19.5 -15.5 -27.266 1 77.75 306 LEU A O 1
ATOM 2491 N N . HIS A 1 307 ? -20.094 -13.352 -27.422 1 73.75 307 HIS A N 1
ATOM 2492 C CA . HIS A 1 307 ? -20.281 -13.289 -25.969 1 73.75 307 HIS A CA 1
ATOM 2493 C C . HIS A 1 307 ? -21.312 -14.305 -25.5 1 73.75 307 HIS A C 1
ATOM 2495 O O . HIS A 1 307 ? -21.141 -14.93 -24.453 1 73.75 307 HIS A O 1
ATOM 2501 N N . PHE A 1 308 ? -22.281 -14.414 -26.344 1 73.38 308 PHE A N 1
ATOM 2502 C CA . PHE A 1 308 ? -23.328 -15.383 -26.016 1 73.38 308 PHE A CA 1
ATOM 2503 C C . PHE A 1 308 ? -22.781 -16.797 -26.094 1 73.38 308 PHE A C 1
ATOM 2505 O O . PHE A 1 308 ? -23.062 -17.641 -25.234 1 73.38 308 PHE A O 1
ATOM 2512 N N . ALA A 1 309 ? -22.094 -17.094 -27.062 1 74.44 309 ALA A N 1
ATOM 2513 C CA . ALA A 1 309 ? -21.484 -18.406 -27.219 1 74.44 309 ALA A CA 1
ATOM 2514 C C . ALA A 1 309 ? -20.578 -18.734 -26.031 1 74.44 309 ALA A C 1
ATOM 2516 O O . ALA A 1 309 ? -20.609 -19.859 -25.516 1 74.44 309 ALA A O 1
ATOM 2517 N N . LEU A 1 310 ? -19.859 -17.734 -25.609 1 73.56 310 LEU A N 1
ATOM 2518 C CA . LEU A 1 310 ? -18.953 -17.922 -24.484 1 73.56 310 LEU A CA 1
ATOM 2519 C C . LEU A 1 310 ? -19.719 -18.141 -23.188 1 73.56 310 LEU A C 1
ATOM 2521 O O . LEU A 1 310 ? -19.312 -18.953 -22.359 1 73.56 310 LEU A O 1
ATOM 2525 N N . LYS A 1 311 ? -20.703 -17.406 -23.125 1 69.25 311 LYS A N 1
ATOM 2526 C CA . LYS A 1 311 ? -21.547 -17.594 -21.953 1 69.25 311 LYS A CA 1
ATOM 2527 C C . LYS A 1 311 ? -22.141 -19 -21.922 1 69.25 311 LYS A C 1
ATOM 2529 O O . LYS A 1 311 ? -22.234 -19.609 -20.859 1 69.25 311 LYS A O 1
ATOM 2534 N N . CYS A 1 312 ? -22.609 -19.297 -23.172 1 65.62 312 CYS A N 1
ATOM 2535 C CA . CYS A 1 312 ? -23.188 -20.625 -23.281 1 65.62 312 CYS A CA 1
ATOM 2536 C C . CYS A 1 312 ? -22.156 -21.703 -22.938 1 65.62 312 CYS A C 1
ATOM 2538 O O . CYS A 1 312 ? -22.516 -22.734 -22.359 1 65.62 312 CYS A O 1
ATOM 2540 N N . LEU A 1 313 ? -21.062 -21.234 -23.594 1 62.41 313 LEU A N 1
ATOM 2541 C CA . LEU A 1 313 ? -20 -22.172 -23.266 1 62.41 313 LEU A CA 1
ATOM 2542 C C . LEU A 1 313 ? -19.578 -22.016 -21.812 1 62.41 313 LEU A C 1
ATOM 2544 O O . LEU A 1 313 ? -18.797 -22.828 -21.297 1 62.41 313 LEU A O 1
ATOM 2548 N N . ASN A 1 314 ? -20.188 -20.609 -21.531 1 54.22 314 ASN A N 1
ATOM 2549 C CA . ASN A 1 314 ? -19.859 -20.172 -20.188 1 54.22 314 ASN A CA 1
ATOM 2550 C C . ASN A 1 314 ? -19.359 -21.328 -19.328 1 54.22 314 ASN A C 1
ATOM 2552 O O . ASN A 1 314 ? -20.156 -22.094 -18.797 1 54.22 314 ASN A O 1
ATOM 2556 N N . MET A 1 315 ? -18.281 -21.516 -19.781 1 48.44 315 MET A N 1
ATOM 2557 C CA . MET A 1 315 ? -17.031 -21.891 -19.141 1 48.44 315 MET A CA 1
ATOM 2558 C C . MET A 1 315 ? -17 -21.453 -17.688 1 48.44 315 MET A C 1
ATOM 2560 O O . MET A 1 315 ? -16.844 -20.266 -17.391 1 48.44 315 MET A O 1
ATOM 2564 N N . LYS A 1 316 ? -17.984 -21.516 -17.156 1 43.66 316 LYS A N 1
ATOM 2565 C CA . LYS A 1 316 ? -17.891 -21.281 -15.719 1 43.66 316 LYS A CA 1
ATOM 2566 C C . LYS A 1 316 ? -16.438 -21.312 -15.25 1 43.66 316 LYS A C 1
ATOM 2568 O O . LYS A 1 316 ? -15.648 -22.141 -15.703 1 43.66 316 LYS A O 1
ATOM 2573 N N . ARG A 1 317 ? -15.906 -20.141 -15.133 1 43.53 317 ARG A N 1
ATOM 2574 C CA . ARG A 1 317 ? -14.625 -20.109 -14.43 1 43.53 317 ARG A CA 1
ATOM 2575 C C . ARG A 1 317 ? -14.383 -21.406 -13.672 1 43.53 317 ARG A C 1
ATOM 2577 O O . ARG A 1 317 ? -15.203 -21.812 -12.852 1 43.53 317 ARG A O 1
ATOM 2584 N N . CYS A 1 318 ? -14.047 -22.438 -14.414 1 41.62 318 CYS A N 1
ATOM 2585 C CA . CYS A 1 318 ? -13.617 -23.641 -13.711 1 41.62 318 CYS A CA 1
ATOM 2586 C C . CYS A 1 318 ? -13.172 -23.312 -12.297 1 41.62 318 CYS A C 1
ATOM 2588 O O . CYS A 1 318 ? -12.125 -22.703 -12.094 1 41.62 318 CYS A O 1
ATOM 2590 N N . ARG A 1 319 ? -14.148 -23.047 -11.484 1 43.84 319 ARG A N 1
ATOM 2591 C CA . ARG A 1 319 ? -13.891 -23 -10.047 1 43.84 319 ARG A CA 1
ATOM 2592 C C . ARG A 1 319 ? -12.945 -24.125 -9.625 1 43.84 319 ARG A C 1
ATOM 2594 O O . ARG A 1 319 ? -13.258 -25.297 -9.805 1 43.84 319 ARG A O 1
ATOM 2601 N N . GLN A 1 320 ? -11.68 -23.984 -9.945 1 48.66 320 GLN A N 1
ATOM 2602 C CA . GLN A 1 320 ? -10.438 -24.75 -9.781 1 48.66 320 GLN A CA 1
ATOM 2603 C C . GLN A 1 320 ? -10.547 -25.734 -8.633 1 48.66 320 GLN A C 1
ATOM 2605 O O . GLN A 1 320 ? -9.922 -26.797 -8.656 1 48.66 320 GLN A O 1
ATOM 2610 N N . GLY A 1 321 ? -11.492 -25.531 -7.664 1 48.88 321 GLY A N 1
ATOM 2611 C CA . GLY A 1 321 ? -11.289 -26.312 -6.461 1 48.88 321 GLY A CA 1
ATOM 2612 C C . GLY A 1 321 ? -11.625 -27.781 -6.645 1 48.88 321 GLY A C 1
ATOM 2613 O O . GLY A 1 321 ? -11.07 -28.641 -5.961 1 48.88 321 GLY A O 1
ATOM 2614 N N . LYS A 1 322 ? -12.617 -28.062 -7.598 1 54.44 322 LYS A N 1
ATOM 2615 C CA . LYS A 1 322 ? -13.023 -29.469 -7.66 1 54.44 322 LYS A CA 1
ATOM 2616 C C . LYS A 1 322 ? -12.43 -30.156 -8.883 1 54.44 322 LYS A C 1
ATOM 2618 O O . LYS A 1 322 ? -12.438 -31.391 -8.977 1 54.44 322 LYS A O 1
ATOM 2623 N N . ILE A 1 323 ? -11.891 -29.359 -9.688 1 56.94 323 ILE A N 1
ATOM 2624 C CA . ILE A 1 323 ? -11.602 -29.953 -10.992 1 56.94 323 ILE A CA 1
ATOM 2625 C C . ILE A 1 323 ? -10.125 -30.328 -11.078 1 56.94 323 ILE A C 1
ATOM 2627 O O . ILE A 1 323 ? -9.258 -29.562 -10.672 1 56.94 323 ILE A O 1
ATOM 2631 N N . LEU A 1 324 ? -10.016 -31.641 -11.375 1 62.44 324 LEU A N 1
ATOM 2632 C CA . LEU A 1 324 ? -8.688 -32.156 -11.688 1 62.44 324 LEU A CA 1
ATOM 2633 C C . LEU A 1 324 ? -8.086 -31.406 -12.883 1 62.44 324 LEU A C 1
ATOM 2635 O O . LEU A 1 324 ? -8.82 -30.859 -13.711 1 62.44 324 LEU A O 1
ATOM 2639 N N . ALA A 1 325 ? -6.871 -31.203 -12.852 1 68.62 325 ALA A N 1
ATOM 2640 C CA . ALA A 1 325 ? -6.148 -30.547 -13.93 1 68.62 325 ALA A CA 1
ATOM 2641 C C . ALA A 1 325 ? -6.578 -31.109 -15.289 1 68.62 325 ALA A C 1
ATOM 2643 O O . ALA A 1 325 ? -6.801 -30.344 -16.234 1 68.62 325 ALA A O 1
ATOM 2644 N N . VAL A 1 326 ? -6.789 -32.375 -15.328 1 68.31 326 VAL A N 1
ATOM 2645 C CA . VAL A 1 326 ? -7.105 -33.031 -16.594 1 68.31 326 VAL A CA 1
ATOM 2646 C C . VAL A 1 326 ? -8.5 -32.625 -17.047 1 68.31 326 VAL A C 1
ATOM 2648 O O . VAL A 1 326 ? -8.742 -32.469 -18.25 1 68.31 326 VAL A O 1
ATOM 2651 N N . GLN A 1 327 ? -9.297 -32.531 -16.141 1 71.19 327 GLN A N 1
ATOM 2652 C CA . GLN A 1 327 ? -10.656 -32.125 -16.484 1 71.19 327 GLN A CA 1
ATOM 2653 C C . GLN A 1 327 ? -10.68 -30.688 -16.984 1 71.19 327 GLN A C 1
ATOM 2655 O O . GLN A 1 327 ? -11.469 -30.344 -17.875 1 71.19 327 GLN A O 1
ATOM 2660 N N . LEU A 1 328 ? -9.844 -29.953 -16.438 1 72.88 328 LEU A N 1
ATOM 2661 C CA . LEU A 1 328 ? -9.727 -28.578 -16.891 1 72.88 328 LEU A CA 1
ATOM 2662 C C . LEU A 1 328 ? -9.258 -28.516 -18.344 1 72.88 328 LEU A C 1
ATOM 2664 O O . LEU A 1 328 ? -9.836 -27.797 -19.156 1 72.88 328 LEU A O 1
ATOM 2668 N N . LEU A 1 329 ? -8.312 -29.297 -18.656 1 76.25 329 LEU A N 1
ATOM 2669 C CA . LEU A 1 329 ? -7.758 -29.312 -20 1 76.25 329 LEU A CA 1
ATOM 2670 C C . LEU A 1 329 ? -8.773 -29.875 -21 1 76.25 329 LEU A C 1
ATOM 2672 O O . LEU A 1 329 ? -8.914 -29.344 -22.109 1 76.25 329 LEU A O 1
ATOM 2676 N N . GLN A 1 330 ? -9.406 -30.828 -20.547 1 75.19 330 GLN A N 1
ATOM 2677 C CA . GLN A 1 330 ? -10.43 -31.438 -21.391 1 75.19 330 GLN A CA 1
ATOM 2678 C C . GLN A 1 330 ? -11.555 -30.438 -21.688 1 75.19 330 GLN A C 1
ATOM 2680 O O . GLN A 1 330 ? -12.062 -30.391 -22.812 1 75.19 330 GLN A O 1
ATOM 2685 N N . GLY A 1 331 ? -11.898 -29.781 -20.703 1 74.25 331 GLY A N 1
ATOM 2686 C CA . GLY A 1 331 ? -12.922 -28.766 -20.891 1 74.25 331 GLY A CA 1
ATOM 2687 C C . GLY A 1 331 ? -12.5 -27.672 -21.859 1 74.25 331 GLY A C 1
ATOM 2688 O O . GLY A 1 331 ? -13.305 -27.219 -22.672 1 74.25 331 GLY A O 1
ATOM 2689 N N . MET A 1 332 ? -11.367 -27.297 -21.781 1 76.12 332 MET A N 1
ATOM 2690 C CA . MET A 1 332 ? -10.836 -26.266 -22.672 1 76.12 332 MET A CA 1
ATOM 2691 C C . MET A 1 332 ? -10.836 -26.734 -24.125 1 76.12 332 MET A C 1
ATOM 2693 O O . MET A 1 332 ? -11.219 -25.984 -25.016 1 76.12 332 MET A O 1
ATOM 2697 N N . VAL A 1 333 ? -10.367 -27.922 -24.25 1 76.06 333 VAL A N 1
ATOM 2698 C CA . VAL A 1 333 ? -10.297 -28.484 -25.594 1 76.06 333 VAL A CA 1
ATOM 2699 C C . VAL A 1 333 ? -11.703 -28.609 -26.188 1 76.06 333 VAL A C 1
ATOM 2701 O O . VAL A 1 333 ? -11.922 -28.266 -27.344 1 76.06 333 VAL A O 1
ATOM 2704 N N . GLU A 1 334 ? -12.539 -29.016 -25.406 1 77.25 334 GLU A N 1
ATOM 2705 C CA . GLU A 1 334 ? -13.922 -29.172 -25.875 1 77.25 334 GLU A CA 1
ATOM 2706 C C . GLU A 1 334 ? -14.531 -27.812 -26.219 1 77.25 334 GLU A C 1
ATOM 2708 O O . GLU A 1 334 ? -15.266 -27.688 -27.203 1 77.25 334 GLU A O 1
ATOM 2713 N N . GLY A 1 335 ? -14.266 -26.938 -25.375 1 77.62 335 GLY A N 1
ATOM 2714 C CA . GLY A 1 335 ? -14.773 -25.594 -25.656 1 77.62 335 GLY A CA 1
ATOM 2715 C C . GLY A 1 335 ? -14.219 -25 -26.938 1 77.62 335 GLY A C 1
ATOM 2716 O O . GLY A 1 335 ? -14.969 -24.438 -27.734 1 77.62 335 GLY A O 1
ATOM 2717 N N . ILE A 1 336 ? -13.062 -25.141 -27.156 1 78.62 336 ILE A N 1
ATOM 2718 C CA . ILE A 1 336 ? -12.422 -24.594 -28.344 1 78.62 336 ILE A CA 1
ATOM 2719 C C . ILE A 1 336 ? -12.938 -25.312 -29.594 1 78.62 336 ILE A C 1
ATOM 2721 O O . ILE A 1 336 ? -13.125 -24.703 -30.641 1 78.62 336 ILE A O 1
ATOM 2725 N N . ASN A 1 337 ? -13.047 -26.547 -29.391 1 78.56 337 ASN A N 1
ATOM 2726 C CA . ASN A 1 337 ? -13.578 -27.312 -30.5 1 78.56 337 ASN A CA 1
ATOM 2727 C C . ASN A 1 337 ? -14.984 -26.859 -30.875 1 78.56 337 ASN A C 1
ATOM 2729 O O . ASN A 1 337 ? -15.32 -26.781 -32.062 1 78.56 337 ASN A O 1
ATOM 2733 N N . LYS A 1 338 ? -15.695 -26.609 -29.922 1 80.62 338 LYS A N 1
ATOM 2734 C CA . LYS A 1 338 ? -17.047 -26.109 -30.188 1 80.62 338 LYS A CA 1
ATOM 2735 C C . LYS A 1 338 ? -17.016 -24.75 -30.859 1 80.62 338 LYS A C 1
ATOM 2737 O O . LYS A 1 338 ? -17.766 -24.484 -31.781 1 80.62 338 LYS A O 1
ATOM 2742 N N . LEU A 1 339 ? -16.203 -23.969 -30.438 1 81.44 339 LEU A N 1
ATOM 2743 C CA . LEU A 1 339 ? -16.062 -22.656 -31.031 1 81.44 339 LEU A CA 1
ATOM 2744 C C . LEU A 1 339 ? -15.539 -22.766 -32.469 1 81.44 339 LEU A C 1
ATOM 2746 O O . LEU A 1 339 ? -15.945 -21.984 -33.344 1 81.44 339 LEU A O 1
ATOM 2750 N N . SER A 1 340 ? -14.672 -23.625 -32.625 1 81.62 340 SER A N 1
ATOM 2751 C CA . SER A 1 340 ? -14.141 -23.859 -33.969 1 81.62 340 SER A CA 1
ATOM 2752 C C . SER A 1 340 ? -15.227 -24.328 -34.938 1 81.62 340 SER A C 1
ATOM 2754 O O . SER A 1 340 ? -15.203 -24 -36.125 1 81.62 340 SER A O 1
ATOM 2756 N N . GLY A 1 341 ? -16.016 -25.109 -34.344 1 83.12 341 GLY A N 1
ATOM 2757 C CA . GLY A 1 341 ? -17.172 -25.516 -35.156 1 83.12 341 GLY A CA 1
ATOM 2758 C C . GLY A 1 341 ? -18.031 -24.344 -35.594 1 83.12 341 GLY A C 1
ATOM 2759 O O . GLY A 1 341 ? -18.484 -24.297 -36.719 1 83.12 341 GLY A O 1
ATOM 2760 N N . LEU A 1 342 ? -18.219 -23.516 -34.688 1 85.38 342 LEU A N 1
ATOM 2761 C CA . LEU A 1 342 ? -18.984 -22.312 -35.031 1 85.38 342 LEU A CA 1
ATOM 2762 C C . LEU A 1 342 ? -18.266 -21.484 -36.062 1 85.38 342 LEU A C 1
ATOM 2764 O O . LEU A 1 342 ? -18.891 -20.969 -37 1 85.38 342 LEU A O 1
ATOM 2768 N N . GLU A 1 343 ? -17.016 -21.375 -35.938 1 86.31 343 GLU A N 1
ATOM 2769 C CA . GLU A 1 343 ? -16.203 -20.656 -36.906 1 86.31 343 GLU A CA 1
ATOM 2770 C C . GLU A 1 343 ? -16.312 -21.266 -38.281 1 86.31 343 GLU A C 1
ATOM 2772 O O . GLU A 1 343 ? -16.375 -20.547 -39.281 1 86.31 343 GLU A O 1
ATOM 2777 N N . ALA A 1 344 ? -16.266 -22.516 -38.281 1 86.25 344 ALA A N 1
ATOM 2778 C CA . ALA A 1 344 ? -16.359 -23.219 -39.562 1 86.25 344 ALA A CA 1
ATOM 2779 C C . ALA A 1 344 ? -17.703 -22.953 -40.25 1 86.25 344 ALA A C 1
ATOM 2781 O O . ALA A 1 344 ? -17.766 -22.812 -41.469 1 86.25 344 ALA A O 1
ATOM 2782 N N . LEU A 1 345 ? -18.672 -22.875 -39.469 1 88.06 345 LEU A N 1
ATOM 2783 C CA . LEU A 1 345 ? -20 -22.578 -40.031 1 88.06 345 LEU A CA 1
ATOM 2784 C C . LEU A 1 345 ? -20.047 -21.156 -40.594 1 88.06 345 LEU A C 1
ATOM 2786 O O . LEU A 1 345 ? -20.578 -20.938 -41.656 1 88.06 345 LEU A O 1
ATOM 2790 N N . LEU A 1 346 ? -19.453 -20.344 -39.875 1 88.38 346 LEU A N 1
ATOM 2791 C CA . LEU A 1 346 ? -19.438 -18.953 -40.312 1 88.38 346 LEU A CA 1
ATOM 2792 C C . LEU A 1 346 ? -18.594 -18.797 -41.594 1 88.38 346 LEU A C 1
ATOM 2794 O O . LEU A 1 346 ? -18.922 -18 -42.469 1 88.38 346 LEU A O 1
ATOM 2798 N N . ASP A 1 347 ? -17.578 -19.484 -41.688 1 87.44 347 ASP A N 1
ATOM 2799 C CA . ASP A 1 347 ? -16.703 -19.469 -42.844 1 87.44 347 ASP A CA 1
ATOM 2800 C C . ASP A 1 347 ? -17.438 -19.938 -44.094 1 87.44 347 ASP A C 1
ATOM 2802 O O . ASP A 1 347 ? -17.141 -19.5 -45.188 1 87.44 347 ASP A O 1
ATOM 2806 N N . GLN A 1 348 ? -18.312 -20.766 -43.875 1 90.81 348 GLN A N 1
ATOM 2807 C CA . GLN A 1 348 ? -19.078 -21.312 -45 1 90.81 348 GLN A CA 1
ATOM 2808 C C . GLN A 1 348 ? -20.312 -20.469 -45.281 1 90.81 348 GLN A C 1
ATOM 2810 O O . GLN A 1 348 ? -21.078 -20.766 -46.188 1 90.81 348 GLN A O 1
ATOM 2815 N N . GLY A 1 349 ? -20.562 -19.547 -44.438 1 87 349 GLY A N 1
ATOM 2816 C CA . GLY A 1 349 ? -21.672 -18.625 -44.656 1 87 349 GLY A CA 1
ATOM 2817 C C . GLY A 1 349 ? -22.969 -19.094 -44.031 1 87 349 GLY A C 1
ATOM 2818 O O . GLY A 1 349 ? -24.047 -18.625 -44.375 1 87 349 GLY A O 1
ATOM 2819 N N . HIS A 1 350 ? -22.75 -20.047 -43.156 1 87.38 350 HIS A N 1
ATOM 2820 C CA . HIS A 1 350 ? -23.938 -20.578 -42.5 1 87.38 350 HIS A CA 1
ATOM 2821 C C . HIS A 1 350 ? -24.297 -19.75 -41.281 1 87.38 350 HIS A C 1
ATOM 2823 O O . HIS A 1 350 ? -23.438 -19.047 -40.719 1 87.38 350 HIS A O 1
ATOM 2829 N N . GLU A 1 351 ? -25.625 -19.859 -40.938 1 83.56 351 GLU A N 1
ATOM 2830 C CA . GLU A 1 351 ? -26.062 -19.25 -39.688 1 83.56 351 GLU A CA 1
ATOM 2831 C C . GLU A 1 351 ? -25.703 -20.125 -38.469 1 83.56 351 GLU A C 1
ATOM 2833 O O . GLU A 1 351 ? -25.688 -21.359 -38.594 1 83.56 351 GLU A O 1
ATOM 2838 N N . ILE A 1 352 ? -25.359 -19.562 -37.375 1 82.56 352 ILE A N 1
ATOM 2839 C CA . ILE A 1 352 ? -24.859 -20.344 -36.25 1 82.56 352 ILE A CA 1
ATOM 2840 C C . ILE A 1 352 ? -25.891 -20.344 -35.125 1 82.56 352 ILE A C 1
ATOM 2842 O O . ILE A 1 352 ? -25.609 -20.781 -34.031 1 82.56 352 ILE A O 1
ATOM 2846 N N . HIS A 1 353 ? -27.125 -19.938 -35.375 1 81 353 HIS A N 1
ATOM 2847 C CA . HIS A 1 353 ? -28.141 -19.844 -34.344 1 81 353 HIS A CA 1
ATOM 2848 C C . HIS A 1 353 ? -28.438 -21.203 -33.75 1 81 353 HIS A C 1
ATOM 2850 O O . HIS A 1 353 ? -28.547 -21.344 -32.531 1 81 353 HIS A O 1
ATOM 2856 N N . GLU A 1 354 ? -28.578 -22.172 -34.625 1 78.5 354 GLU A N 1
ATOM 2857 C CA . GLU A 1 354 ? -28.891 -23.516 -34.125 1 78.5 354 GLU A CA 1
ATOM 2858 C C . GLU A 1 354 ? -27.719 -24.109 -33.344 1 78.5 354 GLU A C 1
ATOM 2860 O O . GLU A 1 354 ? -27.922 -24.766 -32.344 1 78.5 354 GLU A O 1
ATOM 2865 N N . ALA A 1 355 ? -26.594 -23.859 -33.875 1 79.75 355 ALA A N 1
ATOM 2866 C CA . ALA A 1 355 ? -25.391 -24.375 -33.219 1 79.75 355 ALA A CA 1
ATOM 2867 C C . ALA A 1 355 ? -25.188 -23.734 -31.859 1 79.75 355 ALA A C 1
ATOM 2869 O O . ALA A 1 355 ? -24.719 -24.391 -30.922 1 79.75 355 ALA A O 1
ATOM 2870 N N . LEU A 1 356 ? -25.562 -22.562 -31.703 1 78.19 356 LEU A N 1
ATOM 2871 C CA . LEU A 1 356 ? -25.453 -21.844 -30.438 1 78.19 356 LEU A CA 1
ATOM 2872 C C . LEU A 1 356 ? -26.422 -22.422 -29.406 1 78.19 356 LEU A C 1
ATOM 2874 O O . LEU A 1 356 ? -26.094 -22.531 -28.219 1 78.19 356 LEU A O 1
ATOM 2878 N N . ASN A 1 357 ? -27.516 -22.828 -29.859 1 71.19 357 ASN A N 1
ATOM 2879 C CA . ASN A 1 357 ? -28.5 -23.438 -28.969 1 71.19 357 ASN A CA 1
ATOM 2880 C C . ASN A 1 357 ? -28 -24.781 -28.438 1 71.19 357 ASN A C 1
ATOM 2882 O O . ASN A 1 357 ? -28.297 -25.141 -27.297 1 71.19 357 ASN A O 1
ATOM 2886 N N . ASP A 1 358 ? -27.203 -25.406 -29.219 1 72.19 358 ASP A N 1
ATOM 2887 C CA . ASP A 1 358 ? -26.656 -26.703 -28.812 1 72.19 358 ASP A CA 1
ATOM 2888 C C . ASP A 1 358 ? -25.594 -26.531 -27.734 1 72.19 358 ASP A C 1
ATOM 2890 O O . ASP A 1 358 ? -25.359 -27.422 -26.922 1 72.19 358 ASP A O 1
ATOM 2894 N N . LEU A 1 359 ? -24.906 -25.438 -27.719 1 71.75 359 LEU A N 1
ATOM 2895 C CA . LEU A 1 359 ? -23.875 -25.156 -26.734 1 71.75 359 LEU A CA 1
ATOM 2896 C C . LEU A 1 359 ? -24.484 -25 -25.344 1 71.75 359 LEU A C 1
ATOM 2898 O O . LEU A 1 359 ? -23.844 -25.312 -24.344 1 71.75 359 LEU A O 1
ATOM 2902 N N . GLN A 1 360 ? -25.625 -24.547 -25.266 1 62.5 360 GLN A N 1
ATOM 2903 C CA . GLN A 1 360 ? -26.312 -24.312 -24 1 62.5 360 GLN A CA 1
ATOM 2904 C C . GLN A 1 360 ? -26.578 -25.641 -23.281 1 62.5 360 GLN A C 1
ATOM 2906 O O . GLN A 1 360 ? -26.562 -25.703 -22.047 1 62.5 360 GLN A O 1
ATOM 2911 N N . ASP A 1 361 ? -26.734 -26.625 -24.047 1 55.75 361 ASP A N 1
ATOM 2912 C CA . ASP A 1 361 ? -27.156 -27.906 -23.484 1 55.75 361 ASP A CA 1
ATOM 2913 C C . ASP A 1 361 ? -25.969 -28.734 -23.016 1 55.75 361 ASP A C 1
ATOM 2915 O O . ASP A 1 361 ? -26.125 -29.734 -22.328 1 55.75 361 ASP A O 1
ATOM 2919 N N . ALA A 1 362 ? -24.703 -28.266 -23.391 1 47.56 362 ALA A N 1
ATOM 2920 C CA . ALA A 1 362 ? -23.5 -28.984 -22.969 1 47.56 362 ALA A CA 1
ATOM 2921 C C . ALA A 1 362 ? -22.438 -28.031 -22.438 1 47.56 362 ALA A C 1
ATOM 2923 O O . ALA A 1 362 ? -21.422 -27.797 -23.109 1 47.56 362 ALA A O 1
ATOM 2924 N N . PRO A 1 363 ? -22.719 -27.5 -21.188 1 44.97 363 PRO A N 1
ATOM 2925 C CA . PRO A 1 363 ? -21.766 -26.516 -20.672 1 44.97 363 PRO A CA 1
ATOM 2926 C C . PRO A 1 363 ? -20.406 -27.125 -20.359 1 44.97 363 PRO A C 1
ATOM 2928 O O . PRO A 1 363 ? -20.312 -28.281 -19.938 1 44.97 363 PRO A O 1
ATOM 2931 N N . VAL A 1 364 ? -19.344 -26.641 -21.109 1 44.5 364 VAL A N 1
ATOM 2932 C CA . VAL A 1 364 ? -17.969 -27.016 -20.797 1 44.5 364 VAL A CA 1
ATOM 2933 C C . VAL A 1 364 ? -17.406 -26.062 -19.734 1 44.5 364 VAL A C 1
ATOM 2935 O O . VAL A 1 364 ? -17.766 -24.875 -19.703 1 44.5 364 VAL A O 1
ATOM 2938 N N . VAL A 1 365 ? -17.016 -26.625 -18.688 1 43.75 365 VAL A N 1
ATOM 2939 C CA . VAL A 1 365 ? -16.391 -25.828 -17.641 1 43.75 365 VAL A CA 1
ATOM 2940 C C . VAL A 1 365 ? -15.109 -25.188 -18.156 1 43.75 365 VAL A C 1
ATOM 2942 O O . VAL A 1 365 ? -14.148 -25.891 -18.5 1 43.75 365 VAL A O 1
ATOM 2945 N N . LEU A 1 366 ? -15.25 -24.031 -18.828 1 44 366 LEU A N 1
ATOM 2946 C CA . LEU A 1 366 ? -14.047 -23.391 -19.344 1 44 366 LEU A CA 1
ATOM 2947 C C . LEU A 1 366 ? -13.406 -22.5 -18.281 1 44 366 LEU A C 1
ATOM 2949 O O . LEU A 1 366 ? -14.109 -21.75 -17.578 1 44 366 LEU A O 1
ATOM 2953 N N . PRO A 1 367 ? -12.188 -22.844 -18 1 41.34 367 PRO A N 1
ATOM 2954 C CA . PRO A 1 367 ? -11.5 -21.828 -17.188 1 41.34 367 PRO A CA 1
ATOM 2955 C C . PRO A 1 367 ? -11.508 -20.453 -17.844 1 41.34 367 PRO A C 1
ATOM 2957 O O . PRO A 1 367 ? -11.867 -20.328 -19.031 1 41.34 367 PRO A O 1
ATOM 2960 N N . GLN A 1 368 ? -11.102 -19.344 -17.172 1 40.41 368 GLN A N 1
ATOM 2961 C CA . GLN A 1 368 ? -11.086 -17.953 -17.609 1 40.41 368 GLN A CA 1
ATOM 2962 C C . GLN A 1 368 ? -10.43 -17.828 -18.984 1 40.41 368 GLN A C 1
ATOM 2964 O O . GLN A 1 368 ? -9.227 -18.031 -19.125 1 40.41 368 GLN A O 1
ATOM 2969 N N . LEU A 1 369 ? -11.219 -18.031 -19.984 1 40.47 369 LEU A N 1
ATOM 2970 C CA . LEU A 1 369 ? -10.758 -17.703 -21.328 1 40.47 369 LEU A CA 1
ATOM 2971 C C . LEU A 1 369 ? -10.648 -16.188 -21.516 1 40.47 369 LEU A C 1
ATOM 2973 O O . LEU A 1 369 ? -11.555 -15.453 -21.125 1 40.47 369 LEU A O 1
ATOM 2977 N N . ARG A 1 370 ? -9.5 -15.648 -21.391 1 39.38 370 ARG A N 1
ATOM 2978 C CA . ARG A 1 370 ? -9.375 -14.25 -21.766 1 39.38 370 ARG A CA 1
ATOM 2979 C C . ARG A 1 370 ? -9.211 -14.094 -23.266 1 39.38 370 ARG A C 1
ATOM 2981 O O . ARG A 1 370 ? -8.398 -14.789 -23.891 1 39.38 370 ARG A O 1
ATOM 2988 N N . PHE A 1 371 ? -10.203 -13.469 -23.875 1 37.84 371 PHE A N 1
ATOM 2989 C CA . PHE A 1 371 ? -10.164 -13.18 -25.297 1 37.84 371 PHE A CA 1
ATOM 2990 C C . PHE A 1 371 ? -9.383 -11.891 -25.578 1 37.84 371 PHE A C 1
ATOM 2992 O O . PHE A 1 371 ? -9.547 -10.906 -24.859 1 37.84 371 PHE A O 1
ATOM 2999 N N . GLN A 1 372 ? -8.141 -11.992 -26.016 1 36.78 372 GLN A N 1
ATOM 3000 C CA . GLN A 1 372 ? -7.469 -10.805 -26.516 1 36.78 372 GLN A CA 1
ATOM 3001 C C . GLN A 1 372 ? -7.887 -10.492 -27.953 1 36.78 372 GLN A C 1
ATOM 3003 O O . GLN A 1 372 ? -8.031 -11.406 -28.781 1 36.78 372 GLN A O 1
ATOM 3008 N N . MET B 1 1 ? 2.301 -29.797 14.352 1 26.28 1 MET B N 1
ATOM 3009 C CA . MET B 1 1 ? 3.648 -29.344 14.688 1 26.28 1 MET B CA 1
ATOM 3010 C C . MET B 1 1 ? 3.607 -28.25 15.742 1 26.28 1 MET B C 1
ATOM 3012 O O . MET B 1 1 ? 2.812 -27.312 15.641 1 26.28 1 MET B O 1
ATOM 3016 N N . SER B 1 2 ? 4.074 -28.453 16.875 1 31.55 2 SER B N 1
ATOM 3017 C CA . SER B 1 2 ? 4.059 -27.547 18.016 1 31.55 2 SER B CA 1
ATOM 3018 C C . SER B 1 2 ? 4.676 -26.203 17.688 1 31.55 2 SER B C 1
ATOM 3020 O O . SER B 1 2 ? 5.422 -26.078 16.703 1 31.55 2 SER B O 1
ATOM 3022 N N . SER B 1 3 ? 4.246 -25.125 18.328 1 33.09 3 SER B N 1
ATOM 3023 C CA . SER B 1 3 ? 4.852 -23.797 18.266 1 33.09 3 SER B CA 1
ATOM 3024 C C . SER B 1 3 ? 6.371 -23.891 18.344 1 33.09 3 SER B C 1
ATOM 3026 O O . SER B 1 3 ? 7.078 -23.156 17.656 1 33.09 3 SER B O 1
ATOM 3028 N N . GLU B 1 4 ? 6.785 -24.812 19.281 1 33.44 4 GLU B N 1
ATOM 3029 C CA . GLU B 1 4 ? 8.203 -25 19.562 1 33.44 4 GLU B CA 1
ATOM 3030 C C . GLU B 1 4 ? 8.914 -25.672 18.391 1 33.44 4 GLU B C 1
ATOM 3032 O O . GLU B 1 4 ? 10.039 -25.312 18.047 1 33.44 4 GLU B O 1
ATOM 3037 N N . GLU B 1 5 ? 8.305 -26.688 17.906 1 34.38 5 GLU B N 1
ATOM 3038 C CA . GLU B 1 5 ? 8.914 -27.391 16.781 1 34.38 5 GLU B CA 1
ATOM 3039 C C . GLU B 1 5 ? 8.992 -26.484 15.547 1 34.38 5 GLU B C 1
ATOM 3041 O O . GLU B 1 5 ? 9.969 -26.531 14.797 1 34.38 5 GLU B O 1
ATOM 3046 N N . TRP B 1 6 ? 8.016 -25.656 15.32 1 29.89 6 TRP B N 1
ATOM 3047 C CA . TRP B 1 6 ? 8.031 -24.641 14.266 1 29.89 6 TRP B CA 1
ATOM 3048 C C . TRP B 1 6 ? 9.203 -23.688 14.461 1 29.89 6 TRP B C 1
ATOM 3050 O O . TRP B 1 6 ? 9.914 -23.359 13.5 1 29.89 6 TRP B O 1
ATOM 3060 N N . ARG B 1 7 ? 9.453 -23.328 15.703 1 35.72 7 ARG B N 1
ATOM 3061 C CA . ARG B 1 7 ? 10.578 -22.453 16.016 1 35.72 7 ARG B CA 1
ATOM 3062 C C . ARG B 1 7 ? 11.906 -23.141 15.75 1 35.72 7 ARG B C 1
ATOM 3064 O O . ARG B 1 7 ? 12.906 -22.484 15.445 1 35.72 7 ARG B O 1
ATOM 3071 N N . ARG B 1 8 ? 11.969 -24.344 16.172 1 33.75 8 ARG B N 1
ATOM 3072 C CA . ARG B 1 8 ? 13.203 -25.109 16.078 1 33.75 8 ARG B CA 1
ATOM 3073 C C . ARG B 1 8 ? 13.586 -25.359 14.633 1 33.75 8 ARG B C 1
ATOM 3075 O O . ARG B 1 8 ? 14.766 -25.266 14.273 1 33.75 8 ARG B O 1
ATOM 3082 N N . ARG B 1 9 ? 12.68 -25.938 13.992 1 32.34 9 ARG B N 1
ATOM 3083 C CA . ARG B 1 9 ? 13 -26.25 12.602 1 32.34 9 ARG B CA 1
ATOM 3084 C C . ARG B 1 9 ? 13.25 -24.969 11.797 1 32.34 9 ARG B C 1
ATOM 3086 O O . ARG B 1 9 ? 13.953 -25 10.781 1 32.34 9 ARG B O 1
ATOM 3093 N N . ASN B 1 10 ? 12.266 -24.016 12.094 1 34.09 10 ASN B N 1
ATOM 3094 C CA . ASN B 1 10 ? 12.398 -22.781 11.328 1 34.09 10 ASN B CA 1
ATOM 3095 C C . ASN B 1 10 ? 13.5 -21.891 11.898 1 34.09 10 ASN B C 1
ATOM 3097 O O . ASN B 1 10 ? 13.5 -21.578 13.094 1 34.09 10 ASN B O 1
ATOM 3101 N N . GLY B 1 11 ? 14.695 -22.297 11.773 1 29.52 11 GLY B N 1
ATOM 3102 C CA . GLY B 1 11 ? 15.969 -21.625 11.945 1 29.52 11 GLY B CA 1
ATOM 3103 C C . GLY B 1 11 ? 15.828 -20.125 12.188 1 29.52 11 GLY B C 1
ATOM 3104 O O . GLY B 1 11 ? 16.375 -19.328 11.43 1 29.52 11 GLY B O 1
ATOM 3105 N N . TYR B 1 12 ? 14.852 -19.719 12.664 1 30.64 12 TYR B N 1
ATOM 3106 C CA . TYR B 1 12 ? 14.711 -18.281 12.898 1 30.64 12 TYR B CA 1
ATOM 3107 C C . TYR B 1 12 ? 15.969 -17.719 13.555 1 30.64 12 TYR B C 1
ATOM 3109 O O . TYR B 1 12 ? 16.328 -16.562 13.305 1 30.64 12 TYR B O 1
ATOM 3117 N N . LEU B 1 13 ? 16.516 -18.438 14.633 1 30.77 13 LEU B N 1
ATOM 3118 C CA . LEU B 1 13 ? 17.656 -17.953 15.414 1 30.77 13 LEU B CA 1
ATOM 3119 C C . LEU B 1 13 ? 18.953 -18.141 14.656 1 30.77 13 LEU B C 1
ATOM 3121 O O . LEU B 1 13 ? 20.031 -17.75 15.133 1 30.77 13 LEU B O 1
ATOM 3125 N N . ARG B 1 14 ? 18.969 -19.047 13.836 1 29.66 14 ARG B N 1
ATOM 3126 C CA . ARG B 1 14 ? 20.328 -19.25 13.375 1 29.66 14 ARG B CA 1
ATOM 3127 C C . ARG B 1 14 ? 20.828 -18.062 12.555 1 29.66 14 ARG B C 1
ATOM 3129 O O . ARG B 1 14 ? 21.969 -18.062 12.086 1 29.66 14 ARG B O 1
ATOM 3136 N N . PHE B 1 15 ? 19.812 -17.344 11.773 1 36.03 15 PHE B N 1
ATOM 3137 C CA . PHE B 1 15 ? 20.453 -16.266 11.023 1 36.03 15 PHE B CA 1
ATOM 3138 C C . PHE B 1 15 ? 20.594 -15.023 11.891 1 36.03 15 PHE B C 1
ATOM 3140 O O . PHE B 1 15 ? 19.703 -14.688 12.664 1 36.03 15 PHE B O 1
ATOM 3147 N N . PRO B 1 16 ? 21.734 -14.617 12.18 1 39.38 16 PRO B N 1
ATOM 3148 C CA . PRO B 1 16 ? 22 -13.422 13 1 39.38 16 PRO B CA 1
ATOM 3149 C C . PRO B 1 16 ? 20.984 -12.305 12.734 1 39.38 16 PRO B C 1
ATOM 3151 O O . PRO B 1 16 ? 20.25 -12.352 11.742 1 39.38 16 PRO B O 1
ATOM 3154 N N . ALA B 1 17 ? 20.641 -11.398 13.727 1 41 17 ALA B N 1
ATOM 3155 C CA . ALA B 1 17 ? 19.922 -10.125 13.688 1 41 17 ALA B CA 1
ATOM 3156 C C . ALA B 1 17 ? 19.953 -9.523 12.289 1 41 17 ALA B C 1
ATOM 3158 O O . ALA B 1 17 ? 18.984 -8.891 11.859 1 41 17 ALA B O 1
ATOM 3159 N N . TYR B 1 18 ? 20.969 -9.922 11.406 1 55.12 18 TYR B N 1
ATOM 3160 C CA . TYR B 1 18 ? 21.219 -9.391 10.07 1 55.12 18 TYR B CA 1
ATOM 3161 C C . TYR B 1 18 ? 20.234 -9.977 9.062 1 55.12 18 TYR B C 1
ATOM 3163 O O . TYR B 1 18 ? 20.016 -9.398 7.996 1 55.12 18 TYR B O 1
ATOM 3171 N N . GLY B 1 19 ? 19.422 -10.812 9.586 1 77.88 19 GLY B N 1
ATOM 3172 C CA . GLY B 1 19 ? 18.609 -11.461 8.562 1 77.88 19 GLY B CA 1
ATOM 3173 C C . GLY B 1 19 ? 17.422 -10.633 8.125 1 77.88 19 GLY B C 1
ATOM 3174 O O . GLY B 1 19 ? 17.047 -10.648 6.953 1 77.88 19 GLY B O 1
ATOM 3175 N N . ASN B 1 20 ? 16.891 -9.82 9.039 1 88.69 20 ASN B N 1
ATOM 3176 C CA . ASN B 1 20 ? 15.719 -9.016 8.711 1 88.69 20 ASN B CA 1
ATOM 3177 C C . ASN B 1 20 ? 16.109 -7.582 8.359 1 88.69 20 ASN B C 1
ATOM 3179 O O . ASN B 1 20 ? 15.242 -6.77 8.016 1 88.69 20 ASN B O 1
ATOM 3183 N N . PHE B 1 21 ? 17.453 -7.316 8.406 1 93.12 21 PHE B N 1
ATOM 3184 C CA . PHE B 1 21 ? 17.875 -5.98 8.016 1 93.12 21 PHE B CA 1
ATOM 3185 C C . PHE B 1 21 ? 17.531 -5.699 6.559 1 93.12 21 PHE B C 1
ATOM 3187 O O . PHE B 1 21 ? 17.812 -6.527 5.684 1 93.12 21 PHE B O 1
ATOM 3194 N N . PRO B 1 22 ? 16.859 -4.559 6.312 1 92 22 PRO B N 1
ATOM 3195 C CA . PRO B 1 22 ? 16.438 -4.293 4.934 1 92 22 PRO B CA 1
ATOM 3196 C C . PRO B 1 22 ? 17.625 -4.035 3.996 1 92 22 PRO B C 1
ATOM 3198 O O . PRO B 1 22 ? 18.672 -3.555 4.434 1 92 22 PRO B O 1
ATOM 3201 N N . ASP B 1 23 ? 17.438 -4.414 2.77 1 87.56 23 ASP B N 1
ATOM 3202 C CA . ASP B 1 23 ? 18.406 -4.043 1.734 1 87.56 23 ASP B CA 1
ATOM 3203 C C . ASP B 1 23 ? 18.266 -2.57 1.362 1 87.56 23 ASP B C 1
ATOM 3205 O O . ASP B 1 23 ? 17.297 -2.176 0.712 1 87.56 23 ASP B O 1
ATOM 3209 N N . LEU B 1 24 ? 19.234 -1.811 1.721 1 89.38 24 LEU B N 1
ATOM 3210 C CA . LEU B 1 24 ? 19.156 -0.368 1.521 1 89.38 24 LEU B CA 1
ATOM 3211 C C . LEU B 1 24 ? 20.156 0.092 0.464 1 89.38 24 LEU B C 1
ATOM 3213 O O . LEU B 1 24 ? 20.453 1.284 0.363 1 89.38 24 LEU B O 1
ATOM 3217 N N . SER B 1 25 ? 20.656 -0.779 -0.348 1 84.06 25 SER B N 1
ATOM 3218 C CA . SER B 1 25 ? 21.703 -0.487 -1.311 1 84.06 25 SER B CA 1
ATOM 3219 C C . SER B 1 25 ? 21.234 0.518 -2.357 1 84.06 25 SER B C 1
ATOM 3221 O O . SER B 1 25 ? 22.031 1.328 -2.846 1 84.06 25 SER B O 1
ATOM 3223 N N . LEU B 1 26 ? 19.984 0.583 -2.688 1 80.5 26 LEU B N 1
ATOM 3224 C CA . LEU B 1 26 ? 19.469 1.502 -3.691 1 80.5 26 LEU B CA 1
ATOM 3225 C C . LEU B 1 26 ? 18.531 2.523 -3.057 1 80.5 26 LEU B C 1
ATOM 3227 O O . LEU B 1 26 ? 17.688 3.119 -3.744 1 80.5 26 LEU B O 1
ATOM 3231 N N . ASN B 1 27 ? 18.703 2.666 -1.824 1 88.75 27 ASN B N 1
ATOM 3232 C CA . ASN B 1 27 ? 17.812 3.531 -1.058 1 88.75 27 ASN B CA 1
ATOM 3233 C C . ASN B 1 27 ? 18.453 4.887 -0.775 1 88.75 27 ASN B C 1
ATOM 3235 O O . ASN B 1 27 ? 19.578 4.957 -0.306 1 88.75 27 ASN B O 1
ATOM 3239 N N . ASN B 1 28 ? 17.734 5.988 -1.058 1 90.31 28 ASN B N 1
ATOM 3240 C CA . ASN B 1 28 ? 18.281 7.328 -0.877 1 90.31 28 ASN B CA 1
ATOM 3241 C C . ASN B 1 28 ? 17.484 8.125 0.154 1 90.31 28 ASN B C 1
ATOM 3243 O O . ASN B 1 28 ? 17.391 9.352 0.064 1 90.31 28 ASN B O 1
ATOM 3247 N N . THR B 1 29 ? 16.969 7.578 1.12 1 92.94 29 THR B N 1
ATOM 3248 C CA . THR B 1 29 ? 16.25 8.266 2.195 1 92.94 29 THR B CA 1
ATOM 3249 C C . THR B 1 29 ? 17.203 8.562 3.357 1 92.94 29 THR B C 1
ATOM 3251 O O . THR B 1 29 ? 18.297 8.016 3.43 1 92.94 29 THR B O 1
ATOM 3254 N N . LEU B 1 30 ? 16.828 9.492 4.23 1 95.19 30 LEU B N 1
ATOM 3255 C CA . LEU B 1 30 ? 17.609 9.758 5.438 1 95.19 30 LEU B CA 1
ATOM 3256 C C . LEU B 1 30 ? 17.641 8.531 6.34 1 95.19 30 LEU B C 1
ATOM 3258 O O . LEU B 1 30 ? 18.641 8.266 7 1 95.19 30 LEU B O 1
ATOM 3262 N N . MET B 1 31 ? 16.547 7.855 6.41 1 96.56 31 MET B N 1
ATOM 3263 C CA . MET B 1 31 ? 16.484 6.605 7.164 1 96.56 31 MET B CA 1
ATOM 3264 C C . MET B 1 31 ? 17.594 5.656 6.723 1 96.56 31 MET B C 1
ATOM 3266 O O . MET B 1 31 ? 18.312 5.098 7.559 1 96.56 31 MET B O 1
ATOM 3270 N N . ALA B 1 32 ? 17.75 5.488 5.402 1 94.62 32 ALA B N 1
ATOM 3271 C CA . ALA B 1 32 ? 18.766 4.59 4.859 1 94.62 32 ALA B CA 1
ATOM 3272 C C . ALA B 1 32 ? 20.172 5.086 5.188 1 94.62 32 ALA B C 1
ATOM 3274 O O . ALA B 1 32 ? 21.078 4.289 5.391 1 94.62 32 ALA B O 1
ATOM 3275 N N . LYS B 1 33 ? 20.344 6.371 5.191 1 95.19 33 LYS B N 1
ATOM 3276 C CA . LYS B 1 33 ? 21.625 6.988 5.488 1 95.19 33 LYS B CA 1
ATOM 3277 C C . LYS B 1 33 ? 22.078 6.66 6.91 1 95.19 33 LYS B C 1
ATOM 3279 O O . LYS B 1 33 ? 23.266 6.465 7.16 1 95.19 33 LYS B O 1
ATOM 3284 N N . TYR B 1 34 ? 21.141 6.496 7.859 1 96.94 34 TYR B N 1
ATOM 3285 C CA . TYR B 1 34 ? 21.531 6.461 9.258 1 96.94 34 TYR B CA 1
ATOM 3286 C C . TYR B 1 34 ? 21.25 5.098 9.875 1 96.94 34 TYR B C 1
ATOM 3288 O O . TYR B 1 34 ? 21.766 4.773 10.953 1 96.94 34 TYR B O 1
ATOM 3296 N N . LEU B 1 35 ? 20.422 4.312 9.297 1 97 35 LEU B N 1
ATOM 3297 C CA . LEU B 1 35 ? 20.109 2.996 9.844 1 97 35 LEU B CA 1
ATOM 3298 C C . LEU B 1 35 ? 21.234 2.006 9.562 1 97 35 LEU B C 1
ATOM 3300 O O . LEU B 1 35 ? 21.453 1.623 8.406 1 97 35 LEU B O 1
ATOM 3304 N N . THR B 1 36 ? 21.922 1.621 10.57 1 95.12 36 THR B N 1
ATOM 3305 C CA . THR B 1 36 ? 22.969 0.604 10.453 1 95.12 36 THR B CA 1
ATOM 3306 C C . THR B 1 36 ? 22.469 -0.736 10.992 1 95.12 36 THR B C 1
ATOM 3308 O O . THR B 1 36 ? 21.5 -0.786 11.758 1 95.12 36 THR B O 1
ATOM 3311 N N . PRO B 1 37 ? 23.141 -1.812 10.57 1 93.12 37 PRO B N 1
ATOM 3312 C CA . PRO B 1 37 ? 22.766 -3.123 11.109 1 93.12 37 PRO B CA 1
ATOM 3313 C C . PRO B 1 37 ? 22.844 -3.18 12.633 1 93.12 37 PRO B C 1
ATOM 3315 O O . PRO B 1 37 ? 22.016 -3.822 13.281 1 93.12 37 PRO B O 1
ATOM 3318 N N . GLU B 1 38 ? 23.828 -2.537 13.164 1 94.06 38 GLU B N 1
ATOM 3319 C CA . GLU B 1 38 ? 24 -2.504 14.617 1 94.06 38 GLU B CA 1
ATOM 3320 C C . GLU B 1 38 ? 22.828 -1.781 15.281 1 94.06 38 GLU B C 1
ATOM 3322 O O . GLU B 1 38 ? 22.297 -2.254 16.297 1 94.06 38 GLU B O 1
ATOM 3327 N N . MET B 1 39 ? 22.5 -0.646 14.711 1 95.5 39 MET B N 1
ATOM 3328 C CA . MET B 1 39 ? 21.375 0.112 15.234 1 95.5 39 MET B CA 1
ATOM 3329 C C . MET B 1 39 ? 20.078 -0.686 15.109 1 95.5 39 MET B C 1
ATOM 3331 O O . MET B 1 39 ? 19.25 -0.678 16.031 1 95.5 39 MET B O 1
ATOM 3335 N N . TYR B 1 40 ? 19.922 -1.301 13.961 1 95.75 40 TYR B N 1
ATOM 3336 C CA . TYR B 1 40 ? 18.75 -2.143 13.734 1 95.75 40 TYR B CA 1
ATOM 3337 C C . TYR B 1 40 ? 18.641 -3.219 14.805 1 95.75 40 TYR B C 1
ATOM 3339 O O . TYR B 1 40 ? 17.547 -3.449 15.352 1 95.75 40 TYR B O 1
ATOM 3347 N N . GLU B 1 41 ? 19.719 -3.879 15.125 1 93.56 41 GLU B N 1
ATOM 3348 C CA . GLU B 1 41 ? 19.734 -4.938 16.125 1 93.56 41 GLU B CA 1
ATOM 3349 C C . GLU B 1 41 ? 19.359 -4.398 17.516 1 93.56 41 GLU B C 1
ATOM 3351 O O . GLU B 1 41 ? 18.672 -5.078 18.281 1 93.56 41 GLU B O 1
ATOM 3356 N N . LYS B 1 42 ? 19.781 -3.242 17.734 1 95 42 LYS B N 1
ATOM 3357 C CA . LYS B 1 42 ? 19.516 -2.621 19.031 1 95 42 LYS B CA 1
ATOM 3358 C C . LYS B 1 42 ? 18.047 -2.252 19.172 1 95 42 LYS B C 1
ATOM 3360 O O . LYS B 1 42 ? 17.484 -2.318 20.266 1 95 42 LYS B O 1
ATOM 3365 N N . LEU B 1 43 ? 17.391 -1.901 18.031 1 96.88 43 LEU B N 1
ATOM 3366 C CA . LEU B 1 43 ? 16.078 -1.291 18.109 1 96.88 43 LEU B CA 1
ATOM 3367 C C . LEU B 1 43 ? 14.992 -2.285 17.703 1 96.88 43 LEU B C 1
ATOM 3369 O O . LEU B 1 43 ? 13.805 -2.059 17.953 1 96.88 43 LEU B O 1
ATOM 3373 N N . LYS B 1 44 ? 15.305 -3.377 17.094 1 94.06 44 LYS B N 1
ATOM 3374 C CA . LYS B 1 44 ? 14.375 -4.258 16.391 1 94.06 44 LYS B CA 1
ATOM 3375 C C . LYS B 1 44 ? 13.328 -4.82 17.344 1 94.06 44 LYS B C 1
ATOM 3377 O O . LYS B 1 44 ? 12.195 -5.102 16.938 1 94.06 44 LYS B O 1
ATOM 3382 N N . ASN B 1 45 ? 13.641 -4.941 18.641 1 94.5 45 ASN B N 1
ATOM 3383 C CA . ASN B 1 45 ? 12.719 -5.566 19.578 1 94.5 45 ASN B CA 1
ATOM 3384 C C . ASN B 1 45 ? 11.992 -4.527 20.438 1 94.5 45 ASN B C 1
ATOM 3386 O O . ASN B 1 45 ? 11.156 -4.879 21.266 1 94.5 45 ASN B O 1
ATOM 3390 N N . ARG B 1 46 ? 12.328 -3.271 20.25 1 96.81 46 ARG B N 1
ATOM 3391 C CA . ARG B 1 46 ? 11.656 -2.219 21 1 96.81 46 ARG B CA 1
ATOM 3392 C C . ARG B 1 46 ? 10.266 -1.948 20.453 1 96.81 46 ARG B C 1
ATOM 3394 O O . ARG B 1 46 ? 10.008 -2.143 19.266 1 96.81 46 ARG B O 1
ATOM 3401 N N . LYS B 1 47 ? 9.391 -1.626 21.312 1 97 47 LYS B N 1
ATOM 3402 C CA . LYS B 1 47 ? 8.016 -1.276 20.969 1 97 47 LYS B CA 1
ATOM 3403 C C . LYS B 1 47 ? 7.488 -0.154 21.859 1 97 47 LYS B C 1
ATOM 3405 O O . LYS B 1 47 ? 7.852 -0.063 23.031 1 97 47 LYS B O 1
ATOM 3410 N N . THR B 1 48 ? 6.77 0.709 21.266 1 96.88 48 THR B N 1
ATOM 3411 C CA . THR B 1 48 ? 6.086 1.713 22.078 1 96.88 48 THR B CA 1
ATOM 3412 C C . THR B 1 48 ? 4.941 1.085 22.875 1 96.88 48 THR B C 1
ATOM 3414 O O . THR B 1 48 ? 4.617 -0.088 22.672 1 96.88 48 THR B O 1
ATOM 3417 N N . SER B 1 49 ? 4.324 1.869 23.734 1 93.75 49 SER B N 1
ATOM 3418 C CA . SER B 1 49 ? 3.16 1.404 24.484 1 93.75 49 SER B CA 1
ATOM 3419 C C . SER B 1 49 ? 1.998 1.085 23.547 1 93.75 49 SER B C 1
ATOM 3421 O O . SER B 1 49 ? 1.176 0.217 23.844 1 93.75 49 SER B O 1
ATOM 3423 N N . GLY B 1 50 ? 1.951 1.768 22.406 1 92 50 GLY B N 1
ATOM 3424 C CA . GLY B 1 50 ? 0.942 1.495 21.391 1 92 50 GLY B CA 1
ATOM 3425 C C . GLY B 1 50 ? 1.313 0.347 20.484 1 92 50 GLY B C 1
ATOM 3426 O O . GLY B 1 50 ? 0.669 0.136 19.453 1 92 50 GLY B O 1
ATOM 3427 N N . LYS B 1 51 ? 2.383 -0.379 20.75 1 92.44 51 LYS B N 1
ATOM 3428 C CA . LYS B 1 51 ? 2.857 -1.567 20.047 1 92.44 51 LYS B CA 1
ATOM 3429 C C . LYS B 1 51 ? 3.385 -1.213 18.656 1 92.44 51 LYS B C 1
ATOM 3431 O O . LYS B 1 51 ? 3.25 -1.998 17.719 1 92.44 51 LYS B O 1
ATOM 3436 N N . PHE B 1 52 ? 3.826 -0.052 18.578 1 96.19 52 PHE B N 1
ATOM 3437 C CA . PHE B 1 52 ? 4.473 0.385 17.344 1 96.19 52 PHE B CA 1
ATOM 3438 C C . PHE B 1 52 ? 5.926 -0.078 17.297 1 96.19 52 PHE B C 1
ATOM 3440 O O . PHE B 1 52 ? 6.641 0.011 18.297 1 96.19 52 PHE B O 1
ATOM 3447 N N . THR B 1 53 ? 6.332 -0.606 16.156 1 96.94 53 THR B N 1
ATOM 3448 C CA . THR B 1 53 ? 7.629 -1.271 16.062 1 96.94 53 THR B CA 1
ATOM 3449 C C . THR B 1 53 ? 8.57 -0.508 15.133 1 96.94 53 THR B C 1
ATOM 3451 O O . THR B 1 53 ? 8.148 0.43 14.453 1 96.94 53 THR B O 1
ATOM 3454 N N . LEU B 1 54 ? 9.852 -0.918 15.188 1 97.31 54 LEU B N 1
ATOM 3455 C CA . LEU B 1 54 ? 10.844 -0.357 14.273 1 97.31 54 LEU B CA 1
ATOM 3456 C C . LEU B 1 54 ? 10.484 -0.65 12.82 1 97.31 54 LEU B C 1
ATOM 3458 O O . LEU B 1 54 ? 10.648 0.207 11.953 1 97.31 54 LEU B O 1
ATOM 3462 N N . GLU B 1 55 ? 10 -1.87 12.586 1 94.5 55 GLU B N 1
ATOM 3463 C CA . GLU B 1 55 ? 9.641 -2.262 11.227 1 94.5 55 GLU B CA 1
ATOM 3464 C C . GLU B 1 55 ? 8.586 -1.318 10.641 1 94.5 55 GLU B C 1
ATOM 3466 O O . GLU B 1 55 ? 8.695 -0.906 9.484 1 94.5 55 GLU B O 1
ATOM 3471 N N . LYS B 1 56 ? 7.621 -1.017 11.461 1 95.5 56 LYS B N 1
ATOM 3472 C CA . LYS B 1 56 ? 6.586 -0.093 11.008 1 95.5 56 LYS B CA 1
ATOM 3473 C C . LYS B 1 56 ? 7.152 1.309 10.797 1 95.5 56 LYS B C 1
ATOM 3475 O O . LYS B 1 56 ? 6.762 2.008 9.859 1 95.5 56 LYS B O 1
ATOM 3480 N N . LEU B 1 57 ? 8.078 1.704 11.586 1 98 57 LEU B N 1
ATOM 3481 C CA . LEU B 1 57 ? 8.703 3.02 11.516 1 98 57 LEU B CA 1
ATOM 3482 C C . LEU B 1 57 ? 9.438 3.199 10.195 1 98 57 LEU B C 1
ATOM 3484 O O . LEU B 1 57 ? 9.352 4.262 9.57 1 98 57 LEU B O 1
ATOM 3488 N N . ILE B 1 58 ? 10.125 2.166 9.766 1 96.75 58 ILE B N 1
ATOM 3489 C CA . ILE B 1 58 ? 11.055 2.334 8.656 1 96.75 58 ILE B CA 1
ATOM 3490 C C . ILE B 1 58 ? 10.414 1.841 7.359 1 96.75 58 ILE B C 1
ATOM 3492 O O . ILE B 1 58 ? 10.992 1.97 6.281 1 96.75 58 ILE B O 1
ATOM 3496 N N . GLN B 1 59 ? 9.203 1.271 7.43 1 93.88 59 GLN B N 1
ATOM 3497 C CA . GLN B 1 59 ? 8.602 0.595 6.281 1 93.88 59 GLN B CA 1
ATOM 3498 C C . GLN B 1 59 ? 8.445 1.551 5.102 1 93.88 59 GLN B C 1
ATOM 3500 O O . GLN B 1 59 ? 8.672 1.167 3.951 1 93.88 59 GLN B O 1
ATOM 3505 N N . VAL B 1 60 ? 8.023 2.766 5.375 1 92.81 60 VAL B N 1
ATOM 3506 C CA . VAL B 1 60 ? 7.824 3.744 4.309 1 92.81 60 VAL B CA 1
ATOM 3507 C C . VAL B 1 60 ? 9.141 3.994 3.584 1 92.81 60 VAL B C 1
ATOM 3509 O O . VAL B 1 60 ? 9.164 4.133 2.357 1 92.81 60 VAL B O 1
ATOM 3512 N N . GLY B 1 61 ? 10.234 4.082 4.289 1 93.12 61 GLY B N 1
ATOM 3513 C CA . GLY B 1 61 ? 11.539 4.277 3.668 1 93.12 61 GLY B CA 1
ATOM 3514 C C . GLY B 1 61 ? 11.992 3.088 2.848 1 93.12 61 GLY B C 1
ATOM 3515 O O . GLY B 1 61 ? 12.641 3.25 1.81 1 93.12 61 GLY B O 1
ATOM 3516 N N . VAL B 1 62 ? 11.664 1.921 3.359 1 91.94 62 VAL B N 1
ATOM 3517 C CA . VAL B 1 62 ? 12.062 0.696 2.674 1 91.94 62 VAL B CA 1
ATOM 3518 C C . VAL B 1 62 ? 11.297 0.566 1.36 1 91.94 62 VAL B C 1
ATOM 3520 O O . VAL B 1 62 ? 11.883 0.235 0.325 1 91.94 62 VAL B O 1
ATOM 3523 N N . ASP B 1 63 ? 10.047 0.848 1.4 1 90.5 63 ASP B N 1
ATOM 3524 C CA . ASP B 1 63 ? 9.18 0.619 0.249 1 90.5 63 ASP B CA 1
ATOM 3525 C C . ASP B 1 63 ? 9.227 1.802 -0.714 1 90.5 63 ASP B C 1
ATOM 3527 O O . ASP B 1 63 ? 8.891 1.662 -1.893 1 90.5 63 ASP B O 1
ATOM 3531 N N . CYS B 1 64 ? 9.508 2.975 -0.204 1 87.81 64 CYS B N 1
ATOM 3532 C CA . CYS B 1 64 ? 9.672 4.176 -1.019 1 87.81 64 CYS B CA 1
ATOM 3533 C C . CYS B 1 64 ? 11.102 4.691 -0.95 1 87.81 64 CYS B C 1
ATOM 3535 O O . CYS B 1 64 ? 11.375 5.691 -0.281 1 87.81 64 CYS B O 1
ATOM 3537 N N . PRO B 1 65 ? 11.977 4.082 -1.726 1 85.75 65 PRO B N 1
ATOM 3538 C CA . PRO B 1 65 ? 13.406 4.324 -1.535 1 85.75 65 PRO B CA 1
ATOM 3539 C C . PRO B 1 65 ? 13.852 5.68 -2.078 1 85.75 65 PRO B C 1
ATOM 3541 O O . PRO B 1 65 ? 14.953 6.141 -1.768 1 85.75 65 PRO B O 1
ATOM 3544 N N . SER B 1 66 ? 13.094 6.215 -2.994 1 77.88 66 SER B N 1
ATOM 3545 C CA . SER B 1 66 ? 13.492 7.512 -3.531 1 77.88 66 SER B CA 1
ATOM 3546 C C . SER B 1 66 ? 12.273 8.359 -3.877 1 77.88 66 SER B C 1
ATOM 3548 O O . SER B 1 66 ? 11.172 7.832 -4.047 1 77.88 66 SER B O 1
ATOM 3550 N N . VAL B 1 67 ? 12.555 9.656 -3.738 1 66.06 67 VAL B N 1
ATOM 3551 C CA . VAL B 1 67 ? 11.562 10.617 -4.199 1 66.06 67 VAL B CA 1
ATOM 3552 C C . VAL B 1 67 ? 12.195 11.57 -5.211 1 66.06 67 VAL B C 1
ATOM 3554 O O . VAL B 1 67 ? 13.398 11.812 -5.172 1 66.06 67 VAL B O 1
ATOM 3557 N N . PRO B 1 68 ? 11.352 11.945 -6.125 1 57.19 68 PRO B N 1
ATOM 3558 C CA . PRO B 1 68 ? 11.891 12.773 -7.203 1 57.19 68 PRO B CA 1
ATOM 3559 C C . PRO B 1 68 ? 12.508 14.07 -6.691 1 57.19 68 PRO B C 1
ATOM 3561 O O . PRO B 1 68 ? 13.43 14.609 -7.32 1 57.19 68 PRO B O 1
ATOM 3564 N N . TRP B 1 69 ? 12.047 14.656 -5.727 1 56.84 69 TRP B N 1
ATOM 3565 C CA . TRP B 1 69 ? 12.406 16.031 -5.391 1 56.84 69 TRP B CA 1
ATOM 3566 C C . TRP B 1 69 ? 13.477 16.078 -4.309 1 56.84 69 TRP B C 1
ATOM 3568 O O . TRP B 1 69 ? 13.797 17.141 -3.779 1 56.84 69 TRP B O 1
ATOM 3578 N N . GLY B 1 70 ? 14.023 14.914 -4.023 1 65.88 70 GLY B N 1
ATOM 3579 C CA . GLY B 1 70 ? 15.07 14.945 -3.01 1 65.88 70 GLY B CA 1
ATOM 3580 C C . GLY B 1 70 ? 15.125 13.688 -2.164 1 65.88 70 GLY B C 1
ATOM 3581 O O . GLY B 1 70 ? 14.984 12.578 -2.684 1 65.88 70 GLY B O 1
ATOM 3582 N N . ARG B 1 71 ? 15.594 14.078 -0.927 1 76.19 71 ARG B N 1
ATOM 3583 C CA . ARG B 1 71 ? 15.758 12.969 0.002 1 76.19 71 ARG B CA 1
ATOM 3584 C C . ARG B 1 71 ? 14.602 12.914 0.999 1 76.19 71 ARG B C 1
ATOM 3586 O O . ARG B 1 71 ? 14.375 13.875 1.743 1 76.19 71 ARG B O 1
ATOM 3593 N N . ALA B 1 72 ? 13.867 11.898 0.937 1 85.31 72 ALA B N 1
ATOM 3594 C CA . ALA B 1 72 ? 12.766 11.695 1.876 1 85.31 72 ALA B CA 1
ATOM 3595 C C . ALA B 1 72 ? 13.289 11.289 3.25 1 85.31 72 ALA B C 1
ATOM 3597 O O . ALA B 1 72 ? 14.43 10.844 3.381 1 85.31 72 ALA B O 1
ATOM 3598 N N . ALA B 1 73 ? 12.555 11.562 4.273 1 92.31 73 ALA B N 1
ATOM 3599 C CA . ALA B 1 73 ? 12.938 11.133 5.617 1 92.31 73 ALA B CA 1
ATOM 3600 C C . ALA B 1 73 ? 13 9.609 5.703 1 92.31 73 ALA B C 1
ATOM 3602 O O . ALA B 1 73 ? 13.93 9.055 6.293 1 92.31 73 ALA B O 1
ATOM 3603 N N . GLY B 1 74 ? 11.969 8.969 5.172 1 94.69 74 GLY B N 1
ATOM 3604 C CA . GLY B 1 74 ? 11.938 7.516 5.148 1 94.69 74 GLY B CA 1
ATOM 3605 C C . GLY B 1 74 ? 11.453 6.914 6.453 1 94.69 74 GLY B C 1
ATOM 3606 O O . GLY B 1 74 ? 11.68 5.73 6.719 1 94.69 74 GLY B O 1
ATOM 3607 N N . VAL B 1 75 ? 10.914 7.707 7.332 1 97.44 75 VAL B N 1
ATOM 3608 C CA . VAL B 1 75 ? 10.375 7.234 8.602 1 97.44 75 VAL B CA 1
ATOM 3609 C C . VAL B 1 75 ? 9.039 7.926 8.883 1 97.44 75 VAL B C 1
ATOM 3611 O O . VAL B 1 75 ? 8.781 9.023 8.375 1 97.44 75 VAL B O 1
ATOM 3614 N N . VAL B 1 76 ? 8.211 7.234 9.656 1 97.31 76 VAL B N 1
ATOM 3615 C CA . VAL B 1 76 ? 6.941 7.801 10.102 1 97.31 76 VAL B CA 1
ATOM 3616 C C . VAL B 1 76 ? 6.656 7.363 11.531 1 97.31 76 VAL B C 1
ATOM 3618 O O . VAL B 1 76 ? 6.91 6.215 11.906 1 97.31 76 VAL B O 1
ATOM 3621 N N . ALA B 1 77 ? 6.18 8.242 12.344 1 98.12 77 ALA B N 1
ATOM 3622 C CA . ALA B 1 77 ? 5.898 7.941 13.75 1 98.12 77 ALA B CA 1
ATOM 3623 C C . ALA B 1 77 ? 4.496 7.367 13.914 1 98.12 77 ALA B C 1
ATOM 3625 O O . ALA B 1 77 ? 3.559 7.797 13.242 1 98.12 77 ALA B O 1
ATOM 3626 N N . GLY B 1 78 ? 4.387 6.422 14.859 1 97.62 78 GLY B N 1
ATOM 3627 C CA . GLY B 1 78 ? 3.096 5.793 15.109 1 97.62 78 GLY B CA 1
ATOM 3628 C C . GLY B 1 78 ? 2.398 6.328 16.344 1 97.62 78 GLY B C 1
ATOM 3629 O O . GLY B 1 78 ? 1.215 6.059 16.562 1 97.62 78 GLY B O 1
ATOM 3630 N N . ASP B 1 79 ? 3.088 7.047 17.172 1 96.31 79 ASP B N 1
ATOM 3631 C CA . ASP B 1 79 ? 2.574 7.695 18.375 1 96.31 79 ASP B CA 1
ATOM 3632 C C . ASP B 1 79 ? 3.615 8.633 18.984 1 96.31 79 ASP B C 1
ATOM 3634 O O . ASP B 1 79 ? 4.695 8.82 18.406 1 96.31 79 ASP B O 1
ATOM 3638 N N . GLU B 1 80 ? 3.252 9.25 20.094 1 94.56 80 GLU B N 1
ATOM 3639 C CA . GLU B 1 80 ? 4.133 10.219 20.719 1 94.56 80 GLU B CA 1
ATOM 3640 C C . GLU B 1 80 ? 5.426 9.562 21.203 1 94.56 80 GLU B C 1
ATOM 3642 O O . GLU B 1 80 ? 6.504 10.156 21.094 1 94.56 80 GLU B O 1
ATOM 3647 N N . GLU B 1 81 ? 5.34 8.383 21.656 1 96.44 81 GLU B N 1
ATOM 3648 C CA . GLU B 1 81 ? 6.473 7.684 22.25 1 96.44 81 GLU B CA 1
ATOM 3649 C C . GLU B 1 81 ? 7.477 7.242 21.188 1 96.44 81 GLU B C 1
ATOM 3651 O O . GLU B 1 81 ? 8.609 6.879 21.516 1 96.44 81 GLU B O 1
ATOM 3656 N N . THR B 1 82 ? 7.059 7.242 19.953 1 98.06 82 THR B N 1
ATOM 3657 C CA . THR B 1 82 ? 7.926 6.82 18.859 1 98.06 82 THR B CA 1
ATOM 3658 C C . THR B 1 82 ? 9.242 7.598 18.891 1 98.06 82 THR B C 1
ATOM 3660 O O . THR B 1 82 ? 10.312 7.016 18.703 1 98.06 82 THR B O 1
ATOM 3663 N N . TYR B 1 83 ? 9.211 8.898 19.188 1 96.94 83 TYR B N 1
ATOM 3664 C CA . TYR B 1 83 ? 10.375 9.773 19.109 1 96.94 83 TYR B CA 1
ATOM 3665 C C . TYR B 1 83 ? 11.312 9.523 20.281 1 96.94 83 TYR B C 1
ATOM 3667 O O . TYR B 1 83 ? 12.492 9.891 20.234 1 96.94 83 TYR B O 1
ATOM 3675 N N . THR B 1 84 ? 10.805 8.906 21.328 1 96.19 84 THR B N 1
ATOM 3676 C CA . THR B 1 84 ? 11.648 8.555 22.469 1 96.19 84 THR B CA 1
ATOM 3677 C C . THR B 1 84 ? 12.18 7.133 22.328 1 96.19 84 THR B C 1
ATOM 3679 O O . THR B 1 84 ? 13.375 6.895 22.5 1 96.19 84 THR B O 1
ATOM 3682 N N . VAL B 1 85 ? 11.344 6.191 21.969 1 97.88 85 VAL B N 1
ATOM 3683 C CA . VAL B 1 85 ? 11.695 4.777 21.891 1 97.88 85 VAL B CA 1
ATOM 3684 C C . VAL B 1 85 ? 12.703 4.555 20.766 1 97.88 85 VAL B C 1
ATOM 3686 O O . VAL B 1 85 ? 13.633 3.76 20.906 1 97.88 85 VAL B O 1
ATOM 3689 N N . PHE B 1 86 ? 12.555 5.258 19.703 1 98.44 86 PHE B N 1
ATOM 3690 C CA . PHE B 1 86 ? 13.43 5.07 18.547 1 98.44 86 PHE B CA 1
ATOM 3691 C C . PHE B 1 86 ? 14.305 6.297 18.328 1 98.44 86 PHE B C 1
ATOM 3693 O O . PHE B 1 86 ? 14.664 6.613 17.188 1 98.44 86 PHE B O 1
ATOM 3700 N N . SER B 1 87 ? 14.695 6.973 19.375 1 97.25 87 SER B N 1
ATOM 3701 C CA . SER B 1 87 ? 15.453 8.219 19.328 1 97.25 87 SER B CA 1
ATOM 3702 C C . SER B 1 87 ? 16.812 8.008 18.641 1 97.25 87 SER B C 1
ATOM 3704 O O . SER B 1 87 ? 17.297 8.891 17.938 1 97.25 87 SER B O 1
ATOM 3706 N N . PRO B 1 88 ? 17.438 6.844 18.781 1 97.12 88 PRO B N 1
ATOM 3707 C CA . PRO B 1 88 ? 18.766 6.703 18.172 1 97.12 88 PRO B CA 1
ATOM 3708 C C . PRO B 1 88 ? 18.75 6.949 16.656 1 97.12 88 PRO B C 1
ATOM 3710 O O . PRO B 1 88 ? 19.672 7.555 16.109 1 97.12 88 PRO B O 1
ATOM 3713 N N . ILE B 1 89 ? 17.75 6.559 15.977 1 97.56 89 ILE B N 1
ATOM 3714 C CA . ILE B 1 89 ? 17.688 6.797 14.539 1 97.56 89 ILE B CA 1
ATOM 3715 C C . ILE B 1 89 ? 16.984 8.117 14.266 1 97.56 89 ILE B C 1
ATOM 3717 O O . ILE B 1 89 ? 17.375 8.875 13.375 1 97.56 89 ILE B O 1
ATOM 3721 N N . LEU B 1 90 ? 15.977 8.414 15.039 1 97.62 90 LEU B N 1
ATOM 3722 C CA . LEU B 1 90 ? 15.164 9.602 14.766 1 97.62 90 LEU B CA 1
ATOM 3723 C C . LEU B 1 90 ? 15.938 10.875 15.07 1 97.62 90 LEU B C 1
ATOM 3725 O O . LEU B 1 90 ? 15.766 11.891 14.398 1 97.62 90 LEU B O 1
ATOM 3729 N N . ASP B 1 91 ? 16.797 10.844 16.047 1 96.06 91 ASP B N 1
ATOM 3730 C CA . ASP B 1 91 ? 17.609 12.008 16.344 1 96.06 91 ASP B CA 1
ATOM 3731 C C . ASP B 1 91 ? 18.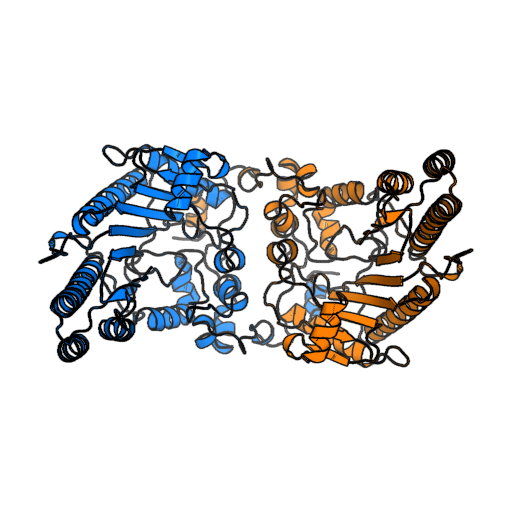516 12.375 15.164 1 96.06 91 ASP B C 1
ATOM 3733 O O . ASP B 1 91 ? 18.688 13.547 14.852 1 96.06 91 ASP B O 1
ATOM 3737 N N . SER B 1 92 ? 19.078 11.352 14.562 1 95.94 92 SER B N 1
ATOM 3738 C CA . SER B 1 92 ? 19.938 11.586 13.406 1 95.94 92 SER B CA 1
ATOM 3739 C C . SER B 1 92 ? 19.141 12.148 12.234 1 95.94 92 SER B C 1
ATOM 3741 O O . SER B 1 92 ? 19.594 13.062 11.547 1 95.94 92 SER B O 1
ATOM 3743 N N . VAL B 1 93 ? 18 11.617 12 1 94.69 93 VAL B N 1
ATOM 3744 C CA . VAL B 1 93 ? 17.141 12.078 10.914 1 94.69 93 VAL B CA 1
ATOM 3745 C C . VAL B 1 93 ? 16.703 13.523 11.172 1 94.69 93 VAL B C 1
ATOM 3747 O O . VAL B 1 93 ? 16.781 14.367 10.273 1 94.69 93 VAL B O 1
ATOM 3750 N N . ILE B 1 94 ? 16.328 13.812 12.398 1 92 94 ILE B N 1
ATOM 3751 C CA . ILE B 1 94 ? 15.859 15.141 12.781 1 92 94 ILE B CA 1
ATOM 3752 C C . ILE B 1 94 ? 17 16.141 12.68 1 92 94 ILE B C 1
ATOM 3754 O O . ILE B 1 94 ? 16.812 17.266 12.203 1 92 94 ILE B O 1
ATOM 3758 N N . LYS B 1 95 ? 18.172 15.703 13.102 1 90.81 95 LYS B N 1
ATOM 3759 C CA . LYS B 1 95 ? 19.344 16.562 12.984 1 90.81 95 LYS B CA 1
ATOM 3760 C C . LYS B 1 95 ? 19.625 16.906 11.531 1 90.81 95 LYS B C 1
ATOM 3762 O O . LYS B 1 95 ? 19.953 18.062 11.211 1 90.81 95 LYS B O 1
ATOM 3767 N N . ASP B 1 96 ? 19.531 15.953 10.711 1 88.62 96 ASP B N 1
ATOM 3768 C CA . ASP B 1 96 ? 19.797 16.172 9.289 1 88.62 96 ASP B CA 1
ATOM 3769 C C . ASP B 1 96 ? 18.719 17.047 8.656 1 88.62 96 ASP B C 1
ATOM 3771 O O . ASP B 1 96 ? 19.016 17.891 7.805 1 88.62 96 ASP B O 1
ATOM 3775 N N . LEU B 1 97 ? 17.516 16.859 9.086 1 83.88 97 LEU B N 1
ATOM 3776 C CA . LEU B 1 97 ? 16.391 17.594 8.516 1 83.88 97 LEU B CA 1
ATOM 3777 C C . LEU B 1 97 ? 16.359 19.031 9 1 83.88 97 LEU B C 1
ATOM 3779 O O . LEU B 1 97 ? 16.047 19.938 8.227 1 83.88 97 LEU B O 1
ATOM 3783 N N . HIS B 1 98 ? 16.641 19.188 10.289 1 80.12 98 HIS B N 1
ATOM 3784 C CA . HIS B 1 98 ? 16.312 20.484 10.906 1 80.12 98 HIS B CA 1
ATOM 3785 C C . HIS B 1 98 ? 17.547 21.094 11.562 1 80.12 98 HIS B C 1
ATOM 3787 O O . HIS B 1 98 ? 17.469 22.172 12.141 1 80.12 98 HIS B O 1
ATOM 3793 N N . ASP B 1 99 ? 18.656 20.438 11.492 1 82.75 99 ASP B N 1
ATOM 3794 C CA . ASP B 1 99 ? 19.828 20.859 12.266 1 82.75 99 ASP B CA 1
ATOM 3795 C C . ASP B 1 99 ? 19.469 21.078 13.734 1 82.75 99 ASP B C 1
ATOM 3797 O O . ASP B 1 99 ? 19.719 22.141 14.297 1 82.75 99 ASP B O 1
ATOM 3801 N N . TYR B 1 100 ? 18.844 20.094 14.242 1 83.88 100 TYR B N 1
ATOM 3802 C CA . TYR B 1 100 ? 18.266 20.125 15.578 1 83.88 100 TYR B CA 1
ATOM 3803 C C . TYR B 1 100 ? 18.797 18.984 16.438 1 83.88 100 TYR B C 1
ATOM 3805 O O . TYR B 1 100 ? 18.609 17.812 16.094 1 83.88 100 TYR B O 1
ATOM 3813 N N . GLY B 1 101 ? 19.406 19.328 17.609 1 85.75 101 GLY B N 1
ATOM 3814 C CA . GLY B 1 101 ? 20.031 18.328 18.453 1 85.75 101 GLY B CA 1
ATOM 3815 C C . GLY B 1 101 ? 19.094 17.734 19.484 1 85.75 101 GLY B C 1
ATOM 3816 O O . GLY B 1 101 ? 18.016 18.281 19.734 1 85.75 101 GLY B O 1
ATOM 3817 N N . PRO B 1 102 ? 19.516 16.641 20.078 1 88.38 102 PRO B N 1
ATOM 3818 C CA . PRO B 1 102 ? 18.656 15.906 21 1 88.38 102 PRO B CA 1
ATOM 3819 C C . PRO B 1 102 ? 18.391 16.672 22.297 1 88.38 102 PRO B C 1
ATOM 3821 O O . PRO B 1 102 ? 17.438 16.375 23.016 1 88.38 102 PRO B O 1
ATOM 3824 N N . GLU B 1 103 ? 19.125 17.672 22.594 1 87.56 103 GLU B N 1
ATOM 3825 C CA . GLU B 1 103 ? 18.984 18.375 23.859 1 87.56 103 GLU B CA 1
ATOM 3826 C C . GLU B 1 103 ? 18.312 19.75 23.656 1 87.56 103 GLU B C 1
ATOM 3828 O O . GLU B 1 103 ? 18.047 20.453 24.625 1 87.56 103 GLU B O 1
ATOM 3833 N N . GLU B 1 104 ? 18 20.094 22.5 1 84.62 104 GLU B N 1
ATOM 3834 C CA . GLU B 1 104 ? 17.406 21.391 22.219 1 84.62 104 GLU B CA 1
ATOM 3835 C C . GLU B 1 104 ? 15.938 21.438 22.641 1 84.62 104 GLU B C 1
ATOM 3837 O O . GLU B 1 104 ? 15.297 20.391 22.781 1 84.62 104 GLU B O 1
ATOM 3842 N N . LYS B 1 105 ? 15.484 22.641 22.891 1 83.19 105 LYS B N 1
ATOM 3843 C CA . LYS B 1 105 ? 14.094 22.844 23.297 1 83.19 105 LYS B CA 1
ATOM 3844 C C . LYS B 1 105 ? 13.375 23.766 22.312 1 83.19 105 LYS B C 1
ATOM 3846 O O . LYS B 1 105 ? 13.984 24.672 21.75 1 83.19 105 LYS B O 1
ATOM 3851 N N . GLN B 1 106 ? 12.18 23.422 22.125 1 77.06 106 GLN B N 1
ATOM 3852 C CA . GLN B 1 106 ? 11.352 24.188 21.219 1 77.06 106 GLN B CA 1
ATOM 3853 C C . GLN B 1 106 ? 10.531 25.234 21.969 1 77.06 106 GLN B C 1
ATOM 3855 O O . GLN B 1 106 ? 9.805 24.906 22.906 1 77.06 106 GLN B O 1
ATOM 3860 N N . LYS B 1 107 ? 10.773 26.547 21.641 1 66.44 107 LYS B N 1
ATOM 3861 C CA . LYS B 1 107 ? 9.984 27.625 22.25 1 66.44 107 LYS B CA 1
ATOM 3862 C C . LYS B 1 107 ? 8.617 27.734 21.562 1 66.44 107 LYS B C 1
ATOM 3864 O O . LYS B 1 107 ? 8.5 27.547 20.359 1 66.44 107 LYS B O 1
ATOM 3869 N N . ARG B 1 108 ? 7.504 27.859 22.25 1 61.34 108 ARG B N 1
ATOM 3870 C CA . ARG B 1 108 ? 6.133 27.922 21.75 1 61.34 108 ARG B CA 1
ATOM 3871 C C . ARG B 1 108 ? 5.77 29.328 21.297 1 61.34 108 ARG B C 1
ATOM 3873 O O . ARG B 1 108 ? 4.613 29.734 21.391 1 61.34 108 ARG B O 1
ATOM 3880 N N . ASP B 1 109 ? 6.656 30.234 20.797 1 53.97 109 ASP B N 1
ATOM 3881 C CA . ASP B 1 109 ? 6.242 31.625 20.703 1 53.97 109 ASP B CA 1
ATOM 3882 C C . ASP B 1 109 ? 5.207 31.812 19.594 1 53.97 109 ASP B C 1
ATOM 3884 O O . ASP B 1 109 ? 5.477 31.531 18.422 1 53.97 109 ASP B O 1
ATOM 3888 N N . VAL B 1 110 ? 3.963 31.734 19.859 1 52.94 110 VAL B N 1
ATOM 3889 C CA . VAL B 1 110 ? 2.875 31.969 18.922 1 52.94 110 VAL B CA 1
ATOM 3890 C C . VAL B 1 110 ? 2.648 33.469 18.734 1 52.94 110 VAL B C 1
ATOM 3892 O O . VAL B 1 110 ? 1.789 33.875 17.953 1 52.94 110 VAL B O 1
ATOM 3895 N N . ASP B 1 111 ? 3.289 34.375 19.531 1 50.94 111 ASP B N 1
ATOM 3896 C CA . ASP B 1 111 ? 2.705 35.719 19.438 1 50.94 111 ASP B CA 1
ATOM 3897 C C . ASP B 1 111 ? 3.238 36.469 18.219 1 50.94 111 ASP B C 1
ATOM 3899 O O . ASP B 1 111 ? 4.449 36.625 18.062 1 50.94 111 ASP B O 1
ATOM 3903 N N . CYS B 1 112 ? 2.555 36.438 17.188 1 52.91 112 CYS B N 1
ATOM 3904 C CA . CYS B 1 112 ? 2.814 37.094 15.914 1 52.91 112 CYS B CA 1
ATOM 3905 C C . CYS B 1 112 ? 3.008 38.594 16.094 1 52.91 112 CYS B C 1
ATOM 3907 O O . CYS B 1 112 ? 3.273 39.312 15.125 1 52.91 112 CYS B O 1
ATOM 3909 N N . LYS B 1 113 ? 2.805 39.25 17.219 1 54.88 113 LYS B N 1
ATOM 3910 C CA . LYS B 1 113 ? 2.865 40.688 17.328 1 54.88 113 LYS B CA 1
ATOM 3911 C C . LYS B 1 113 ? 4.246 41.219 16.938 1 54.88 113 LYS B C 1
ATOM 3913 O O . LYS B 1 113 ? 4.414 42.406 16.672 1 54.88 113 LYS B O 1
ATOM 3918 N N . GLY B 1 114 ? 5.094 40.281 16.75 1 56.38 114 GLY B N 1
ATOM 3919 C CA . GLY B 1 114 ? 6.426 40.781 16.453 1 56.38 114 GLY B CA 1
ATOM 3920 C C . GLY B 1 114 ? 6.711 40.844 14.961 1 56.38 114 GLY B C 1
ATOM 3921 O O . GLY B 1 114 ? 7.84 41.125 14.555 1 56.38 114 GLY B O 1
ATOM 3922 N N . LEU B 1 115 ? 5.832 40.406 14.148 1 57.09 115 LEU B N 1
ATOM 3923 C CA . LEU B 1 115 ? 6.109 40.469 12.711 1 57.09 115 LEU B CA 1
ATOM 3924 C C . LEU B 1 115 ? 6.145 41.906 12.227 1 57.09 115 LEU B C 1
ATOM 3926 O O . LEU B 1 115 ? 5.23 42.688 12.508 1 57.09 115 LEU B O 1
ATOM 3930 N N . ARG B 1 116 ? 7.418 42.5 11.969 1 56.34 116 ARG B N 1
ATOM 3931 C CA . ARG B 1 116 ? 7.711 43.844 11.516 1 56.34 116 ARG B CA 1
ATOM 3932 C C . ARG B 1 116 ? 7.789 43.906 9.992 1 56.34 116 ARG B C 1
ATOM 3934 O O . ARG B 1 116 ? 8.273 42.969 9.352 1 56.34 116 ARG B O 1
ATOM 3941 N N . ASP B 1 117 ? 7.211 45.031 9.352 1 54.69 117 ASP B N 1
ATOM 3942 C CA . ASP B 1 117 ? 7.406 45.594 8.008 1 54.69 117 ASP B CA 1
ATOM 3943 C C . ASP B 1 117 ? 6.809 44.656 6.953 1 54.69 117 ASP B C 1
ATOM 3945 O O . ASP B 1 117 ? 7.41 44.438 5.902 1 54.69 117 ASP B O 1
ATOM 3949 N N . ALA B 1 118 ? 5.789 44 7.293 1 53.66 118 ALA B N 1
ATOM 3950 C CA . ALA B 1 118 ? 5.16 43 6.449 1 53.66 118 ALA B CA 1
ATOM 3951 C C . ALA B 1 118 ? 4.551 43.625 5.199 1 53.66 118 ALA B C 1
ATOM 3953 O O . ALA B 1 118 ? 3.592 43.094 4.637 1 53.66 118 ALA B O 1
ATOM 3954 N N . THR B 1 119 ? 5.012 44.812 4.859 1 56.16 119 THR B N 1
ATOM 3955 C CA . THR B 1 119 ? 4.305 45.344 3.686 1 56.16 119 THR B CA 1
ATOM 3956 C C . THR B 1 119 ? 4.789 44.625 2.42 1 56.16 119 THR B C 1
ATOM 3958 O O . THR B 1 119 ? 5.938 44.781 2.012 1 56.16 119 THR B O 1
ATOM 3961 N N . ILE B 1 120 ? 4.359 43.406 2.15 1 58.38 120 ILE B N 1
ATOM 3962 C CA . ILE B 1 120 ? 4.566 42.812 0.838 1 58.38 120 ILE B CA 1
ATOM 3963 C C . ILE B 1 120 ? 3.83 43.625 -0.226 1 58.38 120 ILE B C 1
ATOM 3965 O O . ILE B 1 120 ? 2.674 44 -0.033 1 58.38 120 ILE B O 1
ATOM 3969 N N . PRO B 1 121 ? 4.582 44.156 -1.134 1 58.56 121 PRO B N 1
ATOM 3970 C CA . PRO B 1 121 ? 3.842 44.844 -2.195 1 58.56 121 PRO B CA 1
ATOM 3971 C C . PRO B 1 121 ? 2.658 44.031 -2.709 1 58.56 121 PRO B C 1
ATOM 3973 O O . PRO B 1 121 ? 2.824 42.844 -3.09 1 58.56 121 PRO B O 1
ATOM 3976 N N . ARG B 1 122 ? 1.488 44.5 -2.482 1 57.38 122 ARG B N 1
ATOM 3977 C CA . ARG B 1 122 ? 0.187 43.906 -2.75 1 57.38 122 ARG B CA 1
ATOM 3978 C C . ARG B 1 122 ? 0.105 43.375 -4.184 1 57.38 122 ARG B C 1
ATOM 3980 O O . ARG B 1 122 ? -0.568 42.375 -4.457 1 57.38 122 ARG B O 1
ATOM 3987 N N . ALA B 1 123 ? 0.701 44.094 -5.031 1 55.53 123 ALA B N 1
ATOM 3988 C CA . ALA B 1 123 ? 0.411 43.875 -6.441 1 55.53 123 ALA B CA 1
ATOM 3989 C C . ALA B 1 123 ? 0.892 42.469 -6.879 1 55.53 123 ALA B C 1
ATOM 3991 O O . ALA B 1 123 ? 0.404 41.938 -7.867 1 55.53 123 ALA B O 1
ATOM 3992 N N . LYS B 1 124 ? 1.567 41.875 -6.074 1 64.62 124 LYS B N 1
ATOM 3993 C CA . LYS B 1 124 ? 2.154 40.656 -6.605 1 64.62 124 LYS B CA 1
ATOM 3994 C C . LYS B 1 124 ? 1.697 39.438 -5.809 1 64.62 124 LYS B C 1
ATOM 3996 O O . LYS B 1 124 ? 1.911 38.312 -6.227 1 64.62 124 LYS B O 1
ATOM 4001 N N . TRP B 1 125 ? 0.882 39.812 -4.918 1 70.88 125 TRP B N 1
ATOM 4002 C CA . TRP B 1 125 ? 0.46 38.75 -4.008 1 70.88 125 TRP B CA 1
ATOM 4003 C C . TRP B 1 125 ? -0.83 38.094 -4.492 1 70.88 125 TRP B C 1
ATOM 4005 O O . TRP B 1 125 ? -1.851 38.781 -4.656 1 70.88 125 TRP B O 1
ATOM 4015 N N . LYS B 1 126 ? -0.77 36.781 -4.75 1 74.94 126 LYS B N 1
ATOM 4016 C CA . LYS B 1 126 ? -1.944 36.125 -5.316 1 74.94 126 LYS B CA 1
ATOM 4017 C C . LYS B 1 126 ? -2.662 35.281 -4.262 1 74.94 126 LYS B C 1
ATOM 4019 O O . LYS B 1 126 ? -3.893 35.312 -4.184 1 74.94 126 LYS B O 1
ATOM 4024 N N . ALA B 1 127 ? -1.888 34.531 -3.535 1 82.12 127 ALA B N 1
ATOM 4025 C CA . ALA B 1 127 ? -2.553 33.688 -2.572 1 82.12 127 ALA B CA 1
ATOM 4026 C C . ALA B 1 127 ? -1.617 33.312 -1.42 1 82.12 127 ALA B C 1
ATOM 4028 O O . ALA B 1 127 ? -0.396 33.281 -1.59 1 82.12 127 ALA B O 1
ATOM 4029 N N . THR B 1 128 ? -2.168 33.188 -0.257 1 84 128 THR B N 1
ATOM 4030 C CA . THR B 1 128 ? -1.458 32.719 0.931 1 84 128 THR B CA 1
ATOM 4031 C C . THR B 1 128 ? -2.176 31.547 1.563 1 84 128 THR B C 1
ATOM 4033 O O . THR B 1 128 ? -3.406 31.531 1.65 1 84 128 THR B O 1
ATOM 4036 N N . ARG B 1 129 ? -1.396 30.531 1.9 1 87.88 129 ARG B N 1
ATOM 4037 C CA . ARG B 1 129 ? -1.929 29.344 2.572 1 87.88 129 ARG B CA 1
ATOM 4038 C C . ARG B 1 129 ? -1.065 28.969 3.768 1 87.88 129 ARG B C 1
ATOM 4040 O O . ARG B 1 129 ? 0.157 28.844 3.648 1 87.88 129 ARG B O 1
ATOM 4047 N N . ILE B 1 130 ? -1.688 28.891 4.84 1 88.31 130 ILE B N 1
ATOM 4048 C CA . ILE B 1 130 ? -1.014 28.422 6.047 1 88.31 130 ILE B CA 1
ATOM 4049 C C . ILE B 1 130 ? -1.601 27.078 6.484 1 88.31 130 ILE B C 1
ATOM 4051 O O . ILE B 1 130 ? -2.82 26.938 6.586 1 88.31 130 ILE B O 1
ATOM 4055 N N . THR B 1 131 ? -0.75 26.125 6.668 1 91.62 131 THR B N 1
ATOM 4056 C CA . THR B 1 131 ? -1.168 24.781 7.043 1 91.62 131 THR B CA 1
ATOM 4057 C C . THR B 1 131 ? -0.489 24.344 8.336 1 91.62 131 THR B C 1
ATOM 4059 O O . THR B 1 131 ? 0.698 24.609 8.539 1 91.62 131 THR B O 1
ATOM 4062 N N . ALA B 1 132 ? -1.234 23.719 9.203 1 92.19 132 ALA B N 1
ATOM 4063 C CA . ALA B 1 132 ? -0.672 23.141 10.422 1 92.19 132 ALA B CA 1
ATOM 4064 C C . ALA B 1 132 ? -1.133 21.703 10.602 1 92.19 132 ALA B C 1
ATOM 4066 O O . ALA B 1 132 ? -2.293 21.375 10.344 1 92.19 132 ALA B O 1
ATOM 4067 N N . TRP B 1 133 ? -0.239 20.875 10.969 1 94.62 133 TRP B N 1
ATOM 4068 C CA . TRP B 1 133 ? -0.555 19.5 11.352 1 94.62 133 TRP B CA 1
ATOM 4069 C C . TRP B 1 133 ? -0.578 19.359 12.867 1 94.62 133 TRP B C 1
ATOM 4071 O O . TRP B 1 133 ? 0.251 19.938 13.57 1 94.62 133 TRP B O 1
ATOM 4081 N N . ARG B 1 134 ? -1.565 18.578 13.352 1 96.25 134 ARG B N 1
ATOM 4082 C CA . ARG B 1 134 ? -1.661 18.297 14.781 1 96.25 134 ARG B CA 1
ATOM 4083 C C . ARG B 1 134 ? -2.102 16.859 15.039 1 96.25 134 ARG B C 1
ATOM 4085 O O . ARG B 1 134 ? -2.908 16.312 14.281 1 96.25 134 ARG B O 1
ATOM 4092 N N . SER B 1 135 ? -1.581 16.328 16.031 1 96.94 135 SER B N 1
ATOM 4093 C CA . SER B 1 135 ? -2.018 15.039 16.547 1 96.94 135 SER B CA 1
ATOM 4094 C C . SER B 1 135 ? -2.457 15.156 18 1 96.94 135 SER B C 1
ATOM 4096 O O . SER B 1 135 ? -1.935 15.984 18.75 1 96.94 13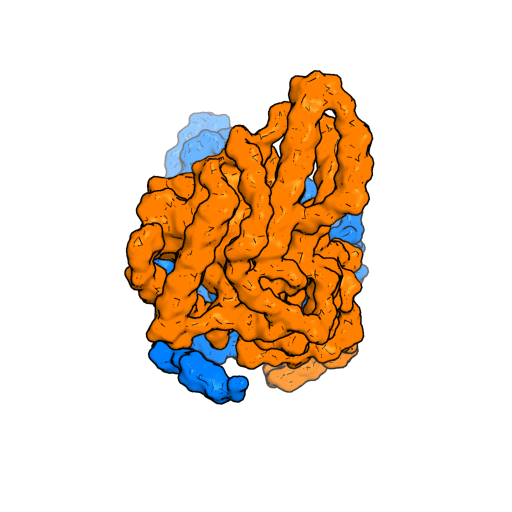5 SER B O 1
ATOM 4098 N N . LEU B 1 136 ? -3.416 14.375 18.344 1 96.94 136 LEU B N 1
ATOM 4099 C CA . LEU B 1 136 ? -3.938 14.414 19.703 1 96.94 136 LEU B CA 1
ATOM 4100 C C . LEU B 1 136 ? -3.088 13.555 20.625 1 96.94 136 LEU B C 1
ATOM 4102 O O . LEU B 1 136 ? -2.635 12.477 20.25 1 96.94 136 LEU B O 1
ATOM 4106 N N . LYS B 1 137 ? -2.971 14.031 21.797 1 95.56 137 LYS B N 1
ATOM 4107 C CA . LYS B 1 137 ? -2.234 13.328 22.844 1 95.56 137 LYS B CA 1
ATOM 4108 C C . LYS B 1 137 ? -2.965 12.055 23.25 1 95.56 137 LYS B C 1
ATOM 4110 O O . LYS B 1 137 ? -4.191 12.047 23.375 1 95.56 137 LYS B O 1
ATOM 4115 N N . GLY B 1 138 ? -2.172 10.992 23.406 1 92.38 138 GLY B N 1
ATOM 4116 C CA . GLY B 1 138 ? -2.729 9.781 23.984 1 92.38 138 GLY B CA 1
ATOM 4117 C C . GLY B 1 138 ? -3.283 8.828 22.938 1 92.38 138 GLY B C 1
ATOM 4118 O O . GLY B 1 138 ? -3.754 7.734 23.266 1 92.38 138 GLY B O 1
ATOM 4119 N N . TYR B 1 139 ? -3.312 9.234 21.75 1 94.44 139 TYR B N 1
ATOM 4120 C CA . TYR B 1 139 ? -3.793 8.383 20.656 1 94.44 139 TYR B CA 1
ATOM 4121 C C . TYR B 1 139 ? -2.635 7.891 19.797 1 94.44 139 TYR B C 1
ATOM 4123 O O . TYR B 1 139 ? -1.585 8.531 19.734 1 94.44 139 TYR B O 1
ATOM 4131 N N . ARG B 1 140 ? -2.881 6.734 19.234 1 96.12 140 ARG B N 1
ATOM 4132 C CA . ARG B 1 140 ? -1.973 6.328 18.172 1 96.12 140 ARG B CA 1
ATOM 4133 C C . ARG B 1 140 ? -2.172 7.184 16.922 1 96.12 140 ARG B C 1
ATOM 4135 O O . ARG B 1 140 ? -3.295 7.578 16.609 1 96.12 140 ARG B O 1
ATOM 4142 N N . PHE B 1 141 ? -1.097 7.445 16.281 1 97.31 141 PHE B N 1
ATOM 4143 C CA . PHE B 1 141 ? -1.151 8.211 15.039 1 97.31 141 PHE B CA 1
ATOM 4144 C C . PHE B 1 141 ? -1.66 7.352 13.883 1 97.31 141 PHE B C 1
ATOM 4146 O O . PHE B 1 141 ? -1.833 6.141 14.039 1 97.31 141 PHE B O 1
ATOM 4153 N N . PRO B 1 142 ? -1.942 7.934 12.758 1 95.75 142 PRO B N 1
ATOM 4154 C CA . PRO B 1 142 ? -2.598 7.211 11.664 1 95.75 142 PRO B CA 1
ATOM 4155 C C . PRO B 1 142 ? -1.808 5.988 11.211 1 95.75 142 PRO B C 1
ATOM 4157 O O . PRO B 1 142 ? -2.396 4.992 10.781 1 95.75 142 PRO B O 1
ATOM 4160 N N . ALA B 1 143 ? -0.539 5.984 11.273 1 95.06 143 ALA B N 1
ATOM 4161 C CA . ALA B 1 143 ? 0.281 4.863 10.828 1 95.06 143 ALA B CA 1
ATOM 4162 C C . ALA B 1 143 ? 0.087 3.646 11.727 1 95.06 143 ALA B C 1
ATOM 4164 O O . ALA B 1 143 ? 0.414 2.521 11.344 1 95.06 143 ALA B O 1
ATOM 4165 N N . ALA B 1 144 ? -0.456 3.854 12.891 1 95.19 144 ALA B N 1
ATOM 4166 C CA . ALA B 1 144 ? -0.532 2.771 13.867 1 95.19 144 ALA B CA 1
ATOM 4167 C C . ALA B 1 144 ? -1.967 2.562 14.344 1 95.19 144 ALA B C 1
ATOM 4169 O O . ALA B 1 144 ? -2.289 1.525 14.93 1 95.19 144 ALA B O 1
ATOM 4170 N N . CYS B 1 145 ? -2.846 3.443 14.125 1 92.31 145 CYS B N 1
ATOM 4171 C CA . CYS B 1 145 ? -4.168 3.395 14.742 1 92.31 145 CYS B CA 1
ATOM 4172 C C . CYS B 1 145 ? -5.047 2.354 14.062 1 92.31 145 CYS B C 1
ATOM 4174 O O . CYS B 1 145 ? -4.906 2.1 12.867 1 92.31 145 CYS B O 1
ATOM 4176 N N . GLY B 1 146 ? -5.902 1.724 14.797 1 90.75 146 GLY B N 1
ATOM 4177 C CA . GLY B 1 146 ? -6.949 0.869 14.258 1 90.75 146 GLY B CA 1
ATOM 4178 C C . GLY B 1 146 ? -8.234 1.619 13.945 1 90.75 146 GLY B C 1
ATOM 4179 O O . GLY B 1 146 ? -8.297 2.84 14.109 1 90.75 146 GLY B O 1
ATOM 4180 N N . ARG B 1 147 ? -9.203 0.888 13.516 1 92.81 147 ARG B N 1
ATOM 4181 C CA . ARG B 1 147 ? -10.461 1.509 13.133 1 92.81 147 ARG B CA 1
ATOM 4182 C C . ARG B 1 147 ? -11.148 2.145 14.336 1 92.81 147 ARG B C 1
ATOM 4184 O O . ARG B 1 147 ? -11.688 3.252 14.242 1 92.81 147 ARG B O 1
ATOM 4191 N N . LEU B 1 148 ? -11.102 1.497 15.43 1 90.94 148 LEU B N 1
ATOM 4192 C CA . LEU B 1 148 ? -11.727 2.025 16.641 1 90.94 148 LEU B CA 1
ATOM 4193 C C . LEU B 1 148 ? -11.086 3.344 17.047 1 90.94 148 LEU B C 1
ATOM 4195 O O . LEU B 1 148 ? -11.789 4.324 17.312 1 90.94 148 LEU B O 1
ATOM 4199 N N . ASP B 1 149 ? -9.711 3.326 17.094 1 90.81 149 ASP B N 1
ATOM 4200 C CA . ASP B 1 149 ? -8.977 4.547 17.406 1 90.81 149 ASP B CA 1
ATOM 4201 C C . ASP B 1 149 ? -9.359 5.68 16.469 1 90.81 149 ASP B C 1
ATOM 4203 O O . ASP B 1 149 ? -9.625 6.801 16.906 1 90.81 149 ASP B O 1
ATOM 4207 N N . ARG B 1 150 ? -9.383 5.383 15.281 1 94.75 150 ARG B N 1
ATOM 4208 C CA . ARG B 1 150 ? -9.641 6.387 14.258 1 94.75 150 ARG B CA 1
ATOM 4209 C C . ARG B 1 150 ? -11.039 6.988 14.422 1 94.75 150 ARG B C 1
ATOM 4211 O O . ARG B 1 150 ? -11.219 8.195 14.266 1 94.75 150 ARG B O 1
ATOM 4218 N N . ARG B 1 151 ? -12.016 6.164 14.742 1 94.38 151 ARG B N 1
ATOM 4219 C CA . ARG B 1 151 ? -13.391 6.609 14.93 1 94.38 151 ARG B CA 1
ATOM 4220 C C . ARG B 1 151 ? -13.516 7.473 16.188 1 94.38 151 ARG B C 1
ATOM 4222 O O . ARG B 1 151 ? -14.25 8.461 16.188 1 94.38 151 ARG B O 1
ATOM 4229 N N . GLN B 1 152 ? -12.82 7.113 17.188 1 93.25 152 GLN B N 1
ATOM 4230 C CA . GLN B 1 152 ? -12.812 7.914 18.406 1 93.25 152 GLN B CA 1
ATOM 4231 C C . GLN B 1 152 ? -12.188 9.281 18.172 1 93.25 152 GLN B C 1
ATOM 4233 O O . GLN B 1 152 ? -12.688 10.297 18.656 1 93.25 152 GLN B O 1
ATOM 4238 N N . ILE B 1 153 ? -11.117 9.258 17.484 1 95.81 153 ILE B N 1
ATOM 4239 C CA . ILE B 1 153 ? -10.438 10.508 17.141 1 95.81 153 ILE B CA 1
ATOM 4240 C C . ILE B 1 153 ? -11.367 11.391 16.312 1 95.81 153 ILE B C 1
ATOM 4242 O O . ILE B 1 153 ? -11.5 12.586 16.594 1 95.81 153 ILE B O 1
ATOM 4246 N N . GLU B 1 154 ? -11.953 10.789 15.336 1 96.12 154 GLU B N 1
ATOM 4247 C CA . GLU B 1 154 ? -12.883 11.547 14.508 1 96.12 154 GLU B CA 1
ATOM 4248 C C . GLU B 1 154 ? -14 12.164 15.352 1 96.12 154 GLU B C 1
ATOM 4250 O O . GLU B 1 154 ? -14.352 13.328 15.172 1 96.12 154 GLU B O 1
ATOM 4255 N N . GLN B 1 155 ? -14.555 11.383 16.219 1 94.69 155 GLN B N 1
ATOM 4256 C CA . GLN B 1 155 ? -15.648 11.859 17.062 1 94.69 155 GLN B CA 1
ATOM 4257 C C . GLN B 1 155 ? -15.203 13.023 17.938 1 94.69 155 GLN B C 1
ATOM 4259 O O . GLN B 1 155 ? -15.914 14.016 18.078 1 94.69 1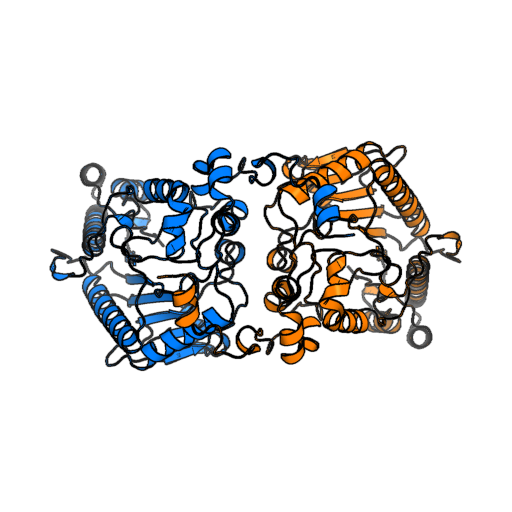55 GLN B O 1
ATOM 4264 N N . ALA B 1 156 ? -14.055 12.867 18.516 1 95.44 156 ALA B N 1
ATOM 4265 C CA . ALA B 1 156 ? -13.523 13.922 19.391 1 95.44 156 ALA B CA 1
ATOM 4266 C C . ALA B 1 156 ? -13.312 15.219 18.609 1 95.44 156 ALA B C 1
ATOM 4268 O O . ALA B 1 156 ? -13.68 16.297 19.078 1 95.44 156 ALA B O 1
ATOM 4269 N N . ILE B 1 157 ? -12.75 15.109 17.469 1 97.56 157 ILE B N 1
ATOM 4270 C CA . ILE B 1 157 ? -12.438 16.281 16.656 1 97.56 157 ILE B CA 1
ATOM 4271 C C . ILE B 1 157 ? -13.727 16.891 16.109 1 97.56 157 ILE B C 1
ATOM 4273 O O . ILE B 1 157 ? -13.906 18.109 16.141 1 97.56 157 ILE B O 1
ATOM 4277 N N . GLN B 1 158 ? -14.609 16.016 15.656 1 96.88 158 GLN B N 1
ATOM 4278 C CA . GLN B 1 158 ? -15.875 16.484 15.109 1 96.88 158 GLN B CA 1
ATOM 4279 C C . GLN B 1 158 ? -16.656 17.281 16.156 1 96.88 158 GLN B C 1
ATOM 4281 O O . GLN B 1 158 ? -17.266 18.312 15.828 1 96.88 158 GLN B O 1
ATOM 4286 N N . SER B 1 159 ? -16.75 16.766 17.312 1 96.69 159 SER B N 1
ATOM 4287 C CA . SER B 1 159 ? -17.453 17.438 18.406 1 96.69 159 SER B CA 1
ATOM 4288 C C . SER B 1 159 ? -16.891 18.844 18.641 1 96.69 159 SER B C 1
ATOM 4290 O O . SER B 1 159 ? -17.641 19.797 18.859 1 96.69 159 SER B O 1
ATOM 4292 N N . ALA B 1 160 ? -15.594 18.969 18.609 1 97.94 160 ALA B N 1
ATOM 4293 C CA . ALA B 1 160 ? -14.938 20.25 18.797 1 97.94 160 ALA B CA 1
ATOM 4294 C C . ALA B 1 160 ? -15.219 21.188 17.625 1 97.94 160 ALA B C 1
ATOM 4296 O O . ALA B 1 160 ? -15.508 22.375 17.828 1 97.94 160 ALA B O 1
ATOM 4297 N N . LEU B 1 161 ? -15.141 20.672 16.438 1 98.19 161 LEU B N 1
ATOM 4298 C CA . LEU B 1 161 ? -15.344 21.469 15.242 1 98.19 161 LEU B CA 1
ATOM 4299 C C . LEU B 1 161 ? -16.766 22.031 15.195 1 98.19 161 LEU B C 1
ATOM 4301 O O . LEU B 1 161 ? -16.969 23.156 14.75 1 98.19 161 LEU B O 1
ATOM 4305 N N . LYS B 1 162 ? -17.703 21.297 15.664 1 96.38 162 LYS B N 1
ATOM 4306 C CA . LYS B 1 162 ? -19.109 21.703 15.656 1 96.38 162 LYS B CA 1
ATOM 4307 C C . LYS B 1 162 ? -19.344 22.891 16.578 1 96.38 162 LYS B C 1
ATOM 4309 O O . LYS B 1 162 ? -20.312 23.625 16.422 1 96.38 162 LYS B O 1
ATOM 4314 N N . ARG B 1 163 ? -18.484 23.125 17.438 1 97.06 163 ARG B N 1
ATOM 4315 C CA . ARG B 1 163 ? -18.672 24.156 18.438 1 97.06 163 ARG B CA 1
ATOM 4316 C C . ARG B 1 163 ? -17.938 25.438 18.062 1 97.06 163 ARG B C 1
ATOM 4318 O O . ARG B 1 163 ? -18 26.422 18.781 1 97.06 163 ARG B O 1
ATOM 4325 N N . LEU B 1 164 ? -17.203 25.359 17.016 1 97.75 164 LEU B N 1
ATOM 4326 C CA . LEU B 1 164 ? -16.562 26.578 16.562 1 97.75 164 LEU B CA 1
ATOM 4327 C C . LEU B 1 164 ? -17.594 27.672 16.266 1 97.75 164 LEU B C 1
ATOM 4329 O O . LEU B 1 164 ? -18.688 27.359 15.781 1 97.75 164 LEU B O 1
ATOM 4333 N N . LYS B 1 165 ? -17.234 28.969 16.578 1 96.44 165 LYS B N 1
ATOM 4334 C CA . LYS B 1 165 ? -18.188 30.078 16.484 1 96.44 165 LYS B CA 1
ATOM 4335 C C . LYS B 1 165 ? -17.625 31.219 15.625 1 96.44 165 LYS B C 1
ATOM 4337 O O . LYS B 1 165 ? -16.453 31.188 15.25 1 96.44 165 LYS B O 1
ATOM 4342 N N . GLY B 1 166 ? -18.484 32.094 15.359 1 96.38 166 GLY B N 1
ATOM 4343 C CA . GLY B 1 166 ? -18.062 33.281 14.633 1 96.38 166 GLY B CA 1
ATOM 4344 C C . GLY B 1 166 ? -17.625 32.969 13.211 1 96.38 166 GLY B C 1
ATOM 4345 O O . GLY B 1 166 ? -18.344 32.312 12.461 1 96.38 166 GLY B O 1
ATOM 4346 N N . GLU B 1 167 ? -16.5 33.469 12.82 1 95.75 167 GLU B N 1
ATOM 4347 C CA . GLU B 1 167 ? -16.016 33.312 11.445 1 95.75 167 GLU B CA 1
ATOM 4348 C C . GLU B 1 167 ? -15.531 31.906 11.164 1 95.75 167 GLU B C 1
ATOM 4350 O O . GLU B 1 167 ? -15.32 31.531 10.016 1 95.75 167 GLU B O 1
ATOM 4355 N N . PHE B 1 168 ? -15.508 31.125 12.242 1 97.62 168 PHE B N 1
ATOM 4356 C CA . PHE B 1 168 ? -14.977 29.781 12.078 1 97.62 168 PHE B CA 1
ATOM 4357 C C . PHE B 1 168 ? -16.109 28.75 12.141 1 97.62 168 PHE B C 1
ATOM 4359 O O . PHE B 1 168 ? -15.844 27.547 12.125 1 97.62 168 PHE B O 1
ATOM 4366 N N . LYS B 1 169 ? -17.344 29.25 12.227 1 97.81 169 LYS B N 1
ATOM 4367 C CA . LYS B 1 169 ? -18.453 28.328 12.125 1 97.81 169 LYS B CA 1
ATOM 4368 C C . LYS B 1 169 ? -18.469 27.625 10.773 1 97.81 169 LYS B C 1
ATOM 4370 O O . LYS B 1 169 ? -18.219 28.25 9.742 1 97.81 169 LYS B O 1
ATOM 4375 N N . GLY B 1 170 ? -18.688 26.297 10.773 1 97.69 170 GLY B N 1
ATOM 4376 C CA . GLY B 1 170 ? -18.688 25.516 9.547 1 97.69 170 GLY B CA 1
ATOM 4377 C C . GLY B 1 170 ? -19.375 24.172 9.688 1 97.69 170 GLY B C 1
ATOM 4378 O O . GLY B 1 170 ? -20.234 23.984 10.555 1 97.69 170 GLY B O 1
ATOM 4379 N N . LYS B 1 171 ? -19.062 23.344 8.742 1 97.25 171 LYS B N 1
ATOM 4380 C CA . LYS B 1 171 ? -19.688 22.016 8.703 1 97.25 171 LYS B CA 1
ATOM 4381 C C . LYS B 1 171 ? -18.656 20.922 8.453 1 97.25 171 LYS B C 1
ATOM 4383 O O . LYS B 1 171 ? -17.734 21.094 7.645 1 97.25 171 LYS B O 1
ATOM 4388 N N . TYR B 1 172 ? -18.891 19.859 9.172 1 97.94 172 TYR B N 1
ATOM 4389 C CA . TYR B 1 172 ? -18.062 18.672 8.984 1 97.94 172 TYR B CA 1
ATOM 4390 C C . TYR B 1 172 ? -18.75 17.672 8.07 1 97.94 172 TYR B C 1
ATOM 4392 O O . TYR B 1 172 ? -19.969 17.453 8.18 1 97.94 172 TYR B O 1
ATOM 4400 N N . TYR B 1 173 ? -18 17.125 7.152 1 96.62 173 TYR B N 1
ATOM 4401 C CA . TYR B 1 173 ? -18.469 16.078 6.266 1 96.62 173 TYR B CA 1
ATOM 4402 C C . TYR B 1 173 ? -17.562 14.859 6.328 1 96.62 173 TYR B C 1
ATOM 4404 O O . TYR B 1 173 ? -16.328 14.992 6.246 1 96.62 173 TYR B O 1
ATOM 4412 N N . SER B 1 174 ? -18.25 13.734 6.5 1 93.62 174 SER B N 1
ATOM 4413 C CA . SER B 1 174 ? -17.469 12.547 6.156 1 93.62 174 SER B CA 1
ATOM 4414 C C . SER B 1 174 ? -17.078 12.547 4.684 1 93.62 174 SER B C 1
ATOM 4416 O O . SER B 1 174 ? -17.797 13.078 3.84 1 93.62 174 SER B O 1
ATOM 4418 N N . ILE B 1 175 ? -16 11.969 4.414 1 90.81 175 ILE B N 1
ATOM 4419 C CA . ILE B 1 175 ? -15.469 12.055 3.059 1 90.81 175 ILE B CA 1
ATOM 4420 C C . ILE B 1 175 ? -16.438 11.414 2.078 1 90.81 175 ILE B C 1
ATOM 4422 O O . ILE B 1 175 ? -16.547 11.844 0.927 1 90.81 175 ILE B O 1
ATOM 4426 N N . VAL B 1 176 ? -17.172 10.469 2.537 1 85.62 176 VAL B N 1
ATOM 4427 C CA . VAL B 1 176 ? -18.094 9.75 1.663 1 85.62 176 VAL B CA 1
ATOM 4428 C C . VAL B 1 176 ? -19.359 10.586 1.444 1 85.62 176 VAL B C 1
ATOM 4430 O O . VAL B 1 176 ? -20.078 10.391 0.461 1 85.62 176 VAL B O 1
ATOM 4433 N N . ASP B 1 177 ? -19.609 11.516 2.293 1 90.19 177 ASP B N 1
ATOM 4434 C CA . ASP B 1 177 ? -20.828 12.305 2.248 1 90.19 177 ASP B CA 1
ATOM 4435 C C . ASP B 1 177 ? -20.578 13.695 1.678 1 90.19 177 ASP B C 1
ATOM 4437 O O . ASP B 1 177 ? -21.469 14.547 1.683 1 90.19 177 ASP B O 1
ATOM 4441 N N . LEU B 1 178 ? -19.438 13.938 1.269 1 93.56 178 LEU B N 1
ATOM 4442 C CA . LEU B 1 178 ? -19.094 15.258 0.747 1 93.56 178 LEU B CA 1
ATOM 4443 C C . LEU B 1 178 ? -19.828 15.539 -0.557 1 93.56 178 LEU B C 1
ATOM 4445 O O . LEU B 1 178 ? -19.719 14.766 -1.514 1 93.56 178 LEU B O 1
ATOM 4449 N N . PRO B 1 179 ? -20.578 16.594 -0.576 1 94.25 179 PRO B N 1
ATOM 4450 C CA . PRO B 1 179 ? -21.297 16.938 -1.813 1 94.25 179 PRO B CA 1
ATOM 4451 C C . PRO B 1 179 ? -20.359 17.156 -2.994 1 94.25 179 PRO B C 1
ATOM 4453 O O . PRO B 1 179 ? -19.266 17.719 -2.824 1 94.25 179 PRO B O 1
ATOM 4456 N N . GLU B 1 180 ? -20.797 16.859 -4.121 1 93 180 GLU B N 1
ATOM 4457 C CA . GLU B 1 180 ? -19.984 16.906 -5.332 1 93 180 GLU B CA 1
ATOM 4458 C C . GLU B 1 180 ? -19.5 18.328 -5.613 1 93 180 GLU B C 1
ATOM 4460 O O . GLU B 1 180 ? -18.359 18.516 -6.035 1 93 180 GLU B O 1
ATOM 4465 N N . SER B 1 181 ? -20.406 19.219 -5.492 1 94.19 181 SER B N 1
ATOM 4466 C CA . SER B 1 181 ? -20.031 20.609 -5.742 1 94.19 181 SER B CA 1
ATOM 4467 C C . SER B 1 181 ? -18.891 21.047 -4.84 1 94.19 181 SER B C 1
ATOM 4469 O O . SER B 1 181 ? -17.938 21.688 -5.297 1 94.19 181 SER B O 1
ATOM 4471 N N . ASP B 1 182 ? -18.984 20.656 -3.602 1 94.81 182 ASP B N 1
ATOM 4472 C CA . ASP B 1 182 ? -17.922 21 -2.656 1 94.81 182 ASP B CA 1
ATOM 4473 C C . ASP B 1 182 ? -16.625 20.266 -2.998 1 94.81 182 ASP B C 1
ATOM 4475 O O . ASP B 1 182 ? -15.539 20.844 -2.924 1 94.81 182 ASP B O 1
ATOM 4479 N N . GLN B 1 183 ? -16.75 19.062 -3.357 1 94 183 GLN B N 1
ATOM 4480 C CA . GLN B 1 183 ? -15.586 18.266 -3.738 1 94 183 GLN B CA 1
ATOM 4481 C C . GLN B 1 183 ? -14.836 18.906 -4.898 1 94 183 GLN B C 1
ATOM 4483 O O . GLN B 1 183 ? -13.602 18.984 -4.887 1 94 183 GLN B O 1
ATOM 4488 N N . LYS B 1 184 ? -15.547 19.328 -5.859 1 93.62 184 LYS B N 1
ATOM 4489 C CA . LYS B 1 184 ? -14.945 19.984 -7.02 1 93.62 184 LYS B CA 1
ATOM 4490 C C . LYS B 1 184 ? -14.195 21.25 -6.609 1 93.62 184 LYS B C 1
ATOM 4492 O O . LYS B 1 184 ? -13.07 21.484 -7.051 1 93.62 184 LYS B O 1
ATOM 4497 N N . HIS B 1 185 ? -14.828 22.016 -5.805 1 93.12 185 HIS B N 1
ATOM 4498 C CA . HIS B 1 185 ? -14.219 23.25 -5.344 1 93.12 185 HIS B CA 1
ATOM 4499 C C . HIS B 1 185 ? -12.945 22.969 -4.551 1 93.12 185 HIS B C 1
ATOM 4501 O O . HIS B 1 185 ? -11.922 23.625 -4.766 1 93.12 185 HIS B O 1
ATOM 4507 N N . LEU B 1 186 ? -13.039 22.094 -3.633 1 94.5 186 LEU B N 1
ATOM 4508 C CA . LEU B 1 186 ? -11.906 21.766 -2.775 1 94.5 186 LEU B CA 1
ATOM 4509 C C . LEU B 1 186 ? -10.75 21.188 -3.592 1 94.5 186 LEU B C 1
ATOM 4511 O O . LEU B 1 186 ? -9.586 21.516 -3.346 1 94.5 186 LEU B O 1
ATOM 4515 N N . THR B 1 187 ? -11.07 20.375 -4.539 1 92.38 187 THR B N 1
ATOM 4516 C CA . THR B 1 187 ? -10.055 19.797 -5.41 1 92.38 187 THR B CA 1
ATOM 4517 C C . THR B 1 187 ? -9.383 20.891 -6.246 1 92.38 187 THR B C 1
ATOM 4519 O O . THR B 1 187 ? -8.148 20.906 -6.363 1 92.38 187 THR B O 1
ATOM 4522 N N . ALA B 1 188 ? -10.141 21.781 -6.789 1 90.25 188 ALA B N 1
ATOM 4523 C CA . ALA B 1 188 ? -9.633 22.859 -7.637 1 90.25 188 ALA B CA 1
ATOM 4524 C C . ALA B 1 188 ? -8.672 23.75 -6.867 1 90.25 188 ALA B C 1
ATOM 4526 O O . ALA B 1 188 ? -7.762 24.344 -7.453 1 90.25 188 ALA B O 1
ATOM 4527 N N . ASN B 1 189 ? -8.859 23.781 -5.559 1 87.94 189 ASN B N 1
ATOM 4528 C CA . ASN B 1 189 ? -8.023 24.672 -4.75 1 87.94 189 ASN B CA 1
ATOM 4529 C C . ASN B 1 189 ? -7.039 23.875 -3.895 1 87.94 189 ASN B C 1
ATOM 4531 O O . ASN B 1 189 ? -6.477 24.406 -2.934 1 87.94 189 ASN B O 1
ATOM 4535 N N . ASN B 1 190 ? -6.891 22.547 -4.113 1 88.25 190 ASN B N 1
ATOM 4536 C CA . ASN B 1 190 ? -5.949 21.672 -3.432 1 88.25 190 ASN B CA 1
ATOM 4537 C C . ASN B 1 190 ? -6.234 21.594 -1.934 1 88.25 190 ASN B C 1
ATOM 4539 O O . ASN B 1 190 ? -5.32 21.703 -1.116 1 88.25 190 ASN B O 1
ATOM 4543 N N . LEU B 1 191 ? -7.484 21.531 -1.646 1 93.69 191 LEU B N 1
ATOM 4544 C CA . LEU B 1 191 ? -7.902 21.5 -0.248 1 93.69 191 LEU B CA 1
ATOM 4545 C C . LEU B 1 191 ? -8.461 20.125 0.12 1 93.69 191 LEU B C 1
ATOM 4547 O O . LEU B 1 191 ? -8.898 19.922 1.254 1 93.69 191 LEU B O 1
ATOM 4551 N N . MET B 1 192 ? -8.422 19.219 -0.828 1 93.62 192 MET B N 1
ATOM 4552 C CA . MET B 1 192 ? -8.992 17.891 -0.594 1 93.62 192 MET B CA 1
ATOM 4553 C C . MET B 1 192 ? -7.996 17 0.137 1 93.62 192 MET B C 1
ATOM 4555 O O . MET B 1 192 ? -6.785 17.172 0.007 1 93.62 192 MET B O 1
ATOM 4559 N N . LEU B 1 193 ? -8.516 16.016 0.827 1 93.12 193 LEU B N 1
ATOM 4560 C CA . LEU B 1 193 ? -7.684 14.984 1.445 1 93.12 193 LEU B CA 1
ATOM 4561 C C . LEU B 1 193 ? -6.953 14.172 0.385 1 93.12 193 LEU B C 1
ATOM 4563 O O . LEU B 1 193 ? -7.488 13.93 -0.7 1 93.12 193 LEU B O 1
ATOM 4567 N N . VAL B 1 194 ? -5.809 13.852 0.759 1 85.94 194 VAL B N 1
ATOM 4568 C CA . VAL B 1 194 ? -5.012 12.992 -0.113 1 85.94 194 VAL B CA 1
ATOM 4569 C C . VAL B 1 194 ? -4.711 11.672 0.594 1 85.94 194 VAL B C 1
ATOM 4571 O O . VAL B 1 194 ? -4.277 11.664 1.75 1 85.94 194 VAL B O 1
ATOM 4574 N N . HIS B 1 195 ? -5.008 10.5 -0.088 1 84.88 195 HIS B N 1
ATOM 4575 C CA . HIS B 1 195 ? -4.809 9.242 0.625 1 84.88 195 HIS B CA 1
ATOM 4576 C C . HIS B 1 195 ? -4.082 8.227 -0.248 1 84.88 195 HIS B C 1
ATOM 4578 O O . HIS B 1 195 ? -3.564 7.223 0.257 1 84.88 195 HIS B O 1
ATOM 4584 N N . ASN B 1 196 ? -3.854 8.43 -1.479 1 80.12 196 ASN B N 1
ATOM 4585 C CA . ASN B 1 196 ? -3.438 7.363 -2.385 1 80.12 196 ASN B CA 1
ATOM 4586 C C . ASN B 1 196 ? -2.006 7.562 -2.869 1 80.12 196 ASN B C 1
ATOM 4588 O O . ASN B 1 196 ? -1.619 7.039 -3.916 1 80.12 196 ASN B O 1
ATOM 4592 N N . THR B 1 197 ? -1.252 8.281 -2.129 1 82.12 197 THR B N 1
ATOM 4593 C CA . THR B 1 197 ? 0.16 8.398 -2.475 1 82.12 197 THR B CA 1
ATOM 4594 C C . THR B 1 197 ? 0.942 7.191 -1.955 1 82.12 197 THR B C 1
ATOM 4596 O O . THR B 1 197 ? 0.534 6.551 -0.984 1 82.12 197 THR B O 1
ATOM 4599 N N . PRO B 1 198 ? 2.059 6.879 -2.617 1 82.31 198 PRO B N 1
ATOM 4600 C CA . PRO B 1 198 ? 2.881 5.766 -2.141 1 82.31 198 PRO B CA 1
ATOM 4601 C C . PRO B 1 198 ? 3.287 5.914 -0.677 1 82.31 198 PRO B C 1
ATOM 4603 O O . PRO B 1 198 ? 3.26 4.941 0.079 1 82.31 198 PRO B O 1
ATOM 4606 N N . GLU B 1 199 ? 3.613 7.086 -0.288 1 85.5 199 GLU B N 1
ATOM 4607 C CA . GLU B 1 199 ? 4.023 7.316 1.094 1 85.5 199 GLU B CA 1
ATOM 4608 C C . GLU B 1 199 ? 2.887 7.012 2.066 1 85.5 199 GLU B C 1
ATOM 4610 O O . GLU B 1 199 ? 3.109 6.418 3.121 1 85.5 199 GLU B O 1
ATOM 4615 N N . MET B 1 200 ? 1.674 7.43 1.683 1 88.75 200 MET B N 1
ATOM 4616 C CA . MET B 1 200 ? 0.506 7.211 2.531 1 88.75 200 MET B CA 1
ATOM 4617 C C . MET B 1 200 ? 0.171 5.727 2.623 1 88.75 200 MET B C 1
ATOM 4619 O O . MET B 1 200 ? -0.154 5.223 3.701 1 88.75 200 MET B O 1
ATOM 4623 N N . THR B 1 201 ? 0.3 5.035 1.549 1 85.94 201 THR B N 1
ATOM 4624 C CA . THR B 1 201 ? -0.057 3.619 1.496 1 85.94 201 THR B CA 1
ATOM 4625 C C . THR B 1 201 ? 1.003 2.768 2.188 1 85.94 201 THR B C 1
ATOM 4627 O O . THR B 1 201 ? 0.675 1.888 2.986 1 85.94 201 THR B O 1
ATOM 4630 N N . CYS B 1 202 ? 2.258 3.078 1.944 1 86.44 202 CYS B N 1
ATOM 4631 C CA . CYS B 1 202 ? 3.357 2.283 2.48 1 86.44 202 CYS B CA 1
ATOM 4632 C C . CYS B 1 202 ? 3.502 2.496 3.982 1 86.44 202 CYS B C 1
ATOM 4634 O O . CYS B 1 202 ? 4.066 1.652 4.684 1 86.44 202 CYS B O 1
ATOM 4636 N N . SER B 1 203 ? 3.016 3.617 4.457 1 89.94 203 SER B N 1
ATOM 4637 C CA . SER B 1 203 ? 3.057 3.887 5.891 1 89.94 203 SER B CA 1
ATOM 4638 C C . SER B 1 203 ? 1.76 3.463 6.57 1 89.94 203 SER B C 1
ATOM 4640 O O . SER B 1 203 ? 1.545 3.758 7.75 1 89.94 203 SER B O 1
ATOM 4642 N N . GLU B 1 204 ? 0.869 2.885 5.82 1 89.25 204 GLU B N 1
ATOM 4643 C CA . GLU B 1 204 ? -0.397 2.3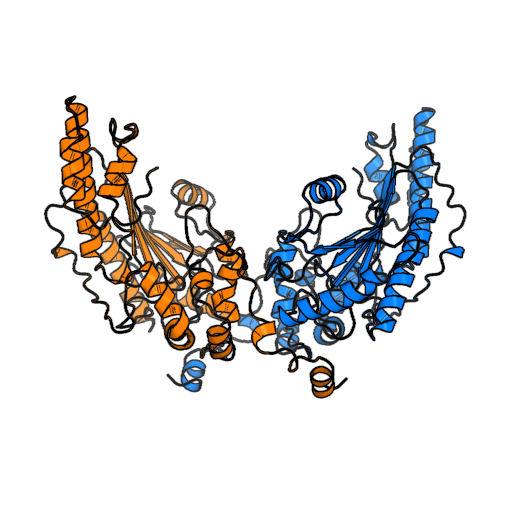26 6.285 1 89.25 204 GLU B CA 1
ATOM 4644 C C . GLU B 1 204 ? -1.325 3.422 6.805 1 89.25 204 GLU B C 1
ATOM 4646 O O . GLU B 1 204 ? -2.283 3.141 7.527 1 89.25 204 GLU B O 1
ATOM 4651 N N . ARG B 1 205 ? -1.021 4.66 6.473 1 91.88 205 ARG B N 1
ATOM 4652 C CA . ARG B 1 205 ? -1.869 5.762 6.91 1 91.88 205 ARG B CA 1
ATOM 4653 C C . ARG B 1 205 ? -3.174 5.797 6.121 1 91.88 205 ARG B C 1
ATOM 4655 O O . ARG B 1 205 ? -4.172 6.352 6.59 1 91.88 205 ARG B O 1
ATOM 4662 N N . SER B 1 206 ? -3.162 5.164 4.945 1 89.69 206 SER B N 1
ATOM 4663 C CA . SER B 1 206 ? -4.344 5.141 4.09 1 89.69 206 SER B CA 1
ATOM 4664 C C . SER B 1 206 ? -5.219 3.928 4.387 1 89.69 206 SER B C 1
ATOM 4666 O O . SER B 1 206 ? -6.289 3.768 3.797 1 89.69 206 SER B O 1
ATOM 4668 N N . ARG B 1 207 ? -4.801 3.111 5.254 1 89.69 207 ARG B N 1
ATOM 4669 C CA . ARG B 1 207 ? -5.504 1.859 5.516 1 89.69 207 ARG B CA 1
ATOM 4670 C C . ARG B 1 207 ? -6.949 2.119 5.918 1 89.69 207 ARG B C 1
ATOM 4672 O O . ARG B 1 207 ? -7.242 3.102 6.602 1 89.69 207 ARG B O 1
ATOM 4679 N N . ASP B 1 208 ? -7.906 1.233 5.484 1 90.81 208 ASP B N 1
ATOM 4680 C CA . ASP B 1 208 ? -9.312 1.22 5.863 1 90.81 208 ASP B CA 1
ATOM 4681 C C . ASP B 1 208 ? -10.039 2.453 5.332 1 90.81 208 ASP B C 1
ATOM 4683 O O . ASP B 1 208 ? -11.016 2.912 5.93 1 90.81 208 ASP B O 1
ATOM 4687 N N . TRP B 1 209 ? -9.43 3.123 4.363 1 87.06 209 TRP B N 1
ATOM 4688 C CA . TRP B 1 209 ? -10.109 4.242 3.719 1 87.06 209 TRP B CA 1
ATOM 4689 C C . TRP B 1 209 ? -11.484 3.82 3.209 1 87.06 209 TRP B C 1
ATOM 4691 O O . TRP B 1 209 ? -11.633 2.748 2.619 1 87.06 209 TRP B O 1
ATOM 4701 N N . PRO B 1 210 ? -12.5 4.543 3.42 1 88.06 210 PRO B N 1
ATOM 4702 C CA . PRO B 1 210 ? -12.617 5.922 3.902 1 88.06 210 PRO B CA 1
ATOM 4703 C C . PRO B 1 210 ? -13.125 6.004 5.34 1 88.06 210 PRO B C 1
ATOM 4705 O O . PRO B 1 210 ? -13.609 7.055 5.766 1 88.06 210 PRO B O 1
ATOM 4708 N N . ASP B 1 211 ? -12.969 5.023 6.027 1 90.31 211 ASP B N 1
ATOM 4709 C CA . ASP B 1 211 ? -13.516 4.91 7.375 1 90.31 211 ASP B CA 1
ATOM 4710 C C . ASP B 1 211 ? -13 6.031 8.273 1 90.31 211 ASP B C 1
ATOM 4712 O O . ASP B 1 211 ? -11.789 6.266 8.352 1 90.31 211 ASP B O 1
ATOM 4716 N N . ALA B 1 212 ? -13.891 6.781 8.898 1 94.12 212 ALA B N 1
ATOM 4717 C CA . ALA B 1 212 ? -13.641 7.789 9.922 1 94.12 212 ALA B CA 1
ATOM 4718 C C . ALA B 1 212 ? -12.688 8.867 9.414 1 94.12 212 ALA B C 1
ATOM 4720 O O . ALA B 1 212 ? -11.758 9.266 10.109 1 94.12 212 ALA B O 1
ATOM 4721 N N . ARG B 1 213 ? -12.852 9.266 8.242 1 94.69 213 ARG B N 1
ATOM 4722 C CA . ARG B 1 213 ? -12.148 10.375 7.609 1 94.69 213 ARG B CA 1
ATOM 4723 C C . ARG B 1 213 ? -13.133 11.43 7.113 1 94.69 213 ARG B C 1
ATOM 4725 O O . ARG B 1 213 ? -14.219 11.102 6.645 1 94.69 213 ARG B O 1
ATOM 4732 N N . GLY B 1 214 ? -12.703 12.664 7.262 1 96.5 214 GLY B N 1
ATOM 4733 C CA . GLY B 1 214 ? -13.602 13.719 6.816 1 96.5 214 GLY B CA 1
ATOM 4734 C C . GLY B 1 214 ? -12.93 15.07 6.723 1 96.5 214 GLY B C 1
ATOM 4735 O O . GLY B 1 214 ? -11.703 15.18 6.832 1 96.5 214 GLY B O 1
ATOM 4736 N N . ILE B 1 215 ? -13.758 16.016 6.414 1 98 215 ILE B N 1
ATOM 4737 C CA . ILE B 1 215 ? -13.281 17.375 6.168 1 98 215 ILE B CA 1
ATOM 4738 C C . ILE B 1 215 ? -14.297 18.375 6.719 1 98 215 ILE B C 1
ATOM 4740 O O . ILE B 1 215 ? -15.508 18.172 6.598 1 98 215 ILE B O 1
ATOM 4744 N N . PHE B 1 216 ? -13.773 19.344 7.41 1 98.56 216 PHE B N 1
ATOM 4745 C CA . PHE B 1 216 ? -14.539 20.5 7.883 1 98.56 216 PHE B CA 1
ATOM 4746 C C . PHE B 1 216 ? -14.148 21.766 7.121 1 98.56 216 PHE B C 1
ATOM 4748 O O . PHE B 1 216 ? -12.969 21.969 6.828 1 98.56 216 PHE B O 1
ATOM 4755 N N . PHE B 1 217 ? -15.125 22.531 6.805 1 98.25 217 PHE B N 1
ATOM 4756 C CA . PHE B 1 217 ? -14.797 23.844 6.246 1 98.25 217 PHE B CA 1
ATOM 4757 C C . PHE B 1 217 ? -15.875 24.859 6.57 1 98.25 217 PHE B C 1
ATOM 4759 O O . PHE B 1 217 ? -17.047 24.5 6.754 1 98.25 217 PHE B O 1
ATOM 4766 N N . THR B 1 218 ? -15.438 26.109 6.652 1 97.69 218 THR B N 1
ATOM 4767 C CA . THR B 1 218 ? -16.344 27.234 6.852 1 97.69 218 THR B CA 1
ATOM 4768 C C . THR B 1 218 ? -17.156 27.516 5.586 1 97.69 218 THR B C 1
ATOM 4770 O O . THR B 1 218 ? -16.859 26.969 4.523 1 97.69 218 THR B O 1
ATOM 4773 N N . SER B 1 219 ? -18.156 28.375 5.688 1 94.75 219 SER B N 1
ATOM 4774 C CA . SER B 1 219 ? -19.047 28.672 4.57 1 94.75 219 SER B CA 1
ATOM 4775 C C . SER B 1 219 ? -18.281 29.234 3.381 1 94.75 219 SER B C 1
ATOM 4777 O O . SER B 1 219 ? -18.609 28.938 2.229 1 94.75 219 SER B O 1
ATOM 4779 N N . ASP B 1 220 ? -17.25 30 3.686 1 92.69 220 ASP B N 1
ATOM 4780 C CA . ASP B 1 220 ? -16.469 30.594 2.617 1 92.69 220 ASP B CA 1
ATOM 4781 C C . ASP B 1 220 ? -15.312 29.688 2.199 1 92.69 220 ASP B C 1
ATOM 4783 O O . ASP B 1 220 ? -14.539 30.016 1.302 1 92.69 220 ASP B O 1
ATOM 4787 N N . LYS B 1 221 ? -15.109 28.594 2.922 1 94.75 221 LYS B N 1
ATOM 4788 C CA . LYS B 1 221 ? -14.141 27.531 2.633 1 94.75 221 LYS B CA 1
ATOM 4789 C C . LYS B 1 221 ? -12.711 28.062 2.738 1 94.75 221 LYS B C 1
ATOM 4791 O O . LYS B 1 221 ? -11.812 27.578 2.043 1 94.75 221 LYS B O 1
ATOM 4796 N N . THR B 1 222 ? -12.508 29.047 3.596 1 93.75 222 THR B N 1
ATOM 4797 C CA . THR B 1 222 ? -11.172 29.625 3.773 1 93.75 222 THR B CA 1
ATOM 4798 C C . THR B 1 222 ? -10.477 29 4.984 1 93.75 222 THR B C 1
ATOM 4800 O O . THR B 1 222 ? -9.266 29.156 5.152 1 93.75 222 THR B O 1
ATOM 4803 N N . PHE B 1 223 ? -11.273 28.438 5.766 1 97.12 223 PHE B N 1
ATOM 4804 C CA . PHE B 1 223 ? -10.773 27.656 6.891 1 97.12 223 PHE B CA 1
ATOM 4805 C C . PHE B 1 223 ? -11.203 26.188 6.773 1 97.12 223 PHE B C 1
ATOM 4807 O O . PHE B 1 223 ? -12.391 25.891 6.828 1 97.12 223 PHE B O 1
ATOM 4814 N N . VAL B 1 224 ? -10.219 25.312 6.586 1 98.06 224 VAL B N 1
ATOM 4815 C CA . VAL B 1 224 ? -10.477 23.906 6.289 1 98.06 224 VAL B CA 1
ATOM 4816 C C . VAL B 1 224 ? -9.703 23.031 7.27 1 98.06 224 VAL B C 1
ATOM 4818 O O . VAL B 1 224 ? -8.555 23.312 7.605 1 98.06 224 VAL B O 1
ATOM 4821 N N . VAL B 1 225 ? -10.352 22 7.773 1 98.62 225 VAL B N 1
ATOM 4822 C CA . VAL B 1 225 ? -9.703 21.062 8.68 1 98.62 225 VAL B CA 1
ATOM 4823 C C . VAL B 1 225 ? -9.883 19.641 8.156 1 98.62 225 VAL B C 1
ATOM 4825 O O . VAL B 1 225 ? -11.008 19.172 8 1 98.62 225 VAL B O 1
ATOM 4828 N N . HIS B 1 226 ? -8.789 19.016 7.82 1 98.19 226 HIS B N 1
ATOM 4829 C CA . HIS B 1 226 ? -8.805 17.594 7.496 1 98.19 226 HIS B CA 1
ATOM 4830 C C . HIS B 1 226 ? -8.719 16.75 8.758 1 98.19 226 HIS B C 1
ATOM 4832 O O . HIS B 1 226 ? -7.973 17.078 9.688 1 98.19 226 HIS B O 1
ATOM 4838 N N . VAL B 1 227 ? -9.5 15.672 8.797 1 98.19 227 VAL B N 1
ATOM 4839 C CA . VAL B 1 227 ? -9.5 14.781 9.945 1 98.19 227 VAL B CA 1
ATOM 4840 C C . VAL B 1 227 ? -9.016 13.391 9.523 1 98.19 227 VAL B C 1
ATOM 4842 O O . VAL B 1 227 ? -9.586 12.781 8.617 1 98.19 227 VAL B O 1
ATOM 4845 N N . ASN B 1 228 ? -7.996 12.867 10.117 1 97 228 ASN B N 1
ATOM 4846 C CA . ASN B 1 228 ? -7.461 11.523 9.977 1 97 228 ASN B CA 1
ATOM 4847 C C . ASN B 1 228 ? -6.895 11.289 8.578 1 97 228 ASN B C 1
ATOM 4849 O O . ASN B 1 228 ? -7.211 10.281 7.938 1 97 228 ASN B O 1
ATOM 4853 N N . GLU B 1 229 ? -6.125 12.234 8.086 1 95.62 229 GLU B N 1
ATOM 4854 C CA . GLU B 1 229 ? -5.336 12.039 6.875 1 95.62 229 GLU B CA 1
ATOM 4855 C C . GLU B 1 229 ? -3.93 11.547 7.199 1 95.62 229 GLU B C 1
ATOM 4857 O O . GLU B 1 229 ? -3.756 10.422 7.672 1 95.62 229 GLU B O 1
ATOM 4862 N N . ALA B 1 230 ? -2.898 12.422 7.094 1 93.81 230 ALA B N 1
ATOM 4863 C CA . ALA B 1 230 ? -1.533 12.039 7.449 1 93.81 230 ALA B CA 1
ATOM 4864 C C . ALA B 1 230 ? -1.317 12.125 8.961 1 93.81 230 ALA B C 1
ATOM 4866 O O . ALA B 1 230 ? -0.508 11.383 9.516 1 93.81 230 ALA B O 1
ATOM 4867 N N . ASP B 1 231 ? -2.037 13.023 9.555 1 96.94 231 ASP B N 1
ATOM 4868 C CA . ASP B 1 231 ? -2.141 13.18 11 1 96.94 231 ASP B CA 1
ATOM 4869 C C . ASP B 1 231 ? -3.6 13.273 11.445 1 96.94 231 ASP B C 1
ATOM 4871 O O . ASP B 1 231 ? -4.508 13.148 10.617 1 96.94 231 ASP B O 1
ATOM 4875 N N . HIS B 1 232 ? -3.816 13.445 12.727 1 98 232 HIS B N 1
ATOM 4876 C CA . HIS B 1 232 ? -5.195 13.539 13.188 1 98 232 HIS B CA 1
ATOM 4877 C C . HIS B 1 232 ? -5.883 14.781 12.625 1 98 232 HIS B C 1
ATOM 4879 O O . HIS B 1 232 ? -7.055 14.719 12.242 1 98 232 HIS B O 1
ATOM 4885 N N . LEU B 1 233 ? -5.074 15.875 12.578 1 98.12 233 LEU B N 1
ATOM 4886 C CA . LEU B 1 233 ? -5.621 17.125 12.062 1 98.12 233 LEU B CA 1
ATOM 4887 C C . LEU B 1 233 ? -4.652 17.781 11.086 1 98.12 233 LEU B C 1
ATOM 4889 O O . LEU B 1 233 ? -3.441 17.797 11.312 1 98.12 233 LEU B O 1
ATOM 4893 N N . LYS B 1 234 ? -5.145 18.281 10.086 1 97.25 234 LYS B N 1
ATOM 4894 C CA . LYS B 1 234 ? -4.504 19.25 9.195 1 97.25 234 LYS B CA 1
ATOM 4895 C C . LYS B 1 234 ? -5.367 20.484 9.023 1 97.25 234 LYS B C 1
ATOM 4897 O O . LYS B 1 234 ? -6.441 20.422 8.422 1 97.25 234 LYS B O 1
ATOM 4902 N N . VAL B 1 235 ? -4.918 21.562 9.57 1 97.25 235 VAL B N 1
ATOM 4903 C CA . VAL B 1 235 ? -5.668 22.812 9.547 1 97.25 235 VAL B CA 1
ATOM 4904 C C . VAL B 1 235 ? -5.109 23.734 8.461 1 97.25 235 VAL B C 1
ATOM 4906 O O . VAL B 1 235 ? -3.91 24.031 8.445 1 97.25 235 VAL B O 1
ATOM 4909 N N . ILE B 1 236 ? -5.973 24.172 7.633 1 95.81 236 ILE B N 1
ATOM 4910 C CA . ILE B 1 236 ? -5.555 25.016 6.512 1 95.81 236 ILE B CA 1
ATOM 4911 C C . ILE B 1 236 ? -6.32 26.328 6.531 1 95.81 236 ILE B C 1
ATOM 4913 O O . ILE B 1 236 ? -7.551 26.344 6.609 1 95.81 236 ILE B O 1
ATOM 4917 N N . CYS B 1 237 ? -5.664 27.406 6.543 1 94.44 237 CYS B N 1
ATOM 4918 C CA . CYS B 1 237 ? -6.207 28.734 6.316 1 94.44 237 CYS B CA 1
ATOM 4919 C C . CYS B 1 237 ? -5.625 29.359 5.051 1 94.44 237 CYS B C 1
ATOM 4921 O O . CYS B 1 237 ? -4.406 29.391 4.875 1 94.44 237 CYS B O 1
ATOM 4923 N N . TRP B 1 238 ? -6.531 29.75 4.199 1 90.5 238 TRP B N 1
ATOM 4924 C CA . TRP B 1 238 ? -6.008 30.297 2.949 1 90.5 238 TRP B CA 1
ATOM 4925 C C . TRP B 1 238 ? -6.809 31.516 2.504 1 90.5 238 TRP B C 1
ATOM 4927 O O . TRP B 1 238 ? -7.926 31.734 2.977 1 90.5 238 TRP B O 1
ATOM 4937 N N . SER B 1 239 ? -6.203 32.375 1.771 1 86.5 239 SER B N 1
ATOM 4938 C CA . SER B 1 239 ? -6.812 33.594 1.239 1 86.5 239 SER B CA 1
ATOM 4939 C C . SER B 1 239 ? -6.266 33.938 -0.144 1 86.5 239 SER B C 1
ATOM 4941 O O . SER B 1 239 ? -5.105 33.625 -0.445 1 86.5 239 SER B O 1
ATOM 4943 N N . GLN B 1 240 ? -7.27 34.312 -0.88 1 80 240 GLN B N 1
ATOM 4944 C CA . GLN B 1 240 ? -6.863 34.844 -2.172 1 80 240 GLN B CA 1
ATOM 4945 C C . GLN B 1 240 ? -6.633 36.375 -2.086 1 80 240 GLN B C 1
ATOM 4947 O O . GLN B 1 240 ? -7.555 37.125 -1.771 1 80 240 GLN B O 1
ATOM 4952 N N . GLY B 1 241 ? -5.418 36.812 -2.152 1 67.31 241 GLY B N 1
ATOM 4953 C CA . GLY B 1 241 ? -5.156 38.25 -2.275 1 67.31 241 GLY B CA 1
ATOM 4954 C C . GLY B 1 241 ? -4.84 38.906 -0.948 1 67.31 241 GLY B C 1
ATOM 4955 O O . GLY B 1 241 ? -4.41 40.062 -0.913 1 67.31 241 GLY B O 1
ATOM 4956 N N . SER B 1 242 ? -5.227 38.281 0.112 1 64.06 242 SER B N 1
ATOM 4957 C CA . SER B 1 242 ? -5.035 38.969 1.391 1 64.06 242 SER B CA 1
ATOM 4958 C C . SER B 1 242 ? -3.572 38.938 1.817 1 64.06 242 SER B C 1
ATOM 4960 O O . SER B 1 242 ? -2.785 38.125 1.312 1 64.06 242 SER B O 1
ATOM 4962 N N . ASP B 1 243 ? -3.471 39.781 2.734 1 71.69 243 ASP B N 1
ATOM 4963 C CA . ASP B 1 243 ? -2.168 40 3.359 1 71.69 243 ASP B CA 1
ATOM 4964 C C . ASP B 1 243 ? -1.764 38.781 4.195 1 71.69 243 ASP B C 1
ATOM 4966 O O . ASP B 1 243 ? -2.617 38.125 4.785 1 71.69 243 ASP B O 1
ATOM 4970 N N . LEU B 1 244 ? -0.522 38.406 4.145 1 78.12 244 LEU B N 1
ATOM 4971 C CA . LEU B 1 244 ? 0.069 37.312 4.898 1 78.12 244 LEU B CA 1
ATOM 4972 C C . LEU B 1 244 ? -0.246 37.438 6.383 1 78.12 244 LEU B C 1
ATOM 4974 O O . LEU B 1 244 ? -0.591 36.469 7.039 1 78.12 244 LEU B O 1
ATOM 4978 N N . PHE B 1 245 ? -0.27 38.594 6.832 1 77.31 245 PHE B N 1
ATOM 4979 C CA . PHE B 1 245 ? -0.473 38.844 8.258 1 77.31 245 PHE B CA 1
ATOM 4980 C C . PHE B 1 245 ? -1.925 38.562 8.648 1 77.31 245 PHE B C 1
ATOM 4982 O O . PHE B 1 245 ? -2.199 37.969 9.688 1 77.31 245 PHE B O 1
ATOM 4989 N N . ASP B 1 246 ? -2.742 39.062 7.789 1 82.81 246 ASP B N 1
ATOM 4990 C CA . ASP B 1 246 ? -4.16 38.844 8.055 1 82.81 246 ASP B CA 1
ATOM 4991 C C . ASP B 1 246 ? -4.512 37.375 8.023 1 82.81 246 ASP B C 1
ATOM 4993 O O . ASP B 1 246 ? -5.297 36.906 8.852 1 82.81 246 ASP B O 1
ATOM 4997 N N . THR B 1 247 ? -3.926 36.75 7.098 1 86.06 247 THR B N 1
ATOM 4998 C CA . THR B 1 247 ? -4.18 35.312 6.98 1 86.06 247 THR B CA 1
ATOM 4999 C C . THR B 1 247 ? -3.617 34.562 8.18 1 86.06 247 THR B C 1
ATOM 5001 O O . THR B 1 247 ? -4.246 33.625 8.695 1 86.06 247 THR B O 1
ATOM 5004 N N . TYR B 1 248 ? -2.504 34.938 8.625 1 85.12 248 TYR B N 1
ATOM 5005 C CA . TYR B 1 248 ? -1.868 34.281 9.766 1 85.12 248 TYR B CA 1
ATOM 5006 C C . TYR B 1 248 ? -2.652 34.562 11.047 1 85.12 248 TYR B C 1
ATOM 5008 O O . TYR B 1 248 ? -2.803 33.656 11.875 1 85.12 248 TYR B O 1
ATOM 5016 N N . ASP B 1 249 ? -2.992 35.781 11.164 1 85.88 249 ASP B N 1
ATOM 5017 C CA . ASP B 1 249 ? -3.793 36.125 12.336 1 85.88 249 ASP B CA 1
ATOM 5018 C C . ASP B 1 249 ? -5.074 35.281 12.391 1 85.88 249 ASP B C 1
ATOM 5020 O O . ASP B 1 249 ? -5.457 34.781 13.453 1 85.88 249 ASP B O 1
ATOM 5024 N N . ARG B 1 250 ? -5.734 35.219 11.297 1 90.75 250 ARG B N 1
ATOM 5025 C CA . ARG B 1 250 ? -6.941 34.406 11.219 1 90.75 250 ARG B CA 1
ATOM 5026 C C . ARG B 1 250 ? -6.637 32.938 11.531 1 90.75 250 ARG B C 1
ATOM 5028 O O . ARG B 1 250 ? -7.391 32.281 12.25 1 90.75 250 ARG B O 1
ATOM 5035 N N . PHE B 1 251 ? -5.629 32.5 11 1 91.56 251 PHE B N 1
ATOM 5036 C CA . PHE B 1 251 ? -5.18 31.141 11.234 1 91.56 251 PHE B CA 1
ATOM 5037 C C . PHE B 1 251 ? -4.98 30.875 12.727 1 91.56 251 PHE B C 1
ATOM 5039 O O . PHE B 1 251 ? -5.457 29.875 13.258 1 91.56 251 PHE B O 1
ATOM 5046 N N . GLN B 1 252 ? -4.289 31.734 13.352 1 89.06 252 GLN B N 1
ATOM 5047 C CA . 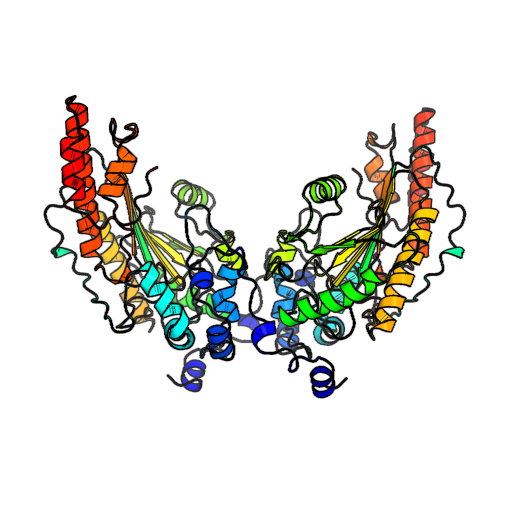GLN B 1 252 ? -3.998 31.578 14.773 1 89.06 252 GLN B CA 1
ATOM 5048 C C . GLN B 1 252 ? -5.281 31.594 15.602 1 89.06 252 GLN B C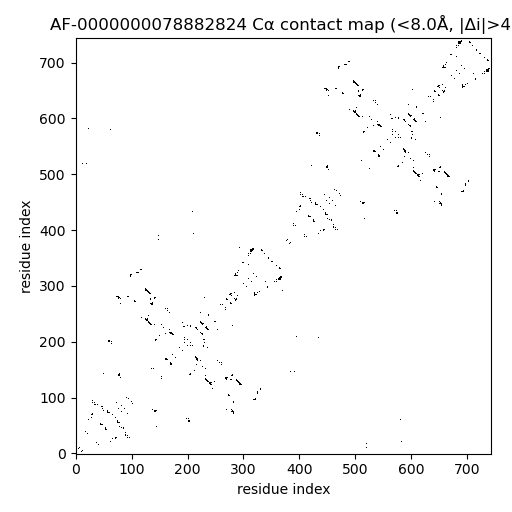 1
ATOM 5050 O O . GLN B 1 252 ? -5.418 30.812 16.547 1 89.06 252 GLN B O 1
ATOM 5055 N N . ARG B 1 253 ? -6.145 32.5 15.266 1 93.5 253 ARG B N 1
ATOM 5056 C CA . ARG B 1 253 ? -7.41 32.562 15.992 1 93.5 253 ARG B CA 1
ATOM 5057 C C . ARG B 1 253 ? -8.219 31.281 15.812 1 93.5 253 ARG B C 1
ATOM 5059 O O . ARG B 1 253 ? -8.766 30.75 16.781 1 93.5 253 ARG B O 1
ATOM 5066 N N . GLY B 1 254 ? -8.242 30.812 14.578 1 95.38 254 GLY B N 1
ATOM 5067 C CA . GLY B 1 254 ? -8.953 29.578 14.305 1 95.38 254 GLY B CA 1
ATOM 5068 C C . GLY B 1 254 ? -8.359 28.375 15.023 1 95.38 254 GLY B C 1
ATOM 5069 O O . GLY B 1 254 ? -9.086 27.578 15.625 1 95.38 254 GLY B O 1
ATOM 5070 N N . LEU B 1 255 ? -7.094 28.266 14.969 1 94.56 255 LEU B N 1
ATOM 5071 C CA . LEU B 1 255 ? -6.395 27.156 15.617 1 94.56 255 LEU B CA 1
ATOM 5072 C C . LEU B 1 255 ? -6.562 27.219 17.125 1 94.56 255 LEU B C 1
ATOM 5074 O O . LEU B 1 255 ? -6.746 26.188 17.781 1 94.56 255 LEU B O 1
ATOM 5078 N N . SER B 1 256 ? -6.457 28.406 17.641 1 93.44 256 SER B N 1
ATOM 5079 C CA . SER B 1 256 ? -6.625 28.594 19.078 1 93.44 256 SER B CA 1
ATOM 5080 C C . SER B 1 256 ? -8.031 28.219 19.531 1 93.44 256 SER B C 1
ATOM 5082 O O . SER B 1 256 ? -8.211 27.578 20.562 1 93.44 256 SER B O 1
ATOM 5084 N N . GLN B 1 257 ? -9 28.672 18.781 1 96.88 257 GLN B N 1
ATOM 5085 C CA . GLN B 1 257 ? -10.375 28.297 19.109 1 96.88 257 GLN B CA 1
ATOM 5086 C C . GLN B 1 257 ? -10.57 26.797 19.062 1 96.88 257 GLN B C 1
ATOM 5088 O O . GLN B 1 257 ? -11.227 26.219 19.938 1 96.88 257 GLN B O 1
ATOM 5093 N N . LEU B 1 258 ? -10.047 26.188 18.062 1 97.5 258 LEU B N 1
ATOM 5094 C CA . LEU B 1 258 ? -10.141 24.734 17.938 1 97.5 258 LEU B CA 1
ATOM 5095 C C . LEU B 1 258 ? -9.477 24.047 19.125 1 97.5 258 LEU B C 1
ATOM 5097 O O . LEU B 1 258 ? -10.039 23.109 19.688 1 97.5 258 LEU B O 1
ATOM 5101 N N . GLU B 1 259 ? -8.328 24.484 19.484 1 96.25 259 GLU B N 1
ATOM 5102 C CA . GLU B 1 259 ? -7.605 23.906 20.609 1 96.25 259 GLU B CA 1
ATOM 5103 C C . GLU B 1 259 ? -8.406 24.047 21.906 1 96.25 259 GLU B C 1
ATOM 5105 O O . GLU B 1 259 ? -8.438 23.125 22.719 1 96.25 259 GLU B O 1
ATOM 5110 N N . GLU B 1 260 ? -9 25.141 22.094 1 96.62 260 GLU B N 1
ATOM 5111 C CA . GLU B 1 260 ? -9.812 25.391 23.281 1 96.62 260 GLU B CA 1
ATOM 5112 C C . GLU B 1 260 ? -11.016 24.438 23.328 1 96.62 260 GLU B C 1
ATOM 5114 O O . GLU B 1 260 ? -11.344 23.906 24.391 1 96.62 260 GLU B O 1
ATOM 5119 N N . GLU B 1 261 ? -11.656 24.297 22.172 1 97.25 261 GLU B N 1
ATOM 5120 C CA . GLU B 1 261 ? -12.805 23.391 22.109 1 97.25 261 GLU B CA 1
ATOM 5121 C C . GLU B 1 261 ? -12.391 21.953 22.375 1 97.25 261 GLU B C 1
ATOM 5123 O O . GLU B 1 261 ? -13.148 21.172 22.984 1 97.25 261 GLU B O 1
ATOM 5128 N N . LEU B 1 262 ? -11.258 21.578 21.922 1 97.44 262 LEU B N 1
ATOM 5129 C CA . LEU B 1 262 ? -10.742 20.234 22.188 1 97.44 262 LEU B CA 1
ATOM 5130 C C . LEU B 1 262 ? -10.484 20.031 23.672 1 97.44 262 LEU B C 1
ATOM 5132 O O . LEU B 1 262 ? -10.797 18.984 24.234 1 97.44 262 LEU B O 1
ATOM 5136 N N . LYS B 1 263 ? -9.969 21.047 24.312 1 95.69 263 LYS B N 1
ATOM 5137 C CA . LYS B 1 263 ? -9.688 20.984 25.75 1 95.69 263 LYS B CA 1
ATOM 5138 C C . LYS B 1 263 ? -10.969 20.797 26.547 1 95.69 263 LYS B C 1
ATOM 5140 O O . LYS B 1 263 ? -10.961 20.125 27.594 1 95.69 263 LYS B O 1
ATOM 5145 N N . GLN B 1 264 ? -11.984 21.359 26.016 1 94 264 GLN B N 1
ATOM 5146 C CA . GLN B 1 264 ? -13.273 21.203 26.688 1 94 264 GLN B CA 1
ATOM 5147 C C . GLN B 1 264 ? -13.719 19.75 26.703 1 94 264 GLN B C 1
ATOM 5149 O O . GLN B 1 264 ? -14.469 19.328 27.594 1 94 264 GLN B O 1
ATOM 5154 N N . ASN B 1 265 ? -13.227 19 25.75 1 91.19 265 ASN B N 1
ATOM 5155 C CA . ASN B 1 265 ? -13.516 17.578 25.688 1 91.19 265 ASN B CA 1
ATOM 5156 C C . ASN B 1 265 ? -12.375 16.734 26.266 1 91.19 265 ASN B C 1
ATOM 5158 O O . ASN B 1 265 ? -12.242 15.555 25.953 1 91.19 265 ASN B O 1
ATOM 5162 N N . ASP B 1 266 ? -11.469 17.375 26.953 1 92.69 266 ASP B N 1
ATOM 5163 C CA . ASP B 1 266 ? -10.328 16.734 27.609 1 92.69 266 ASP B CA 1
ATOM 5164 C C . ASP B 1 266 ? -9.344 16.188 26.578 1 92.69 266 ASP B C 1
ATOM 5166 O O . ASP B 1 266 ? -8.758 15.117 26.781 1 92.69 266 ASP B O 1
ATOM 5170 N N . GLU B 1 267 ? -9.375 16.781 25.422 1 95.38 267 GLU B N 1
ATOM 5171 C CA . GLU B 1 267 ? -8.406 16.438 24.391 1 95.38 267 GLU B CA 1
ATOM 5172 C C . GLU B 1 267 ? -7.328 17.516 24.266 1 95.38 267 GLU B C 1
ATOM 5174 O O . GLU B 1 267 ? -7.613 18.703 24.375 1 95.38 267 GLU B O 1
ATOM 5179 N N . GLU B 1 268 ? -6.102 17.047 24.109 1 95.81 268 GLU B N 1
ATOM 5180 C CA . GLU B 1 268 ? -4.973 17.953 23.938 1 95.81 268 GLU B CA 1
ATOM 5181 C C . GLU B 1 268 ? -4.094 17.531 22.766 1 95.81 268 GLU B C 1
ATOM 5183 O O . GLU B 1 268 ? -4.035 16.344 22.422 1 95.81 268 GLU B O 1
ATOM 5188 N N . PHE B 1 269 ? -3.51 18.516 22.188 1 95.31 269 PHE B N 1
ATOM 5189 C CA . PHE B 1 269 ? -2.525 18.203 21.156 1 95.31 269 PHE B CA 1
ATOM 5190 C C . PHE B 1 269 ? -1.299 17.531 21.766 1 95.31 269 PHE B C 1
ATOM 5192 O O . PHE B 1 269 ? -0.921 17.828 22.906 1 95.31 269 PHE B O 1
ATOM 5199 N N . ALA B 1 270 ? -0.738 16.641 21 1 94.5 270 ALA B N 1
ATOM 5200 C CA . ALA B 1 270 ? 0.533 16.031 21.406 1 94.5 270 ALA B CA 1
ATOM 5201 C C . ALA B 1 270 ? 1.672 17.047 21.312 1 94.5 270 ALA B C 1
ATOM 5203 O O . ALA B 1 270 ? 1.961 17.562 20.219 1 94.5 270 ALA B O 1
ATOM 5204 N N . LEU B 1 271 ? 2.309 17.312 22.516 1 91.75 271 LEU B N 1
ATOM 5205 C CA . LEU B 1 271 ? 3.34 18.344 22.625 1 91.75 271 LEU B CA 1
ATOM 5206 C C . LEU B 1 271 ? 4.488 17.859 23.5 1 91.75 271 LEU B C 1
ATOM 5208 O O . LEU B 1 271 ? 4.266 17.188 24.516 1 91.75 271 LEU B O 1
ATOM 5212 N N . SER B 1 272 ? 5.668 18.234 23.016 1 89.88 272 SER B N 1
ATOM 5213 C CA . SER B 1 272 ? 6.844 18.016 23.844 1 89.88 272 SER B CA 1
ATOM 5214 C C . SER B 1 272 ? 7.711 19.266 23.922 1 89.88 272 SER B C 1
ATOM 5216 O O . SER B 1 272 ? 7.75 20.062 22.984 1 89.88 272 SER B O 1
ATOM 5218 N N . ASP B 1 273 ? 8.406 19.406 25.016 1 88.06 273 ASP B N 1
ATOM 5219 C CA . ASP B 1 273 ? 9.297 20.547 25.188 1 88.06 273 ASP B CA 1
ATOM 5220 C C . ASP B 1 273 ? 10.469 20.484 24.203 1 88.06 273 ASP B C 1
ATOM 5222 O O . ASP B 1 273 ? 10.969 21.516 23.766 1 88.06 273 ASP B O 1
ATOM 5226 N N . HIS B 1 274 ? 10.773 19.344 23.859 1 89.25 274 HIS B N 1
ATOM 5227 C CA . HIS B 1 274 ? 11.922 19.125 22.984 1 89.25 274 HIS B CA 1
ATOM 5228 C C . HIS B 1 274 ? 11.531 19.266 21.516 1 89.25 274 HIS B C 1
ATOM 5230 O O . HIS B 1 274 ? 12.18 20.016 20.766 1 89.25 274 HIS B O 1
ATOM 5236 N N . LEU B 1 275 ? 10.414 18.703 21.094 1 89.88 275 LEU B N 1
ATOM 5237 C CA . LEU B 1 275 ? 10.141 18.578 19.672 1 89.88 275 LEU B CA 1
ATOM 5238 C C . LEU B 1 275 ? 9 19.5 19.25 1 89.88 275 LEU B C 1
ATOM 5240 O O . LEU B 1 275 ? 8.742 19.656 18.062 1 89.88 275 LEU B O 1
ATOM 5244 N N . GLY B 1 276 ? 8.312 20.156 20.25 1 89.44 276 GLY B N 1
ATOM 5245 C CA . GLY B 1 276 ? 7.125 20.922 19.891 1 89.44 276 GLY B CA 1
ATOM 5246 C C . GLY B 1 276 ? 5.922 20.047 19.594 1 89.44 276 GLY B C 1
ATOM 5247 O O . GLY B 1 276 ? 5.641 19.094 20.328 1 89.44 276 GLY B O 1
ATOM 5248 N N . TYR B 1 277 ? 5.207 20.438 18.625 1 90.75 277 TYR B N 1
ATOM 5249 C CA . TYR B 1 277 ? 4.074 19.609 18.234 1 90.75 277 TYR B CA 1
ATOM 5250 C C . TYR B 1 277 ? 4.547 18.312 17.594 1 90.75 277 TYR B C 1
ATOM 5252 O O . TYR B 1 277 ? 5.359 18.328 16.672 1 90.75 277 TYR B O 1
ATOM 5260 N N . ILE B 1 278 ? 4.023 17.266 18.125 1 94 278 ILE B N 1
ATOM 5261 C CA . ILE B 1 278 ? 4.445 15.945 17.672 1 94 278 ILE B CA 1
ATOM 5262 C C . ILE B 1 278 ? 3.475 15.43 16.625 1 94 278 ILE B C 1
ATOM 5264 O O . ILE B 1 278 ? 2.262 15.398 16.844 1 94 278 ILE B O 1
ATOM 5268 N N . VAL B 1 279 ? 4.043 15.055 15.484 1 94.62 279 VAL B N 1
ATOM 5269 C CA . VAL B 1 279 ? 3.234 14.586 14.367 1 94.62 279 VAL B CA 1
ATOM 5270 C C . VAL B 1 279 ? 3.871 13.336 13.758 1 94.62 279 VAL B C 1
ATOM 5272 O O . VAL B 1 279 ? 4.91 12.867 14.234 1 94.62 279 VAL B O 1
ATOM 5275 N N . SER B 1 280 ? 3.264 12.758 12.789 1 96 280 SER B N 1
ATOM 5276 C CA . SER B 1 280 ? 3.682 11.492 12.203 1 96 280 SER B CA 1
ATOM 5277 C C . SER B 1 280 ? 4.977 11.648 11.414 1 96 280 SER B C 1
ATOM 5279 O O . SER B 1 280 ? 5.832 10.758 11.438 1 96 280 SER B O 1
ATOM 5281 N N . ASP B 1 281 ? 5.105 12.727 10.656 1 92.81 281 ASP B N 1
ATOM 5282 C CA . ASP B 1 281 ? 6.25 12.969 9.781 1 92.81 281 ASP B CA 1
ATOM 5283 C C . ASP B 1 281 ? 7.27 13.883 10.469 1 92.81 281 ASP B C 1
ATOM 5285 O O . ASP B 1 281 ? 6.984 15.047 10.742 1 92.81 281 ASP B O 1
ATOM 5289 N N . PRO B 1 282 ? 8.477 13.383 10.648 1 92.5 282 PRO B N 1
ATOM 5290 C CA . PRO B 1 282 ? 9.461 14.211 11.344 1 92.5 282 PRO B CA 1
ATOM 5291 C C . PRO B 1 282 ? 9.797 15.5 10.594 1 92.5 282 PRO B C 1
ATOM 5293 O O . PRO B 1 282 ? 10.344 16.438 11.172 1 92.5 282 PRO B O 1
ATOM 5296 N N . ARG B 1 283 ? 9.469 15.641 9.398 1 87.44 283 ARG B N 1
ATOM 5297 C CA . ARG B 1 283 ? 9.711 16.859 8.625 1 87.44 283 ARG B CA 1
ATOM 5298 C C . ARG B 1 283 ? 8.875 18.016 9.156 1 87.44 283 ARG B C 1
ATOM 5300 O O . ARG B 1 283 ? 9.195 19.188 8.914 1 87.44 283 ARG B O 1
ATOM 5307 N N . HIS B 1 284 ? 7.844 17.594 9.82 1 84.62 284 HIS B N 1
ATOM 5308 C CA . HIS B 1 284 ? 6.918 18.625 10.258 1 84.62 284 HIS B CA 1
ATOM 5309 C C . HIS B 1 284 ? 7.062 18.891 11.758 1 84.62 284 HIS B C 1
ATOM 5311 O O . HIS B 1 284 ? 6.254 19.609 12.344 1 84.62 284 HIS B O 1
ATOM 5317 N N . LEU B 1 285 ? 8.008 18.391 12.344 1 85.69 285 LEU B N 1
ATOM 5318 C CA . LEU B 1 285 ? 8.188 18.625 13.773 1 85.69 285 LEU B CA 1
ATOM 5319 C C . LEU B 1 285 ? 8.469 20.094 14.055 1 85.69 285 LEU B C 1
ATOM 5321 O O . LEU B 1 285 ? 8.758 20.859 13.133 1 85.69 285 LEU B O 1
ATOM 5325 N N . GLY B 1 286 ? 8.336 20.469 15.32 1 83 286 GLY B N 1
ATOM 5326 C CA . GLY B 1 286 ? 8.5 21.859 15.719 1 83 286 GLY B CA 1
ATOM 5327 C C . GLY B 1 286 ? 7.188 22.625 15.797 1 83 286 GLY B C 1
ATOM 5328 O O . GLY B 1 286 ? 6.32 22.281 16.609 1 83 286 GLY B O 1
ATOM 5329 N N . THR B 1 287 ? 6.977 23.516 14.906 1 79.12 287 THR B N 1
ATOM 5330 C CA . THR B 1 287 ? 5.711 24.234 14.867 1 79.12 287 THR B CA 1
ATOM 5331 C C . THR B 1 287 ? 4.664 23.438 14.086 1 79.12 287 THR B C 1
ATOM 5333 O O . THR B 1 287 ? 3.465 23.703 14.203 1 79.12 287 THR B O 1
ATOM 5336 N N . ALA B 1 288 ? 5.145 22.5 13.312 1 85.38 288 ALA B N 1
ATOM 5337 C CA . ALA B 1 288 ? 4.289 21.672 12.453 1 85.38 288 ALA B CA 1
ATOM 5338 C C . ALA B 1 288 ? 3.383 22.547 11.586 1 85.38 288 ALA B C 1
ATOM 5340 O O . ALA B 1 288 ? 2.168 22.344 11.555 1 85.38 288 ALA B O 1
ATOM 5341 N N . MET B 1 289 ? 3.988 23.578 11.039 1 85.38 289 MET B N 1
ATOM 5342 C CA . MET B 1 289 ? 3.273 24.531 10.203 1 85.38 289 MET B CA 1
ATOM 5343 C C . MET B 1 289 ? 4.012 24.766 8.883 1 85.38 289 MET B C 1
ATOM 5345 O O . MET B 1 289 ? 5.242 24.688 8.836 1 85.38 289 MET B O 1
ATOM 5349 N N . GLU B 1 290 ? 3.279 25.016 7.914 1 83.69 290 GLU B N 1
ATOM 5350 C CA . GLU B 1 290 ? 3.811 25.359 6.602 1 83.69 290 GLU B CA 1
ATOM 5351 C C . GLU B 1 290 ? 3.1 26.578 6.027 1 83.69 290 GLU B C 1
ATOM 5353 O O . GLU B 1 290 ? 1.885 26.734 6.176 1 83.69 290 GLU B O 1
ATOM 5358 N N . VAL B 1 291 ? 3.887 27.422 5.465 1 81.31 291 VAL B N 1
ATOM 5359 C CA . VAL B 1 291 ? 3.342 28.594 4.789 1 81.31 291 VAL B CA 1
ATOM 5360 C C . VAL B 1 291 ? 3.646 28.516 3.297 1 81.31 291 VAL B C 1
ATOM 5362 O O . VAL B 1 291 ? 4.793 28.297 2.9 1 81.31 291 VAL B O 1
ATOM 5365 N N . ARG B 1 292 ? 2.635 28.656 2.564 1 81.31 292 ARG B N 1
ATOM 5366 C CA . ARG B 1 292 ? 2.775 28.703 1.112 1 81.31 292 ARG B CA 1
ATOM 5367 C C . ARG B 1 292 ? 2.219 30 0.55 1 81.31 292 ARG B C 1
ATOM 5369 O O . ARG B 1 292 ? 1.104 30.406 0.892 1 81.31 292 ARG B O 1
ATOM 5376 N N . MET B 1 293 ? 3.012 30.594 -0.263 1 78.94 293 MET B N 1
ATOM 5377 C CA . MET B 1 293 ? 2.602 31.844 -0.896 1 78.94 293 MET B CA 1
ATOM 5378 C C . MET B 1 293 ? 2.754 31.766 -2.412 1 78.94 293 MET B C 1
ATOM 5380 O O . MET B 1 293 ? 3.725 31.188 -2.912 1 78.94 293 MET B O 1
ATOM 5384 N N . ARG B 1 294 ? 1.856 32.312 -3.061 1 78.38 294 ARG B N 1
ATOM 5385 C CA . ARG B 1 294 ? 1.93 32.469 -4.508 1 78.38 294 ARG B CA 1
ATOM 5386 C C . ARG B 1 294 ? 2.137 33.938 -4.883 1 78.38 294 ARG B C 1
ATOM 5388 O O . ARG B 1 294 ? 1.314 34.781 -4.539 1 78.38 294 ARG B O 1
ATOM 5395 N N . VAL B 1 295 ? 3.25 34.094 -5.523 1 77.19 295 VAL B N 1
ATOM 5396 C CA . VAL B 1 295 ? 3.594 35.469 -5.934 1 77.19 295 VAL B CA 1
ATOM 5397 C C . VAL B 1 295 ? 3.846 35.5 -7.438 1 77.19 295 VAL B C 1
ATOM 5399 O O . VAL B 1 295 ? 4.379 34.531 -8.008 1 77.19 295 VAL B O 1
ATOM 5402 N N . GLN B 1 296 ? 3.395 36.5 -8.016 1 78.75 296 GLN B N 1
ATOM 5403 C CA . GLN B 1 296 ? 3.566 36.656 -9.461 1 78.75 296 GLN B CA 1
ATOM 5404 C C . GLN B 1 296 ? 4.648 37.688 -9.773 1 78.75 296 GLN B C 1
ATOM 5406 O O . GLN B 1 296 ? 4.613 38.781 -9.266 1 78.75 296 GLN B O 1
ATOM 5411 N N . PHE B 1 297 ? 5.598 37.188 -10.531 1 80.12 297 PHE B N 1
ATOM 5412 C CA . PHE B 1 297 ? 6.637 38.062 -11.062 1 80.12 297 PHE B CA 1
ATOM 5413 C C . PHE B 1 297 ? 6.598 38.062 -12.586 1 80.12 297 PHE B C 1
ATOM 5415 O O . PHE B 1 297 ? 6.562 37.031 -13.227 1 80.12 297 PHE B O 1
ATOM 5422 N N . ARG B 1 298 ? 6.617 39.219 -13.094 1 82.81 298 ARG B N 1
ATOM 5423 C CA . ARG B 1 298 ? 6.504 39.344 -14.547 1 82.81 298 ARG B CA 1
ATOM 5424 C C . ARG B 1 298 ? 7.832 39 -15.227 1 82.81 298 ARG B C 1
ATOM 5426 O O . ARG B 1 298 ? 7.867 38.25 -16.188 1 82.81 298 ARG B O 1
ATOM 5433 N N . HIS B 1 299 ? 8.898 39.531 -14.773 1 85.12 299 HIS B N 1
ATOM 5434 C CA . HIS B 1 299 ? 10.195 39.406 -15.43 1 85.12 299 HIS B CA 1
ATOM 5435 C C . HIS B 1 299 ? 11.062 38.344 -14.742 1 85.12 299 HIS B C 1
ATOM 5437 O O . HIS B 1 299 ? 11.711 37.531 -15.414 1 85.12 299 HIS B O 1
ATOM 5443 N N . LEU B 1 300 ? 10.977 38.344 -13.516 1 81.56 300 LEU B N 1
ATOM 5444 C CA . LEU B 1 300 ? 11.852 37.438 -12.75 1 81.56 300 LEU B CA 1
ATOM 5445 C C . LEU B 1 300 ? 11.5 36 -13 1 81.56 300 LEU B C 1
ATOM 5447 O O . LEU B 1 300 ? 12.383 35.125 -13 1 81.56 300 LEU B O 1
ATOM 5451 N N . ALA B 1 301 ? 10.242 35.719 -13.227 1 78.19 301 ALA B N 1
ATOM 5452 C CA . ALA B 1 301 ? 9.773 34.344 -13.391 1 78.19 301 ALA B CA 1
ATOM 5453 C C . ALA B 1 301 ? 10.398 33.688 -14.625 1 78.19 301 ALA B C 1
ATOM 5455 O O . ALA B 1 301 ? 10.547 32.469 -14.672 1 78.19 301 ALA B O 1
ATOM 5456 N N . THR B 1 302 ? 10.789 34.531 -15.523 1 79.94 302 THR B N 1
ATOM 5457 C CA . THR B 1 302 ? 11.352 34.031 -16.766 1 79.94 302 THR B CA 1
ATOM 5458 C C . THR B 1 302 ? 12.859 34.25 -16.812 1 79.94 302 THR B C 1
ATOM 5460 O O . THR B 1 302 ? 13.508 33.938 -17.812 1 79.94 302 THR B O 1
ATOM 5463 N N . ASP B 1 303 ? 13.281 34.844 -15.828 1 81.81 303 ASP B N 1
ATOM 5464 C CA . ASP B 1 303 ? 14.711 35.125 -15.781 1 81.81 303 ASP B CA 1
ATOM 5465 C C . ASP B 1 303 ? 15.516 33.875 -15.422 1 81.81 303 ASP B C 1
ATOM 5467 O O . ASP B 1 303 ? 15.156 33.156 -14.492 1 81.81 303 ASP B O 1
ATOM 5471 N N . ASN B 1 304 ? 16.578 33.625 -16.125 1 79.38 304 ASN B N 1
ATOM 5472 C CA . ASN B 1 304 ? 17.375 32.406 -15.93 1 79.38 304 ASN B CA 1
ATOM 5473 C C . ASN B 1 304 ? 18.078 32.438 -14.57 1 79.38 304 ASN B C 1
ATOM 5475 O O . ASN B 1 304 ? 18.484 31.375 -14.07 1 79.38 304 ASN B O 1
ATOM 5479 N N . ARG B 1 305 ? 18.156 33.594 -13.977 1 79.56 305 ARG B N 1
ATOM 5480 C CA . ARG B 1 305 ? 18.906 33.719 -12.727 1 79.56 305 ARG B CA 1
ATOM 5481 C C . ARG B 1 305 ? 17.984 33.531 -11.523 1 79.56 305 ARG B C 1
ATOM 5483 O O . ARG B 1 305 ? 18.438 33.594 -10.375 1 79.56 305 ARG B O 1
ATOM 5490 N N . LEU B 1 306 ? 16.75 33.25 -11.812 1 77.38 306 LEU B N 1
ATOM 5491 C CA . LEU B 1 306 ? 15.781 33.062 -10.734 1 77.38 306 LEU B CA 1
ATOM 5492 C C . LEU B 1 306 ? 16.234 31.938 -9.789 1 77.38 306 LEU B C 1
ATOM 5494 O O . LEU B 1 306 ? 16.172 32.094 -8.57 1 77.38 306 LEU B O 1
ATOM 5498 N N . HIS B 1 307 ? 16.562 30.906 -10.406 1 73.25 307 HIS B N 1
ATOM 5499 C CA . HIS B 1 307 ? 16.984 29.766 -9.586 1 73.25 307 HIS B CA 1
ATOM 5500 C C . HIS B 1 307 ? 18.141 30.141 -8.68 1 73.25 307 HIS B C 1
ATOM 5502 O O . HIS B 1 307 ? 18.203 29.719 -7.523 1 73.25 307 HIS B O 1
ATOM 5508 N N . PHE B 1 308 ? 18.984 30.922 -9.273 1 73.12 308 PHE B N 1
ATOM 5509 C CA . PHE B 1 308 ? 20.125 31.391 -8.492 1 73.12 308 PHE B CA 1
ATOM 5510 C C . PHE B 1 308 ? 19.672 32.312 -7.371 1 73.12 308 PHE B C 1
ATOM 5512 O O . PHE B 1 308 ? 20.172 32.219 -6.242 1 73.12 308 PHE B O 1
ATOM 5519 N N . ALA B 1 309 ? 18.859 33.156 -7.641 1 74.25 309 ALA B N 1
ATOM 5520 C CA . ALA B 1 309 ? 18.328 34.094 -6.629 1 74.25 309 ALA B CA 1
ATOM 5521 C C . ALA B 1 309 ? 17.672 33.312 -5.488 1 74.25 309 ALA B C 1
ATOM 5523 O O . ALA B 1 309 ? 17.859 33.625 -4.316 1 74.25 309 ALA B O 1
ATOM 5524 N N . LEU B 1 310 ? 16.953 32.281 -5.902 1 73.25 310 LEU B N 1
ATOM 5525 C CA . LEU B 1 310 ? 16.266 31.469 -4.906 1 73.25 310 LEU B CA 1
ATOM 5526 C C . LEU B 1 310 ? 17.266 30.688 -4.055 1 73.25 310 LEU B C 1
ATOM 5528 O O . LEU B 1 310 ? 17.062 30.531 -2.846 1 73.25 310 LEU B O 1
ATOM 5532 N N . LYS B 1 311 ? 18.156 30.234 -4.754 1 68.88 311 LYS B N 1
ATOM 5533 C CA . LYS B 1 311 ? 19.203 29.531 -4.02 1 68.88 311 LYS B CA 1
ATOM 5534 C C . LYS B 1 311 ? 19.891 30.453 -3.018 1 68.88 311 LYS B C 1
ATOM 5536 O O . LYS B 1 311 ? 20.219 30.047 -1.903 1 68.88 311 LYS B O 1
ATOM 5541 N N . CYS B 1 312 ? 20.141 31.656 -3.609 1 65.38 312 CYS B N 1
ATOM 5542 C CA . CYS B 1 312 ? 20.781 32.625 -2.75 1 65.38 312 CYS B CA 1
ATOM 5543 C C . CYS B 1 312 ? 19.906 32.969 -1.547 1 65.38 312 CYS B C 1
ATOM 5545 O O . CYS B 1 312 ? 20.422 33.219 -0.455 1 65.38 312 CYS B O 1
ATOM 5547 N N . LEU B 1 313 ? 18.672 33.125 -2.145 1 63.06 313 LEU B N 1
ATOM 5548 C CA . LEU B 1 313 ? 17.75 33.375 -1.05 1 63.06 313 LEU B CA 1
ATOM 5549 C C . LEU B 1 313 ? 17.562 32.156 -0.18 1 63.06 313 LEU B C 1
ATOM 5551 O O . LEU B 1 313 ? 17.062 32.25 0.944 1 63.06 313 LEU B O 1
ATOM 5555 N N . ASN B 1 314 ? 17.609 31.109 -1.445 1 53.69 314 ASN B N 1
ATOM 5556 C CA . ASN B 1 314 ? 17.375 29.766 -0.922 1 53.69 314 ASN B CA 1
ATOM 5557 C C . ASN B 1 314 ? 17.75 29.656 0.553 1 53.69 314 ASN B C 1
ATOM 5559 O O . ASN B 1 314 ? 18.938 29.594 0.892 1 53.69 314 ASN B O 1
ATOM 5563 N N . MET B 1 315 ? 16.969 30.172 0.994 1 47.31 315 MET B N 1
ATOM 5564 C CA . MET B 1 315 ? 16.094 29.891 2.133 1 47.31 315 MET B CA 1
ATOM 5565 C C . MET B 1 315 ? 16.297 28.469 2.625 1 47.31 315 MET B C 1
ATOM 5567 O O . MET B 1 315 ? 16.031 27.516 1.893 1 47.31 315 MET B O 1
ATOM 5571 N N . LYS B 1 316 ? 17.219 28.188 2.943 1 43.25 316 LYS B N 1
ATOM 5572 C CA . LYS B 1 316 ? 17.312 26.938 3.713 1 43.25 316 LYS B CA 1
ATOM 5573 C C . LYS B 1 316 ? 15.922 26.484 4.152 1 43.25 316 LYS B C 1
ATOM 5575 O O . LYS B 1 316 ? 15.102 27.281 4.59 1 43.25 316 LYS B O 1
ATOM 5580 N N . ARG B 1 317 ? 15.328 25.672 3.361 1 42.56 317 ARG B N 1
ATOM 5581 C CA . ARG B 1 317 ? 14.172 25 3.947 1 42.56 317 ARG B CA 1
ATOM 5582 C C . ARG B 1 317 ? 14.117 25.219 5.457 1 42.56 317 ARG B C 1
ATOM 5584 O O . ARG B 1 317 ? 15.078 24.922 6.168 1 42.56 317 ARG B O 1
ATOM 5591 N N . CYS B 1 318 ? 13.719 26.422 5.848 1 41.19 318 CYS B N 1
ATOM 5592 C CA . CYS B 1 318 ? 13.453 26.578 7.27 1 41.19 318 CYS B CA 1
ATOM 5593 C C . CYS B 1 318 ? 13.172 25.234 7.926 1 41.19 318 CYS B C 1
ATOM 5595 O O . CYS B 1 318 ? 12.109 24.641 7.711 1 41.19 318 CYS B O 1
ATOM 5597 N N . ARG B 1 319 ? 14.211 24.469 7.984 1 43.91 319 ARG B N 1
ATOM 5598 C CA . ARG B 1 319 ? 14.117 23.281 8.836 1 43.91 319 ARG B CA 1
ATOM 5599 C C . ARG B 1 319 ? 13.359 23.594 10.117 1 43.91 319 ARG B C 1
ATOM 5601 O O . ARG B 1 319 ? 13.75 24.484 10.883 1 43.91 319 ARG B O 1
ATOM 5608 N N . GLN B 1 320 ? 12.062 23.68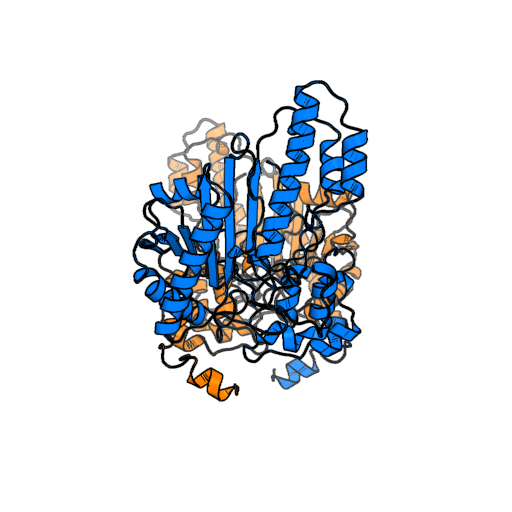8 10.016 1 48.59 320 GLN B N 1
ATOM 5609 C CA . GLN B 1 320 ? 10.922 23.938 10.898 1 48.59 320 GLN B CA 1
ATOM 5610 C C . GLN B 1 320 ? 11.297 23.719 12.359 1 48.59 320 GLN B C 1
ATOM 5612 O O . GLN B 1 320 ? 10.773 24.391 13.25 1 48.59 320 GLN B O 1
ATOM 5617 N N . GLY B 1 321 ? 12.359 22.922 12.641 1 48.38 321 GLY B N 1
ATOM 5618 C CA . GLY B 1 321 ? 12.414 22.5 14.031 1 48.38 321 GLY B CA 1
ATOM 5619 C C . GLY B 1 321 ? 12.82 23.609 14.984 1 48.38 321 GLY B C 1
ATOM 5620 O O . GLY B 1 321 ? 12.445 23.594 16.156 1 48.38 321 GLY B O 1
ATOM 5621 N N . LYS B 1 322 ? 13.672 24.594 14.445 1 53.81 322 LYS B N 1
ATOM 5622 C CA . LYS B 1 322 ? 14.148 25.578 15.422 1 53.81 322 LYS B CA 1
ATOM 5623 C C . LYS B 1 322 ? 13.414 26.906 15.273 1 53.81 322 LYS B C 1
ATOM 5625 O O . LYS B 1 322 ? 13.5 27.766 16.156 1 53.81 322 LYS B O 1
ATOM 5630 N N . ILE B 1 323 ? 12.672 26.953 14.266 1 56.72 323 ILE B N 1
ATOM 5631 C CA . ILE B 1 323 ? 12.227 28.297 13.953 1 56.72 323 ILE B CA 1
ATOM 5632 C C . ILE B 1 323 ? 10.781 28.484 14.43 1 56.72 323 ILE B C 1
ATOM 5634 O O . ILE B 1 323 ? 9.945 27.609 14.242 1 56.72 323 ILE B O 1
ATOM 5638 N N . LEU B 1 324 ? 10.734 29.547 15.258 1 62.44 324 LEU B N 1
ATOM 5639 C CA . LEU B 1 324 ? 9.414 30.016 15.672 1 62.44 324 LEU B CA 1
ATOM 5640 C C . LEU B 1 324 ? 8.57 30.406 14.461 1 62.44 324 LEU B C 1
ATOM 5642 O O . LEU B 1 324 ? 9.117 30.75 13.406 1 62.44 324 LEU B O 1
ATOM 5646 N N . ALA B 1 325 ? 7.367 30.156 14.531 1 68.44 325 ALA B N 1
ATOM 5647 C CA . ALA B 1 325 ? 6.426 30.5 13.469 1 68.44 325 ALA B CA 1
ATOM 5648 C C . ALA B 1 325 ? 6.664 31.922 12.969 1 68.44 325 ALA B C 1
ATOM 5650 O O . ALA B 1 325 ? 6.672 32.156 11.758 1 68.44 325 ALA B O 1
ATOM 5651 N N . VAL B 1 326 ? 6.953 32.781 13.883 1 68 326 VAL B N 1
ATOM 5652 C CA . VAL B 1 326 ? 7.105 34.219 13.547 1 68 326 VAL B CA 1
ATOM 5653 C C . VAL B 1 326 ? 8.367 34.406 12.711 1 68 326 VAL B C 1
ATOM 5655 O O . VAL B 1 326 ? 8.391 35.219 11.797 1 68 326 VAL B O 1
ATOM 5658 N N . GLN B 1 327 ? 9.297 33.719 13.07 1 71.06 327 GLN B N 1
ATOM 5659 C CA . GLN B 1 327 ? 10.547 33.812 12.32 1 71.06 327 GLN B CA 1
ATOM 5660 C C . GLN B 1 327 ? 10.375 33.281 10.898 1 71.06 327 GLN B C 1
ATOM 5662 O O . GLN B 1 327 ? 10.977 33.812 9.961 1 71.06 327 GLN B O 1
ATOM 5667 N N . LEU B 1 328 ? 9.586 32.312 10.836 1 72.69 328 LEU B N 1
ATOM 5668 C CA . LEU B 1 328 ? 9.289 31.766 9.523 1 72.69 328 LEU B CA 1
ATOM 5669 C C . LEU B 1 328 ? 8.586 32.812 8.648 1 72.69 328 LEU B C 1
ATOM 5671 O O . LEU B 1 328 ? 8.953 33 7.488 1 72.69 328 LEU B O 1
ATOM 5675 N N . LEU B 1 329 ? 7.664 33.469 9.203 1 76.06 329 LEU B N 1
ATOM 5676 C CA . LEU B 1 329 ? 6.895 34.469 8.469 1 76.06 329 LEU B CA 1
ATOM 5677 C C . LEU B 1 329 ? 7.766 35.656 8.094 1 76.06 329 LEU B C 1
ATOM 5679 O O . LEU B 1 329 ? 7.672 36.188 6.98 1 76.06 329 LEU B O 1
ATOM 5683 N N . GLN B 1 330 ? 8.531 35.969 9.008 1 75.06 330 GLN B N 1
ATOM 5684 C CA . GLN B 1 330 ? 9.438 37.094 8.766 1 75.06 330 GLN B CA 1
ATOM 5685 C C . GLN B 1 330 ? 10.414 36.781 7.637 1 75.06 330 GLN B C 1
ATOM 5687 O O . GLN B 1 330 ? 10.719 37.656 6.812 1 75.06 330 GLN B O 1
ATOM 5692 N N . GLY B 1 331 ? 10.875 35.625 7.695 1 74.12 331 GLY B N 1
ATOM 5693 C CA . GLY B 1 331 ? 11.773 35.219 6.629 1 74.12 331 GLY B CA 1
ATOM 5694 C C . GLY B 1 331 ? 11.109 35.219 5.266 1 74.12 331 GLY B C 1
ATOM 5695 O O . GLY B 1 331 ? 11.734 35.594 4.27 1 74.12 331 GLY B O 1
ATOM 5696 N N . MET B 1 332 ? 9.977 34.812 5.211 1 75.75 332 MET B N 1
ATOM 5697 C CA . MET B 1 332 ? 9.234 34.781 3.959 1 75.75 332 MET B CA 1
ATOM 5698 C C . MET B 1 332 ? 9.016 36.188 3.416 1 75.75 332 MET B C 1
ATOM 5700 O O . MET B 1 332 ? 9.188 36.438 2.221 1 75.75 332 MET B O 1
ATOM 5704 N N . VAL B 1 333 ? 8.625 37 4.309 1 75.81 333 VAL B N 1
ATOM 5705 C CA . VAL B 1 333 ? 8.367 38.406 3.912 1 75.81 333 VAL B CA 1
ATOM 5706 C C . VAL B 1 333 ? 9.656 39.031 3.402 1 75.81 333 VAL B C 1
ATOM 5708 O O . VAL B 1 333 ? 9.648 39.719 2.379 1 75.81 333 VAL B O 1
ATOM 5711 N N . GLU B 1 334 ? 10.656 38.781 4.062 1 77 334 GLU B N 1
ATOM 5712 C CA . GLU B 1 334 ? 11.938 39.344 3.656 1 77 334 GLU B CA 1
ATOM 5713 C C . GLU B 1 334 ? 12.383 38.781 2.307 1 77 334 GLU B C 1
ATOM 5715 O O . GLU B 1 334 ? 12.93 39.531 1.476 1 77 334 GLU B O 1
ATOM 5720 N N . GLY B 1 335 ? 12.188 37.562 2.203 1 77.38 335 GLY B N 1
ATOM 5721 C CA . GLY B 1 335 ? 12.539 36.938 0.93 1 77.38 335 GLY B CA 1
ATOM 5722 C C . GLY B 1 335 ? 11.734 37.5 -0.235 1 77.38 335 GLY B C 1
ATOM 5723 O O . GLY B 1 335 ? 12.297 37.812 -1.291 1 77.38 335 GLY B O 1
ATOM 5724 N N . ILE B 1 336 ? 10.578 37.656 -0.074 1 78.38 336 ILE B N 1
ATOM 5725 C CA . ILE B 1 336 ? 9.711 38.188 -1.133 1 78.38 336 ILE B CA 1
ATOM 5726 C C . ILE B 1 336 ? 10.055 39.625 -1.436 1 78.38 336 ILE B C 1
ATOM 5728 O O . ILE B 1 336 ? 10.016 40.062 -2.592 1 78.38 336 ILE B O 1
ATOM 5732 N N . ASN B 1 337 ? 10.289 40.25 -0.392 1 78.31 337 ASN B N 1
ATOM 5733 C CA . ASN B 1 337 ? 10.672 41.656 -0.592 1 78.31 337 ASN B CA 1
ATOM 5734 C C . ASN B 1 337 ? 11.961 41.781 -1.403 1 78.31 337 ASN B C 1
ATOM 5736 O O . ASN B 1 337 ? 12.094 42.656 -2.252 1 78.31 337 ASN B O 1
ATOM 5740 N N . LYS B 1 338 ? 12.805 40.938 -1.109 1 80.44 338 LYS B N 1
ATOM 5741 C CA . LYS B 1 338 ? 14.047 40.938 -1.872 1 80.44 338 LYS B CA 1
ATOM 5742 C C . LYS B 1 338 ? 13.797 40.562 -3.332 1 80.44 338 LYS B C 1
ATOM 5744 O O . LYS B 1 338 ? 14.367 41.188 -4.238 1 80.44 338 LYS B O 1
ATOM 5749 N N . LEU B 1 339 ? 13.023 39.688 -3.529 1 81.25 339 LEU B N 1
ATOM 5750 C CA . LEU B 1 339 ? 12.688 39.281 -4.895 1 81.25 339 LEU B CA 1
ATOM 5751 C C . LEU B 1 339 ? 11.938 40.406 -5.613 1 81.25 339 LEU B C 1
ATOM 5753 O O . LEU B 1 339 ? 12.125 40.594 -6.816 1 81.25 339 LEU B O 1
ATOM 5757 N N . SER B 1 340 ? 11.109 41 -4.914 1 81.31 340 SER B N 1
ATOM 5758 C CA . SER B 1 340 ? 10.375 42.125 -5.488 1 81.31 340 SER B CA 1
ATOM 5759 C C . SER B 1 340 ? 11.32 43.25 -5.898 1 81.31 340 SER B C 1
ATOM 5761 O O . SER B 1 340 ? 11.07 43.969 -6.883 1 81.31 340 SER B O 1
ATOM 5763 N N . GLY B 1 341 ? 12.258 43.375 -5.074 1 83.06 341 GLY B N 1
ATOM 5764 C CA . GLY B 1 341 ? 13.281 44.344 -5.449 1 83.06 341 GLY B CA 1
ATOM 5765 C C . GLY B 1 341 ? 13.977 44 -6.75 1 83.06 341 GLY B C 1
ATOM 5766 O O . GLY B 1 341 ? 14.227 44.875 -7.582 1 83.06 341 GLY B O 1
ATOM 5767 N N . LEU B 1 342 ? 14.25 42.812 -6.855 1 85.19 342 LEU B N 1
ATOM 5768 C CA . LEU B 1 342 ? 14.852 42.344 -8.102 1 85.19 342 LEU B CA 1
ATOM 5769 C C . LEU B 1 342 ? 13.906 42.562 -9.281 1 85.19 342 LEU B C 1
ATOM 5771 O O . LEU B 1 342 ? 14.328 43 -10.352 1 85.19 342 LEU B O 1
ATOM 5775 N N . GLU B 1 343 ? 12.695 42.281 -9.055 1 86.06 343 GLU B N 1
ATOM 5776 C CA . GLU B 1 343 ? 11.68 42.469 -10.086 1 86.06 343 GLU B CA 1
ATOM 5777 C C . GLU B 1 343 ? 11.594 43.938 -10.5 1 86.06 343 GLU B C 1
ATOM 5779 O O . GLU B 1 343 ? 11.445 44.25 -11.68 1 86.06 343 GLU B O 1
ATOM 5784 N N . ALA B 1 344 ? 11.648 44.75 -9.539 1 86.12 344 ALA B N 1
ATOM 5785 C CA . ALA B 1 344 ? 11.578 46.188 -9.805 1 86.12 344 ALA B CA 1
ATOM 5786 C C . ALA B 1 344 ? 12.766 46.656 -10.656 1 86.12 344 ALA B C 1
ATOM 5788 O O . ALA B 1 344 ? 12.617 47.5 -11.531 1 86.12 344 ALA B O 1
ATOM 5789 N N . LEU B 1 345 ? 13.852 46.094 -10.391 1 88.06 345 LEU B N 1
ATOM 5790 C CA . LEU B 1 345 ? 15.039 46.406 -11.172 1 88.06 345 LEU B CA 1
ATOM 5791 C C . LEU B 1 345 ? 14.891 45.938 -12.609 1 88.06 345 LEU B C 1
ATOM 5793 O O . LEU B 1 345 ? 15.227 46.656 -13.547 1 88.06 345 LEU B O 1
ATOM 5797 N N . LEU B 1 346 ? 14.367 44.844 -12.703 1 88.44 346 LEU B N 1
ATOM 5798 C CA . LEU B 1 346 ? 14.172 44.281 -14.039 1 88.44 346 LEU B CA 1
ATOM 5799 C C . LEU B 1 346 ? 13.117 45.062 -14.805 1 88.44 346 LEU B C 1
ATOM 5801 O O . LEU B 1 346 ? 13.242 45.281 -16.016 1 88.44 346 LEU B O 1
ATOM 5805 N N . ASP B 1 347 ? 12.156 45.5 -14.164 1 87.44 347 ASP B N 1
ATOM 5806 C CA . ASP B 1 347 ? 11.094 46.312 -14.766 1 87.44 347 ASP B CA 1
ATOM 5807 C C . ASP B 1 347 ? 11.633 47.625 -15.297 1 87.44 347 ASP B C 1
ATOM 5809 O O . ASP B 1 347 ? 11.125 48.156 -16.297 1 87.44 347 ASP B O 1
ATOM 5813 N N . GLN B 1 348 ? 12.602 48.062 -14.672 1 90.81 348 GLN B N 1
ATOM 5814 C CA . GLN B 1 348 ? 13.211 49.344 -15.07 1 90.81 348 GLN B CA 1
ATOM 5815 C C . GLN B 1 348 ? 14.32 49.125 -16.094 1 90.81 348 GLN B C 1
ATOM 5817 O O . GLN B 1 348 ? 14.93 50.062 -16.578 1 90.81 348 GLN B O 1
ATOM 5822 N N . GLY B 1 349 ? 14.625 47.906 -16.328 1 86.88 349 GLY B N 1
ATOM 5823 C CA . GLY B 1 349 ? 15.617 47.562 -17.344 1 86.88 349 GLY B CA 1
ATOM 5824 C C . GLY B 1 349 ? 17.031 47.5 -16.797 1 86.88 349 GLY B C 1
ATOM 5825 O O . GLY B 1 349 ? 18 47.562 -17.547 1 86.88 349 GLY B O 1
ATOM 5826 N N . HIS B 1 350 ? 17.031 47.438 -15.5 1 87.25 350 HIS B N 1
ATOM 5827 C CA . HIS B 1 350 ? 18.344 47.375 -14.875 1 87.25 350 HIS B CA 1
ATOM 5828 C C . HIS B 1 350 ? 18.844 45.938 -14.797 1 87.25 350 HIS B C 1
ATOM 5830 O O . HIS B 1 350 ? 18.062 45 -14.859 1 87.25 350 HIS B O 1
ATOM 5836 N N . GLU B 1 351 ? 20.219 45.875 -14.711 1 83.19 351 GLU B N 1
ATOM 5837 C CA . GLU B 1 351 ? 20.828 44.562 -14.469 1 83.19 351 GLU B CA 1
ATOM 5838 C C . GLU B 1 351 ? 20.734 44.156 -13 1 83.19 351 GLU B C 1
ATOM 5840 O O . GLU B 1 351 ? 20.766 45.031 -12.117 1 83.19 351 GLU B O 1
ATOM 5845 N N . ILE B 1 352 ? 20.547 42.938 -12.703 1 82.44 352 ILE B N 1
ATOM 5846 C CA . ILE B 1 352 ? 20.281 42.531 -11.328 1 82.44 352 ILE B CA 1
ATOM 5847 C C . ILE B 1 352 ? 21.484 41.75 -10.789 1 82.44 352 ILE B C 1
ATOM 5849 O O . ILE B 1 352 ? 21.422 41.156 -9.711 1 82.44 352 ILE B O 1
ATOM 5853 N N . HIS B 1 353 ? 22.625 41.812 -11.461 1 80.75 353 HIS B N 1
ATOM 5854 C CA . HIS B 1 353 ? 23.797 41.031 -11.047 1 80.75 353 HIS B CA 1
ATOM 5855 C C . HIS B 1 353 ? 24.281 41.469 -9.664 1 80.75 353 HIS B C 1
ATOM 5857 O O . HIS B 1 353 ? 24.594 40.625 -8.82 1 80.75 353 HIS B O 1
ATOM 5863 N N . GLU B 1 354 ? 24.344 42.75 -9.5 1 78.38 354 GLU B N 1
ATOM 5864 C CA . GLU B 1 354 ? 24.828 43.281 -8.219 1 78.38 354 GLU B CA 1
ATOM 5865 C C . GLU B 1 354 ? 23.859 42.969 -7.09 1 78.38 354 GLU B C 1
ATOM 5867 O O . GLU B 1 354 ? 24.266 42.625 -5.98 1 78.38 354 GLU B O 1
ATOM 5872 N N . ALA B 1 355 ? 22.625 43.094 -7.438 1 79.56 355 ALA B N 1
ATOM 5873 C CA . ALA B 1 355 ? 21.594 42.844 -6.438 1 79.56 355 ALA B CA 1
ATOM 5874 C C . ALA B 1 355 ? 21.578 41.375 -6.039 1 79.56 355 ALA B C 1
ATOM 5876 O O . ALA B 1 355 ? 21.312 41.031 -4.883 1 79.56 355 ALA B O 1
ATOM 5877 N N . LEU B 1 356 ? 21.891 40.531 -6.902 1 78.12 356 LEU B N 1
ATOM 5878 C CA . LEU B 1 356 ? 21.953 39.094 -6.645 1 78.12 356 LEU B CA 1
ATOM 5879 C C . LEU B 1 356 ? 23.125 38.75 -5.715 1 78.12 356 LEU B C 1
ATOM 5881 O O . LEU B 1 356 ? 23 37.875 -4.848 1 78.12 356 LEU B O 1
ATOM 5885 N N . ASN B 1 357 ? 24.141 39.469 -5.859 1 70.69 357 ASN B N 1
ATOM 5886 C CA . ASN B 1 357 ? 25.297 39.25 -4.992 1 70.69 357 ASN B CA 1
ATOM 5887 C C . ASN B 1 357 ? 25 39.656 -3.555 1 70.69 357 ASN B C 1
ATOM 5889 O O . ASN B 1 357 ? 25.5 39.062 -2.611 1 70.69 357 ASN B O 1
ATOM 5893 N N . ASP B 1 358 ? 24.141 40.594 -3.43 1 72 358 ASP B N 1
ATOM 5894 C CA . ASP B 1 358 ? 23.75 41.031 -2.1 1 72 358 ASP B CA 1
ATOM 5895 C C . ASP B 1 358 ? 22.859 40.031 -1.395 1 72 358 ASP B C 1
ATOM 5897 O O . ASP B 1 358 ? 22.844 39.969 -0.164 1 72 358 ASP B O 1
ATOM 5901 N N . LEU B 1 359 ? 22.141 39.25 -2.121 1 71.56 359 LEU B N 1
ATOM 5902 C CA . LEU B 1 359 ? 21.266 38.219 -1.562 1 71.56 359 LEU B CA 1
ATOM 5903 C C . LEU B 1 359 ? 22.094 37.125 -0.913 1 71.56 359 LEU B C 1
ATOM 5905 O O . LEU B 1 359 ? 21.656 36.5 0.067 1 71.56 359 LEU B O 1
ATOM 5909 N N . GLN B 1 360 ? 23.203 36.875 -1.404 1 62.44 360 GLN B N 1
ATOM 5910 C CA . GLN B 1 360 ? 24.062 35.844 -0.889 1 62.44 360 GLN B CA 1
ATOM 5911 C C . GLN B 1 360 ? 24.547 36.156 0.521 1 62.44 360 GLN B C 1
ATOM 5913 O O . GLN B 1 360 ? 24.766 35.25 1.335 1 62.44 360 GLN B O 1
ATOM 5918 N N . ASP B 1 361 ? 24.625 37.375 0.763 1 55.22 361 ASP B N 1
ATOM 5919 C CA . ASP B 1 361 ? 25.234 37.812 2.021 1 55.22 361 ASP B CA 1
ATOM 5920 C C . ASP B 1 361 ? 24.188 37.875 3.133 1 55.22 361 ASP B C 1
ATOM 5922 O O . ASP B 1 361 ? 24.531 38.031 4.309 1 55.22 361 ASP B O 1
ATOM 5926 N N . ALA B 1 362 ? 22.875 37.781 2.738 1 46.91 362 ALA B N 1
ATOM 5927 C CA . ALA B 1 362 ? 21.812 37.812 3.738 1 46.91 362 ALA B CA 1
ATOM 5928 C C . ALA B 1 362 ? 20.781 36.719 3.506 1 46.91 362 ALA B C 1
ATOM 5930 O O . ALA B 1 362 ? 19.656 36.969 3.07 1 46.91 362 ALA B O 1
ATOM 5931 N N . PRO B 1 363 ? 21.25 35.438 3.865 1 44.5 363 PRO B N 1
ATOM 5932 C CA . PRO B 1 363 ? 20.328 34.344 3.586 1 44.5 363 PRO B CA 1
ATOM 5933 C C . PRO B 1 363 ? 19.078 34.375 4.461 1 44.5 363 PRO B C 1
ATOM 5935 O O . PRO B 1 363 ? 19.141 34.812 5.613 1 44.5 363 PRO B O 1
ATOM 5938 N N . VAL B 1 364 ? 17.891 34.531 3.807 1 43.75 364 VAL B N 1
ATOM 5939 C CA . VAL B 1 364 ? 16.609 34.438 4.508 1 43.75 364 VAL B CA 1
ATOM 5940 C C . VAL B 1 364 ? 16.156 32.969 4.547 1 43.75 364 VAL B C 1
ATOM 5942 O O . VAL B 1 364 ? 16.438 32.188 3.625 1 43.75 364 VAL B O 1
ATOM 5945 N N . VAL B 1 365 ? 15.945 32.531 5.695 1 43.16 365 VAL B N 1
ATOM 5946 C CA . VAL B 1 365 ? 15.445 31.172 5.859 1 43.16 365 VAL B CA 1
ATOM 5947 C C . VAL B 1 365 ? 14.062 31.047 5.215 1 43.16 365 VAL B C 1
ATOM 5949 O O . VAL B 1 365 ? 13.109 31.703 5.656 1 43.16 365 VAL B O 1
ATOM 5952 N N . LEU B 1 366 ? 14.055 30.812 3.887 1 43.81 366 LEU B N 1
ATOM 5953 C CA . LEU B 1 366 ? 12.75 30.672 3.248 1 43.81 366 LEU B CA 1
ATOM 5954 C C . LEU B 1 366 ? 12.242 29.234 3.352 1 43.81 366 LEU B C 1
ATOM 5956 O O . LEU B 1 366 ? 13.008 28.281 3.125 1 43.81 366 LEU B O 1
ATOM 5960 N N . PRO B 1 367 ? 11.133 29.125 4.012 1 41.12 367 PRO B N 1
ATOM 5961 C CA . PRO B 1 367 ? 10.523 27.797 3.861 1 41.12 367 PRO B CA 1
ATOM 5962 C C . PRO B 1 367 ? 10.336 27.406 2.398 1 41.12 367 PRO B C 1
ATOM 5964 O O . PRO B 1 367 ? 10.484 28.25 1.503 1 41.12 367 PRO B O 1
ATOM 5967 N N . GLN B 1 368 ? 10 26.141 2.07 1 40.31 368 GLN B N 1
ATOM 5968 C CA . GLN B 1 368 ? 9.82 25.562 0.74 1 40.31 368 GLN B CA 1
ATOM 5969 C C . GLN B 1 368 ? 8.922 26.453 -0.121 1 40.31 368 GLN B C 1
ATOM 5971 O O . GLN B 1 368 ? 7.727 26.578 0.151 1 40.31 368 GLN B O 1
ATOM 5976 N N . LEU B 1 369 ? 9.531 27.422 -0.728 1 40.62 369 LEU B N 1
ATOM 5977 C CA . LEU B 1 369 ? 8.82 28.188 -1.753 1 40.62 369 LEU B CA 1
ATOM 5978 C C . LEU B 1 369 ? 8.57 27.328 -2.986 1 40.62 369 LEU B C 1
ATOM 5980 O O . LEU B 1 369 ? 9.469 26.625 -3.453 1 40.62 369 LEU B O 1
ATOM 5984 N N . ARG B 1 370 ? 7.406 26.797 -3.105 1 39.41 370 ARG B N 1
ATOM 5985 C CA . ARG B 1 370 ? 7.125 26.156 -4.383 1 39.41 370 ARG B CA 1
ATOM 5986 C C . ARG B 1 370 ? 6.684 27.172 -5.426 1 39.41 370 ARG B C 1
ATOM 5988 O O . ARG B 1 370 ? 5.824 28.016 -5.156 1 39.41 370 ARG B O 1
ATOM 5995 N N . PHE B 1 371 ? 7.508 27.297 -6.441 1 37.69 371 PHE B N 1
ATOM 5996 C CA . PHE B 1 371 ? 7.207 28.203 -7.551 1 37.69 371 PHE B CA 1
ATOM 5997 C C . PHE B 1 371 ? 6.289 27.516 -8.562 1 37.69 371 PHE B C 1
ATOM 5999 O O . PHE B 1 371 ? 6.48 26.344 -8.891 1 37.69 371 PHE B O 1
ATOM 6006 N N . GLN B 1 372 ? 5.016 27.844 -8.555 1 36.84 372 GLN B N 1
ATOM 6007 C CA . GLN B 1 372 ? 4.164 27.406 -9.656 1 36.84 372 GLN B CA 1
ATOM 6008 C C . GLN B 1 372 ? 4.316 28.328 -10.867 1 36.84 372 GLN B C 1
ATOM 6010 O O . GLN B 1 372 ? 4.406 29.547 -10.711 1 36.84 372 GLN B O 1
#

pLDDT: mean 82.09, std 18.15, range [26.28, 98.62]

Sequence (744 aa):
MSSEEWRRRNGYLRFPAYGNFPDLSLNNTLMAKYLTPEMYEKLKNRKTSGKFTLEKLIQVGVDCPSVPWGRAAGVVAGDEETYTVFSPILDSVIKDLHDYGPEEKQKRDVDCKGLRDATIPRAKWKATRITAWRSLKGYRFPAACGRLDRRQIEQAIQSALKRLKGEFKGKYYSIVDLPESDQKHLTANNLMLVHNTPEMTCSERSRDWPDARGIFFTSDKTFVVHVNEADHLKVICWSQGSDLFDTYDRFQRGLSQLEEELKQNDEEFALSDHLGYIVSDPRHLGTAMEVRMRVQFRHLATDNRLHFALKCLNMKRCRQGKILAVQLLQGMVEGINKLSGLEALLDQGHEIHEALNDLQDAPVVLPQLRFQMSSEEWRRRNGYLRFPAYGNFPDLSLNNTLMAKYLTPEMYEKLKNRKTSGKFTLEKLIQVGVDCPSVPWGRAAGVVAGDEETYTVFSPILDSVIKDLHDYGPEEKQKRDVDCKGLRDATIPRAKWKATRITAWRSLKGYRFPAACGRLDRRQIEQAIQSALKRLKGEFKGKYYSIVDLPESDQKHLTANNLMLVHNTPEMTCSERSRDWPDARGIFFTSDKTFVVHVNEADHLKVICWSQGSDLFDTYDRFQRGLSQLEEELKQNDEEFALSDHLGYIVSDPRHLGTAMEVRMRVQFRHLATDNRLHFALKCLNMKRCRQGKILAVQLLQGMVEGINKLSGLEALLDQGHEIHEALNDLQDAPVVLPQLRFQ

Radius of gyration: 30.49 Å; Cα contacts (8 Å, |Δi|>4): 1369; chains: 2; bounding box: 54×89×78 Å

Solvent-accessible surface area (backbone atoms only — not comparable to full-atom values): 39674 Å² total; per-residue (Å²): 130,53,74,62,53,52,51,63,73,45,54,68,77,73,50,57,80,66,45,56,56,76,86,48,90,83,36,52,19,41,38,51,73,64,61,40,72,67,55,45,56,70,41,60,82,48,57,36,94,84,67,42,41,45,66,63,25,38,34,27,21,53,59,50,24,68,47,95,92,49,67,42,60,22,52,43,32,30,35,79,52,37,64,65,76,44,27,82,57,47,42,54,43,41,25,71,63,28,73,42,63,90,82,45,68,38,73,84,57,75,71,57,83,70,65,73,84,71,75,62,71,64,90,32,46,50,33,33,36,40,36,34,55,40,23,53,51,94,45,59,28,38,46,56,40,51,56,38,54,38,41,51,49,38,51,54,50,47,59,23,51,66,65,40,56,80,90,54,31,52,50,77,30,47,61,88,66,52,50,66,70,56,49,51,52,30,50,78,67,72,64,54,89,73,51,84,46,67,64,34,49,52,33,40,32,32,62,52,54,69,64,53,26,31,41,30,32,19,91,84,59,37,43,35,36,39,33,50,40,76,30,47,29,38,41,36,30,46,40,75,56,52,54,68,62,59,49,47,52,51,39,50,52,51,51,49,51,47,49,52,39,26,43,75,71,75,39,46,68,25,69,41,62,52,50,20,36,45,56,29,46,70,82,41,25,14,66,14,63,46,63,41,59,41,70,63,54,87,59,44,72,72,36,87,57,39,64,52,46,45,53,30,31,34,24,44,57,46,32,33,45,74,45,36,61,44,54,44,53,45,18,41,47,52,45,49,49,52,50,49,51,49,37,53,35,48,72,72,68,44,83,54,66,68,62,49,57,54,32,55,78,56,62,26,47,16,46,66,72,64,86,125,129,52,76,63,53,50,50,62,72,45,54,66,78,72,48,57,77,68,42,57,55,76,86,48,88,84,36,52,20,43,39,50,74,64,61,41,72,67,56,44,56,71,41,60,81,48,59,36,94,85,67,42,39,45,66,62,25,39,34,27,20,53,61,48,24,69,47,94,89,48,68,42,59,21,51,46,32,30,36,79,52,37,65,64,76,44,27,83,55,47,43,55,43,39,24,71,61,28,75,40,64,90,83,47,70,37,74,82,62,72,73,56,84,70,64,72,83,71,77,62,71,63,90,29,44,50,32,33,36,40,37,34,56,40,21,52,49,95,44,59,28,38,49,55,40,52,56,38,55,39,41,51,50,39,51,54,50,49,59,22,51,66,64,38,58,78,90,53,32,52,49,78,30,47,60,88,67,51,53,65,71,57,50,53,53,31,50,77,67,72,64,54,87,73,52,84,47,68,65,34,48,53,33,41,31,33,62,53,54,70,63,53,24,30,40,31,31,19,88,83,58,37,43,34,36,38,33,50,41,77,30,47,30,38,41,36,30,45,40,77,54,54,54,66,64,60,49,48,53,50,37,51,51,52,51,50,51,46,50,53,38,25,43,75,70,76,39,47,68,26,70,40,63,52,49,20,36,44,57,30,46,70,83,40,24,15,65,16,62,47,66,42,63,43,71,62,52,86,58,44,73,72,35,85,56,39,64,53,47,41,52,29,31,40,15,49,55,47,31,34,43,75,45,36,61,46,54,45,52,46,18,40,47,50,45,49,48,52,49,49,49,47,36,53,35,48,74,72,68,44,82,54,66,68,61,48,57,56,33,56,78,55,63,26,43,20,47,70,74,66,85,128

Organism: Nematostella vectensis (NCBI:txid45351)

InterPro domains:
  IPR000749 ATP:guanido phosphotransferase [PTHR11547] (17-352)
  IPR014746 Glutamine synthetase/guanido kinase, catalytic domain [SSF55931] (107-353)
  IPR022413 ATP:guanido phosphotransferase, N-terminal [PF02807] (27-95)
  IPR022413 ATP:guanido phosphotransferase, N-terminal [PS51509] (12-99)
  IPR022414 ATP:guanido phosphotransferase, catalytic domain [PF00217] (152-311)
  IPR022414 ATP:guanido phosphotransferase, catalytic domain [PS51510] (124-366)
  IPR036802 ATP:guanido phosphotransferase, N-terminal domain superfamily [G3DSA:1.10.135.10] (3-102)
  IPR036802 ATP:guanido phosphotransferase, N-terminal domain superfamily [SSF48034] (14-101)

Foldseek 3Di:
DDPVVCVVVPPPPVPPLCPPDADLVQAQALLSVQDDSVLCSVQQPWADPLRDGPCLFQQLRRQCRDDDVHHHNNGWAFALCRCVSSVNSLQSSLCVLAVAHPPDFFDQPLDLVPQPPLPQPLPWFFKKKKKFFFAWHPATWLLRHDLVRLQVLLVLLQQLQCPDDDQSHKDKDQPVGDDPVVVVVCVVVVNDADQPDSSNVSSNLNPPPPRNWIKIAGPVRQWIWTASGQGRIMIMGMDTSDGPVVRSVVSSVNVVSSQVSSVVVVIHTDQDRRFGGDGTGSQQTRRRMDMETATDFDPLVPDPCVVVLCVLLVLPQNSNRHDHPSLQSSLQSVSSVLVVVLSVCVVVVHDCVVSSVVSNVPHRNHHPHDHD/DDPVVCVVVVPPPVPPLVPPDADLVQAQALLSVQDDSVLCSVQQPWADPLRDGPCLFQQLRRQCRDDDVHHHNNGWFFALCRCVSSVNSVQSSLCVLAVAHPPAFFDQPLPLVPQPPLPQPLVWFFKKKKKFFFAWHPATWLLRHDLVRLQVLLVLLQQLQCPDDDQSHKDKDQPVGDDPVVVVVCVVVVNDADQPDSSNVSSNLNPPPPRNWIKIAGPVRQWIWTASGQGRIMIMGMDTSDGPVVRSVVSVVNVVSSQVSSVVVVIHTDQDRRFGGDTTGSQQTRRRMDMETATDFDPLVPDPCVVVLCVLLVQAQNSNRHDHPSLQSNLQSVSSVLVVVLSVCVVVVHDCVVSSVVSNVPHRNHHPHDHD